Protein AF-0000000071035137 (afdb_homodimer)

Solvent-accessible surface area (backbone atoms only — not comparable to full-atom values): 40187 Å² total; per-residue (Å²): 133,63,44,61,63,62,91,53,49,64,46,90,68,46,77,80,18,56,42,60,73,42,71,85,57,58,70,58,53,50,54,55,50,62,73,62,44,54,62,71,43,24,23,66,74,66,77,56,61,88,58,81,64,78,75,64,60,77,46,51,76,77,60,56,66,70,52,34,49,54,41,45,51,52,46,60,71,65,70,58,58,63,67,56,52,48,48,26,56,64,66,68,51,56,90,86,48,52,71,68,49,39,50,47,49,54,69,58,50,65,50,74,68,48,44,59,60,41,58,75,36,70,91,46,47,84,29,29,32,69,40,38,37,44,42,42,58,46,66,67,37,88,56,41,68,58,46,42,50,50,50,42,47,57,68,49,42,58,61,50,50,54,50,50,51,50,51,46,50,41,45,37,48,23,31,48,25,59,73,64,29,61,34,47,48,53,52,51,41,50,52,50,52,51,42,30,62,39,15,56,93,37,78,87,47,23,78,52,67,34,50,43,61,76,45,53,64,46,35,72,70,45,55,29,56,84,65,81,48,25,49,37,35,52,50,36,49,50,35,55,74,72,42,49,81,38,73,54,30,59,74,52,39,64,42,30,68,74,34,37,84,46,38,62,67,58,51,49,53,52,51,51,50,53,50,52,53,50,50,51,52,52,54,52,49,54,56,44,52,70,71,46,77,85,57,97,59,67,46,66,60,52,51,49,50,50,51,53,53,46,52,51,52,51,49,54,50,52,50,49,48,52,53,29,51,49,43,42,39,52,36,28,38,26,54,62,42,57,50,90,79,46,54,54,16,60,58,33,36,43,54,39,47,29,48,53,52,44,52,50,30,39,53,51,52,60,69,69,50,129,134,66,43,62,63,63,91,51,50,65,47,91,69,46,79,80,17,56,42,60,74,43,70,86,56,58,70,58,53,50,55,54,50,62,73,62,43,52,63,70,44,26,19,67,71,68,76,53,62,86,60,73,66,78,73,67,57,76,45,51,75,77,60,55,66,69,53,33,49,54,41,44,51,50,47,60,71,64,69,57,59,62,68,54,53,49,48,26,54,63,66,69,51,56,91,86,47,52,70,66,51,39,52,47,49,54,69,58,50,66,50,73,69,47,45,59,60,41,58,75,36,68,90,46,48,81,27,28,30,68,40,37,36,45,42,42,58,44,67,68,37,86,55,38,67,60,44,39,49,50,50,41,47,58,67,49,42,58,62,51,50,52,51,51,51,51,50,47,50,41,46,37,48,24,31,49,24,60,71,65,28,61,34,49,49,50,53,51,41,50,51,50,52,53,40,28,61,40,15,57,92,36,79,86,47,25,77,54,69,34,51,44,62,76,47,54,65,47,34,72,68,46,55,29,57,83,62,82,49,23,49,37,36,52,50,36,49,49,35,56,75,71,42,49,81,36,74,55,30,58,75,51,39,65,43,29,68,74,34,38,85,47,38,64,66,58,51,50,54,49,52,50,51,54,51,51,52,50,48,50,52,52,54,51,50,55,57,43,52,70,71,46,78,83,56,97,61,66,45,65,59,54,50,48,50,50,50,52,53,46,52,52,51,52,48,54,49,51,51,51,48,53,52,31,50,49,43,42,39,53,36,29,38,25,53,63,41,57,51,89,78,48,55,55,16,59,56,34,36,42,55,39,47,28,48,52,51,44,51,50,31,37,52,52,52,60,69,68,49,131

Foldseek 3Di:
DDFDDDPDDDDPDCPPHVVVVPDDCVVVVVVVVVVVPRCVVRPPQPPPPPPPSPPLAQADEQDDPVLLVLLVVLCVVLVDDLVVVLVCLLVLPCVSPDLVSLVSCLVSADDPVSQVVLVVCPVPLSRHDPSSSSNNSQSPPQLSNLSSLLSSLVNVVVVVLVVLVVLLVLLLLLLVLLLPQPLVVVLQVLVLVVQLVVCPPPPVRHPDPADALLCLLVQFPAADPVRPGTNLLVSLVCCVVPPVVSLVSCVSNVSLVVNLPPWLVVSVVVLVVSVVSLVVSVVSLVVSCVVCVPDPRCVSVVSVVVSVVVVVSSVVSVVSSVVSLVSQCVSCVSNVHHPVVDISSRVSVSVVSSSVVSNVSNVVSVVPPD/DDFDDDPDDDDPDCPPHVVVVPDDCVVVVVVVVVVVPRCVVRPPPPPPPPPPPPPQAQADEQDDPVLLVLLVVLCVVLVDDLVVVLVCLLVLPCVSPDLVSLVSCLVSADDPVSQVVLVVCPVPLSRHDPSSSSNNSQSPPQVSNLSSLLSSLVNVVVVVLVVLVVLLVLLLLLLVLLLPQPLVVVLQVLVLVVQLVVCPPPPVRHPDPADALLCLLVQQPAADPVRPGTNLLVSLVCCCVPPVVSLVSCVSNVSLVVNLPPWLVVSVVVLVVSVVSLVVSVVSLVVSCVVCVPDPRCVSVVSVVVSVVVVVSSVVSVVSSVVSLVSQCVSCVSNVHHPVVDISSRVSVSVVSSSVVSNVSNVVSVVPPD

Secondary structure (DSSP, 8-state):
--B----PPBPS--TTSHHHHS-TTHHHHHHHHHHHTHHHHTB------SS--TT----B--S-HHHHHHHHHHHHHHT--HHHHHHHHHTT--TT--HHHHHHHHHHS--HHHHHHHHTTGGGGGGB-HHHHHHHHHHTSTTHHHHHHHHHHHHHHHHHHHHHHHHHHHHHHHHHHHHH-HHHHHHHHHHHHHHHHHTTT-TTTTT-S-B-GGGGGGTTT-B-TTSS-BHHHHHHHHHHHH-GGGGGGGGG-TTGGGGTT--HHHHHHHHHHHHHHHHHHHHHHHHHHHHHTT---SHHHHHHHHHHHHHHHHHHHHHHHHHHHHHHHHHHHHTT--GGGS-HHHHHHHHHHHHHHHHHHHHHHHHH--/--B----PPBPS--TTSHHHHS-TTHHHHHHHHHHHTHHHHTB------SS--TT----B--S-HHHHHHHHHHHHHHT--HHHHHHHHHTT--TT--HHHHHHHHHHS--HHHHHHHHTTGGGGGGB-HHHHHHHHHHTSTTHHHHHHHHHHHHHHHHHHHHHHHHHHHHHHHHHHHHH-HHHHHHHHHHHHHHHHHTTT-TTTTT-S-B-GGGGGGTTT-B-TTSS-BHHHHHHHHHHHH-GGGGGGGGG-TTGGGGTT--HHHHHHHHHHHHHHHHHHHHHHHHHHHHHTT---SHHHHHHHHHHHHHHHHHHHHHHHHHHHHHHHHHHHHTT--GGGS-HHHHHHHHHHHHHHHHHHHHHHHHH--

Organism: Stichopus japonicus (NCBI:txid307972)

Radius of gyration: 38.39 Å; Cα contacts (8 Å, |Δi|>4): 822; chains: 2; bounding box: 105×99×67 Å

pLDDT: mean 86.78, std 12.19, range [30.84, 98.0]

Sequence (740 aa):
MYVKRLNWEKIQSTEDTIWNAIGEDEAYLHEVIKHLELEDKFSTVSKPKPTSPRDKKAHISVINHKKAHNTAILLGHLRLPIEEIKKDIINMDTRRFSVSHIKQLSTFAPDELEVLKLDQFTSKKSQLSEPDRFALELSQIPGYKLRIDALLFKATFKERQEEMEEELNMIKEASKQLRESQKLAKVLELVLAMGNYMNQGNQRVAGATGFKISILTELDTTKTSDNKSTFLHMVAKAVHSNVPDVLSFGNEITMVNKVVKSSLGSLREELDELSAQLQVLKTDLELLLEELADAQDNFPAVVSEFIEDTINQLGLLTQKLGETEAEFQKTAKYFGEDAANIESDNFFNIFALFTSKFCKAHNENLKSMPMYVKRLNWEKIQSTEDTIWNAIGEDEAYLHEVIKHLELEDKFSTVSKPKPTSPRDKKAHISVINHKKAHNTAILLGHLRLPIEEIKKDIINMDTRRFSVSHIKQLSTFAPDELEVLKLDQFTSKKSQLSEPDRFALELSQIPGYKLRIDALLFKATFKERQEEMEEELNMIKEASKQLRESQKLAKVLELVLAMGNYMNQGNQRVAGATGFKISILTELDTTKTSDNKSTFLHMVAKAVHSNVPDVLSFGNEITMVNKVVKSSLGSLREELDELSAQLQVLKTDLELLLEELADAQDNFPAVVSEFIEDTINQLGLLTQKLGETEAEFQKTAKYFGEDAANIESDNFFNIFALFTSKFCKAHNENLKSMP

InterPro domains:
  IPR015425 Formin, FH2 domain [PF02181] (3-358)
  IPR015425 Formin, FH2 domain [PS51444] (1-370)
  IPR015425 Formin, FH2 domain [SM00498] (2-370)
  IPR042201 Formin, FH2 domain superfamily [G3DSA:1.20.58.2220] (11-369)
  IPR051425 Formin Homology [PTHR45725] (3-367)

Structure (mmCIF, N/CA/C/O backbone):
data_AF-0000000071035137-model_v1
#
loop_
_entity.id
_entity.type
_entity.pdbx_description
1 polymer 'Putative delphilin isoform X6'
#
loop_
_atom_site.group_PDB
_atom_site.id
_atom_site.type_symbol
_atom_site.label_atom_id
_atom_site.label_alt_id
_atom_site.label_comp_id
_atom_site.label_asym_id
_atom_site.label_entity_id
_atom_site.label_seq_id
_atom_site.pdbx_PDB_ins_code
_atom_site.Cartn_x
_atom_site.Cartn_y
_atom_site.Cartn_z
_atom_site.occupancy
_atom_site.B_iso_or_equiv
_atom_site.auth_seq_id
_atom_site.auth_comp_id
_atom_site.auth_asym_id
_atom_site.auth_atom_id
_atom_site.pdbx_PDB_model_num
ATOM 1 N N . MET A 1 1 ? 40.531 28.859 3.346 1 47.28 1 MET A N 1
ATOM 2 C CA . MET A 1 1 ? 39.469 28.938 2.363 1 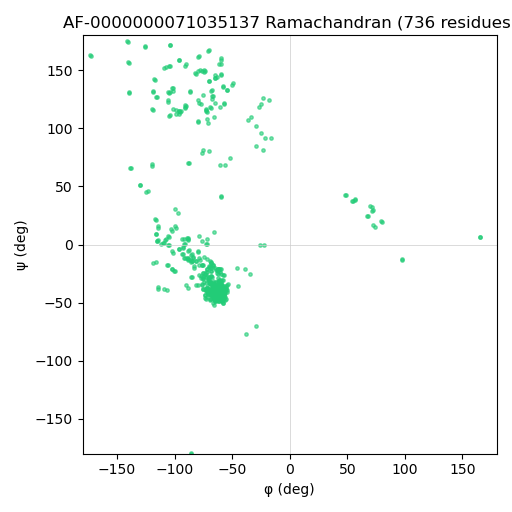47.28 1 MET A CA 1
ATOM 3 C C . MET A 1 1 ? 38.469 27.781 2.549 1 47.28 1 MET A C 1
ATOM 5 O O . MET A 1 1 ? 38.875 26.641 2.781 1 47.28 1 MET A O 1
ATOM 9 N N . TYR A 1 2 ? 37.219 28.047 2.971 1 63.59 2 TYR A N 1
ATOM 10 C CA . TYR A 1 2 ? 36.219 27.047 3.318 1 63.59 2 TYR A CA 1
ATOM 11 C C . TYR A 1 2 ? 35.688 26.344 2.072 1 63.59 2 TYR A C 1
ATOM 13 O O . TYR A 1 2 ? 35.219 27 1.132 1 63.59 2 TYR A O 1
ATOM 21 N N . VAL A 1 3 ? 36.062 25.062 1.856 1 74.75 3 VAL A N 1
ATOM 22 C CA . VAL A 1 3 ? 35.656 24.25 0.72 1 74.75 3 VAL A CA 1
ATOM 23 C C . VAL A 1 3 ? 34.531 23.297 1.149 1 74.75 3 VAL A C 1
ATOM 25 O O . VAL A 1 3 ? 34.531 22.797 2.281 1 74.75 3 VAL A O 1
ATOM 28 N N . LYS A 1 4 ? 33.531 23.219 0.339 1 84.19 4 LYS A N 1
ATOM 29 C CA . LYS A 1 4 ? 32.469 22.234 0.596 1 84.19 4 LYS A CA 1
ATOM 30 C C . LYS A 1 4 ? 33.094 20.859 0.849 1 84.19 4 LYS A C 1
ATOM 32 O O . LYS A 1 4 ? 34.062 20.484 0.22 1 84.19 4 LYS A O 1
ATOM 37 N N . ARG A 1 5 ? 32.531 20.172 1.835 1 85.75 5 ARG A N 1
ATOM 38 C CA . ARG A 1 5 ? 33.094 18.891 2.227 1 85.75 5 ARG A CA 1
ATOM 39 C C . ARG A 1 5 ? 32.156 17.734 1.8 1 85.75 5 ARG A C 1
ATOM 41 O O . ARG A 1 5 ? 30.969 17.938 1.61 1 85.75 5 ARG A O 1
ATOM 48 N N . LEU A 1 6 ? 32.75 16.547 1.558 1 90 6 LEU A N 1
ATOM 49 C CA . LEU A 1 6 ? 32 15.32 1.303 1 90 6 LEU A CA 1
ATOM 50 C C . LEU A 1 6 ? 31.734 14.562 2.602 1 90 6 LEU A C 1
ATOM 52 O O . LEU A 1 6 ? 32.688 14.156 3.289 1 90 6 LEU A O 1
ATOM 56 N N . ASN A 1 7 ? 30.484 14.375 2.883 1 88.19 7 ASN A N 1
ATOM 57 C CA . ASN A 1 7 ? 30.109 13.727 4.137 1 88.19 7 ASN A CA 1
ATOM 58 C C . ASN A 1 7 ? 30.062 12.211 3.984 1 88.19 7 ASN A C 1
ATOM 60 O O . ASN A 1 7 ? 29 11.602 4.137 1 88.19 7 ASN A O 1
ATOM 64 N N . TRP A 1 8 ? 31.266 11.656 3.834 1 92.38 8 TRP A N 1
ATOM 65 C CA . TRP A 1 8 ? 31.297 10.203 3.721 1 92.38 8 TRP A CA 1
ATOM 66 C C . TRP A 1 8 ? 31.594 9.555 5.066 1 92.38 8 TRP A C 1
ATOM 68 O O . TRP A 1 8 ? 31.922 10.25 6.035 1 92.38 8 TRP A O 1
ATOM 78 N N . GLU A 1 9 ? 31.219 8.297 5.168 1 92.75 9 GLU A N 1
ATOM 79 C CA . GLU A 1 9 ? 31.609 7.48 6.316 1 92.75 9 GLU A CA 1
ATOM 80 C C . GLU A 1 9 ? 32.906 6.746 6.051 1 92.75 9 GLU A C 1
ATOM 82 O O . GLU A 1 9 ? 33 5.945 5.121 1 92.75 9 GLU A O 1
ATOM 87 N N . LYS A 1 10 ? 33.938 7.117 6.938 1 92.69 10 LYS A N 1
ATOM 88 C CA . LYS A 1 10 ? 35.25 6.477 6.781 1 92.69 10 LYS A CA 1
ATOM 89 C C . LYS A 1 10 ? 35.188 5.008 7.199 1 92.69 10 LYS A C 1
ATOM 91 O O . LYS A 1 10 ? 34.5 4.652 8.141 1 92.69 10 LYS A O 1
ATOM 96 N N . ILE A 1 11 ? 35.906 4.199 6.398 1 91.69 11 ILE A N 1
ATOM 97 C CA . ILE A 1 11 ? 36.062 2.801 6.793 1 91.69 11 ILE A CA 1
ATOM 98 C C . ILE A 1 11 ? 37.25 2.643 7.727 1 91.69 11 ILE A C 1
ATOM 100 O O . ILE A 1 11 ? 38.312 3.223 7.492 1 91.69 11 ILE A O 1
ATOM 104 N N . GLN A 1 12 ? 37.094 1.953 8.859 1 83.81 12 GLN A N 1
ATOM 105 C CA . GLN A 1 12 ? 38.125 1.838 9.898 1 83.81 12 GLN A CA 1
ATOM 106 C C . GLN A 1 12 ? 39.25 0.928 9.453 1 83.81 12 GLN A C 1
ATOM 108 O O . GLN A 1 12 ? 40.438 1.233 9.68 1 83.81 12 GLN A O 1
ATOM 113 N N . SER A 1 13 ? 38.938 -0.26 8.891 1 85.69 13 SER A N 1
ATOM 114 C CA . SER A 1 13 ? 39.938 -1.2 8.422 1 85.69 13 SER A CA 1
ATOM 115 C C . SER A 1 13 ? 39.812 -1.457 6.926 1 85.69 13 SER A C 1
ATOM 117 O O . SER A 1 13 ? 38.781 -1.939 6.465 1 85.69 13 SER A O 1
ATOM 119 N N . THR A 1 14 ? 40.906 -1.021 6.258 1 88.56 14 THR A N 1
ATOM 120 C CA . THR A 1 14 ? 40.844 -1.176 4.809 1 88.56 14 THR A CA 1
ATOM 121 C C . THR A 1 14 ? 41.625 -2.412 4.363 1 88.56 14 THR A C 1
ATOM 123 O O . THR A 1 14 ? 41.812 -2.633 3.166 1 88.56 14 THR A O 1
ATOM 126 N N . GLU A 1 15 ? 41.875 -3.24 5.406 1 86.38 15 GLU A N 1
ATOM 127 C CA . GLU A 1 15 ? 42.594 -4.457 5.055 1 86.38 15 GLU A CA 1
ATOM 128 C C . GLU A 1 15 ? 41.75 -5.371 4.18 1 86.38 15 GLU A C 1
ATOM 130 O O . GLU A 1 15 ? 40.562 -5.609 4.48 1 86.38 15 GLU A O 1
ATOM 135 N N . ASP A 1 16 ? 42.25 -5.812 3.053 1 87.06 16 ASP A N 1
ATOM 136 C CA . ASP A 1 16 ? 41.625 -6.754 2.131 1 87.06 16 ASP A CA 1
ATOM 137 C C . ASP A 1 16 ? 40.469 -6.094 1.378 1 87.06 16 ASP A C 1
ATOM 139 O O . ASP A 1 16 ? 39.469 -6.754 1.048 1 87.06 16 ASP A O 1
ATOM 143 N N . THR A 1 17 ? 40.375 -4.789 1.36 1 93.69 17 THR A N 1
ATOM 144 C CA . THR A 1 17 ? 39.344 -4.074 0.611 1 93.69 17 THR A CA 1
ATOM 145 C C . THR A 1 17 ? 39.938 -3.459 -0.657 1 93.69 17 THR A C 1
ATOM 147 O O . THR A 1 17 ? 41.156 -3.496 -0.869 1 93.69 17 THR A O 1
ATOM 150 N N . ILE A 1 18 ? 39.062 -2.949 -1.482 1 93.75 18 ILE A N 1
ATOM 151 C CA . ILE A 1 18 ? 39.469 -2.283 -2.713 1 93.75 18 ILE A CA 1
ATOM 152 C C . ILE A 1 18 ? 40.375 -1.083 -2.383 1 93.75 18 ILE A C 1
ATOM 154 O O . ILE A 1 18 ? 41.25 -0.734 -3.152 1 93.75 18 ILE A O 1
ATOM 158 N N . TRP A 1 19 ? 40.25 -0.551 -1.264 1 92.31 19 TRP A N 1
ATOM 159 C CA . TRP A 1 19 ? 40.938 0.686 -0.874 1 92.31 19 TRP A CA 1
ATOM 160 C C . TRP A 1 19 ? 42.406 0.435 -0.575 1 92.31 19 TRP A C 1
ATOM 162 O O . TRP A 1 19 ? 43.219 1.345 -0.687 1 92.31 19 TRP A O 1
ATOM 172 N N . ASN A 1 20 ? 42.656 -0.725 -0.145 1 87.56 20 ASN A N 1
ATOM 173 C CA . ASN A 1 20 ? 44.062 -1.113 0.036 1 87.56 20 ASN A CA 1
ATOM 174 C C . ASN A 1 20 ? 44.719 -1.396 -1.3 1 87.56 20 ASN A C 1
ATOM 176 O O . ASN A 1 20 ? 45.938 -1.243 -1.425 1 87.56 20 ASN A O 1
ATOM 180 N N . ALA A 1 21 ? 43.906 -1.73 -2.215 1 81.12 21 ALA A N 1
ATOM 181 C CA . ALA A 1 21 ? 44.438 -2.119 -3.521 1 81.12 21 ALA A CA 1
ATOM 182 C C . ALA A 1 21 ? 44.719 -0.893 -4.391 1 81.12 21 ALA A C 1
ATOM 184 O O . ALA A 1 21 ? 45.531 -0.948 -5.316 1 81.12 21 ALA A O 1
ATOM 185 N N . ILE A 1 22 ? 43.969 0.273 -3.855 1 77.94 22 ILE A N 1
ATOM 186 C CA . ILE A 1 22 ? 44.062 1.485 -4.66 1 77.94 22 ILE A CA 1
ATOM 187 C C . ILE A 1 22 ? 45.062 2.436 -4.027 1 77.94 22 ILE A C 1
ATOM 189 O O . ILE A 1 22 ? 45.25 2.457 -2.805 1 77.94 22 ILE A O 1
ATOM 193 N N . GLY A 1 23 ? 46.312 2.93 -4.531 1 67.19 23 GLY A N 1
ATOM 194 C CA . GLY A 1 23 ? 47.125 3.924 -3.846 1 67.19 23 GLY A CA 1
ATOM 195 C C . GLY A 1 23 ? 48.531 4.012 -4.383 1 67.19 23 GLY A C 1
ATOM 196 O O . GLY A 1 23 ? 49.375 4.688 -3.801 1 67.19 23 GLY A O 1
ATOM 197 N N . GLU A 1 24 ? 48.781 3.363 -5.371 1 60.38 24 GLU A N 1
ATOM 198 C CA . GLU A 1 24 ? 50.188 3.273 -5.695 1 60.38 24 GLU A CA 1
ATOM 199 C C . GLU A 1 24 ? 50.719 4.598 -6.238 1 60.38 24 GLU A C 1
ATOM 201 O O . GLU A 1 24 ? 51.875 4.938 -6.039 1 60.38 24 GLU A O 1
ATOM 206 N N . ASP A 1 25 ? 49.812 5.41 -6.887 1 67.19 25 ASP A N 1
ATOM 207 C CA . ASP A 1 25 ? 50.469 6.523 -7.574 1 67.19 25 ASP A CA 1
ATOM 208 C C . ASP A 1 25 ? 49.969 7.863 -7.027 1 67.19 25 ASP A C 1
ATOM 210 O O . ASP A 1 25 ? 49.281 8.617 -7.727 1 67.19 25 ASP A O 1
ATOM 214 N N . GLU A 1 26 ? 50.344 8.172 -5.781 1 72.62 26 GLU A N 1
ATOM 215 C CA . GLU A 1 26 ? 49.906 9.375 -5.066 1 72.62 26 GLU A CA 1
ATOM 216 C C . GLU A 1 26 ? 50.344 10.633 -5.809 1 72.62 26 GLU A C 1
ATOM 218 O O . GLU A 1 26 ? 49.594 11.609 -5.875 1 72.62 26 GLU A O 1
ATOM 223 N N . ALA A 1 27 ? 51.531 10.586 -6.398 1 72.25 27 ALA A N 1
ATOM 224 C CA . ALA A 1 27 ? 52.062 11.758 -7.105 1 72.25 27 ALA A CA 1
ATOM 225 C C . ALA A 1 27 ? 51.219 12.094 -8.32 1 72.25 27 ALA A C 1
ATOM 227 O O . ALA A 1 27 ? 50.906 13.266 -8.57 1 72.25 27 ALA A O 1
ATOM 228 N N . TYR A 1 28 ? 50.75 11.086 -8.977 1 76.81 28 TYR A N 1
ATOM 229 C CA . TYR A 1 28 ? 49.906 11.281 -10.156 1 76.81 28 TYR A CA 1
ATOM 230 C C . TYR A 1 28 ? 48.562 11.867 -9.766 1 76.81 28 TYR A C 1
ATOM 232 O O . TYR A 1 28 ? 48.094 12.836 -10.383 1 76.81 28 TYR A O 1
ATOM 240 N N . LEU A 1 29 ? 48 11.359 -8.734 1 84.06 29 LEU A N 1
ATOM 241 C CA . LEU A 1 29 ? 46.688 11.805 -8.289 1 84.06 29 LEU A CA 1
ATOM 242 C C . LEU A 1 29 ? 46.75 13.258 -7.824 1 84.06 29 LEU A C 1
ATOM 244 O O . LEU A 1 29 ? 45.812 14.031 -8.086 1 84.06 29 LEU A O 1
ATOM 248 N N . HIS A 1 30 ? 47.875 13.594 -7.23 1 80.25 30 HIS A N 1
ATOM 249 C CA . HIS A 1 30 ? 48.031 14.961 -6.77 1 80.25 30 HIS A CA 1
ATOM 250 C C . HIS A 1 30 ? 48.094 15.938 -7.941 1 80.25 30 HIS A C 1
ATOM 252 O O . HIS A 1 30 ? 47.531 17.031 -7.871 1 80.25 30 HIS A O 1
ATOM 258 N N . GLU A 1 31 ? 48.75 15.562 -8.961 1 79.12 31 GLU A N 1
ATOM 259 C CA . GLU A 1 31 ? 48.844 16.406 -10.148 1 79.12 31 GLU A CA 1
ATOM 260 C C . GLU A 1 31 ? 47.5 16.562 -10.812 1 79.12 31 GLU A C 1
ATOM 262 O O . GLU A 1 31 ? 47.125 17.656 -11.258 1 79.12 31 GLU A O 1
ATOM 267 N N . VAL A 1 32 ? 46.75 15.531 -10.844 1 80.62 32 VAL A N 1
ATOM 268 C CA . VAL A 1 32 ? 45.406 15.555 -11.453 1 80.62 32 VAL A CA 1
ATOM 269 C C . VAL A 1 32 ? 44.5 16.5 -10.672 1 80.62 32 VAL A C 1
ATOM 271 O O . VAL A 1 32 ? 43.812 17.344 -11.266 1 80.62 32 VAL A O 1
ATOM 274 N N . ILE A 1 33 ? 44.562 16.422 -9.391 1 85.88 33 ILE A N 1
ATOM 275 C CA . ILE A 1 33 ? 43.688 17.188 -8.516 1 85.88 33 ILE A CA 1
ATOM 276 C C . ILE A 1 33 ? 44.031 18.672 -8.609 1 85.88 33 ILE A C 1
ATOM 278 O O . ILE A 1 33 ? 43.156 19.516 -8.633 1 85.88 33 ILE A O 1
ATOM 282 N N . LYS A 1 34 ? 45.344 18.938 -8.695 1 77.44 34 LYS A N 1
ATOM 283 C CA . LYS A 1 34 ? 45.812 20.312 -8.812 1 77.44 34 LYS A CA 1
ATOM 284 C C . LYS A 1 34 ? 45.219 20.984 -10.055 1 77.44 34 LYS A C 1
ATOM 286 O O . LYS A 1 34 ? 44.844 22.156 -10.023 1 77.44 34 LYS A O 1
ATOM 291 N N . HIS A 1 35 ? 45.062 20.234 -11.094 1 77.44 35 HIS A N 1
ATOM 292 C CA . HIS A 1 35 ? 44.625 20.781 -12.367 1 77.44 35 HIS A CA 1
ATOM 293 C C . HIS A 1 35 ? 43.125 21.016 -12.359 1 77.44 35 HIS A C 1
ATOM 295 O O . HIS A 1 35 ? 42.594 21.781 -13.172 1 77.44 35 HIS A O 1
ATOM 301 N N . LEU A 1 36 ? 42.469 20.422 -11.461 1 83.5 36 LEU A N 1
ATOM 302 C CA . LEU A 1 36 ? 41 20.5 -11.445 1 83.5 36 LEU A CA 1
ATOM 303 C C . LEU A 1 36 ? 40.531 21.75 -10.711 1 83.5 36 LEU A C 1
ATOM 305 O O . LEU A 1 36 ? 39.375 22.141 -10.82 1 83.5 36 LEU A O 1
ATOM 309 N N . GLU A 1 37 ? 41.375 22.484 -10.047 1 79.69 37 GLU A N 1
ATOM 310 C CA . GLU A 1 37 ? 41.062 23.703 -9.312 1 79.69 37 GLU A CA 1
ATOM 311 C C . GLU A 1 37 ? 39.875 23.516 -8.398 1 79.69 37 GLU A C 1
ATOM 313 O O . GLU A 1 37 ? 38.938 24.344 -8.391 1 79.69 37 GLU A O 1
ATOM 318 N N . LEU A 1 38 ? 39.812 22.422 -7.711 1 85.19 38 LEU A N 1
ATOM 319 C CA . LEU A 1 38 ? 38.656 22.062 -6.883 1 85.19 38 LEU A CA 1
ATOM 320 C C . LEU A 1 38 ? 38.406 23.109 -5.812 1 85.19 38 LEU A C 1
ATOM 322 O O . LEU A 1 38 ? 37.25 23.422 -5.508 1 85.19 38 LEU A O 1
ATOM 326 N N . GLU A 1 39 ? 39.469 23.719 -5.301 1 79.19 39 GLU A N 1
ATOM 327 C CA . GLU A 1 39 ? 39.344 24.719 -4.25 1 79.19 39 GLU A CA 1
ATOM 328 C C . GLU A 1 39 ? 38.531 25.938 -4.742 1 79.19 39 GLU A C 1
ATOM 330 O O . GLU A 1 39 ? 37.688 26.469 -4.016 1 79.19 39 GLU A O 1
ATOM 335 N N . ASP A 1 40 ? 38.812 26.297 -5.938 1 79.12 40 ASP A N 1
ATOM 336 C CA . ASP A 1 40 ? 38.125 27.453 -6.504 1 79.12 40 ASP A CA 1
ATOM 337 C C . ASP A 1 40 ? 36.688 27.125 -6.816 1 79.12 40 ASP A C 1
ATOM 339 O O . ASP A 1 40 ? 35.781 27.953 -6.598 1 79.12 40 ASP A O 1
ATOM 343 N N . LYS A 1 41 ? 36.469 25.953 -7.25 1 85 41 LYS A N 1
ATOM 344 C CA . LYS A 1 41 ? 35.125 25.562 -7.734 1 85 41 LYS A CA 1
ATOM 345 C C . LYS A 1 41 ? 34.188 25.25 -6.574 1 85 41 LYS A C 1
ATOM 347 O O . LYS A 1 41 ? 32.969 25.391 -6.699 1 85 41 LYS A O 1
ATOM 352 N N . PHE A 1 42 ? 34.781 24.859 -5.5 1 87.31 42 PHE A N 1
ATOM 353 C CA . PHE A 1 42 ? 33.938 24.469 -4.371 1 87.31 42 PHE A CA 1
ATOM 354 C C . PHE A 1 42 ? 34.125 25.422 -3.197 1 87.31 42 PHE A C 1
ATOM 356 O O . PHE A 1 42 ? 33.812 25.094 -2.057 1 87.31 42 PHE A O 1
ATOM 363 N N . SER A 1 43 ? 34.781 26.641 -3.611 1 78 43 SER A N 1
ATOM 364 C CA . SER A 1 43 ? 35 27.656 -2.59 1 78 43 SER A CA 1
ATOM 365 C C . SER A 1 43 ? 33.656 28.25 -2.127 1 78 43 SER A C 1
ATOM 367 O O . SER A 1 43 ? 32.719 28.391 -2.922 1 78 43 SER A O 1
ATOM 369 N N . THR A 1 44 ? 33.438 28.219 -1.061 1 64.81 44 THR A N 1
ATOM 370 C CA . THR A 1 44 ? 32.219 28.812 -0.523 1 64.81 44 THR A CA 1
ATOM 371 C C . THR A 1 44 ? 32.312 30.328 -0.467 1 64.81 44 THR A C 1
ATOM 373 O O . THR A 1 44 ? 31.406 31 0.011 1 64.81 44 THR A O 1
ATOM 376 N N . VAL A 1 45 ? 33.5 31 -0.989 1 51.69 45 VAL A N 1
ATOM 377 C CA . VAL A 1 45 ? 33.625 32.438 -0.946 1 51.69 45 VAL A CA 1
ATOM 378 C C . VAL A 1 45 ? 32.656 33.094 -1.941 1 51.69 45 VAL A C 1
ATOM 380 O O . VAL A 1 45 ? 32.75 32.844 -3.148 1 51.69 45 VAL A O 1
ATOM 383 N N . SER A 1 46 ? 31.469 33.375 -1.942 1 44.28 46 SER A N 1
ATOM 384 C CA . SER A 1 46 ? 30.578 34.281 -2.656 1 44.28 46 SER A CA 1
ATOM 385 C C . SER A 1 46 ? 31.312 35.531 -3.109 1 44.28 46 SER A C 1
ATOM 387 O O . SER A 1 46 ? 32.125 36.062 -2.369 1 44.28 46 SER A O 1
ATOM 389 N N . LYS A 1 47 ? 31.766 35.75 -4.473 1 41.03 47 LYS A N 1
ATOM 390 C CA . LYS A 1 47 ? 32.062 37.125 -4.809 1 41.03 47 LYS A CA 1
ATOM 391 C C . LYS A 1 47 ? 31.25 38.094 -3.953 1 41.03 47 LYS A C 1
ATOM 393 O O . LYS A 1 47 ? 30.031 37.906 -3.82 1 41.03 47 LYS A O 1
ATOM 398 N N . PRO A 1 48 ? 31.984 38.938 -3.148 1 36.28 48 PRO A N 1
ATOM 399 C CA . PRO A 1 48 ? 31.219 40.031 -2.523 1 36.28 48 PRO A CA 1
ATOM 400 C C . PRO A 1 48 ? 30.391 40.844 -3.529 1 36.28 48 PRO A C 1
ATOM 402 O O . PRO A 1 48 ? 30.891 41.156 -4.609 1 36.28 48 PRO A O 1
ATOM 405 N N . LYS A 1 49 ? 29.344 40.562 -4.125 1 36.38 49 LYS A N 1
ATOM 406 C CA . LYS A 1 49 ? 28.812 41.906 -4.406 1 36.38 49 LYS A CA 1
ATOM 407 C C . LYS A 1 49 ? 29.359 42.938 -3.428 1 36.38 49 LYS A C 1
ATOM 409 O O . LYS A 1 49 ? 29.641 42.594 -2.273 1 36.38 49 LYS A O 1
ATOM 414 N N . PRO A 1 50 ? 30 44.125 -3.885 1 35.09 50 PRO A N 1
ATOM 415 C CA . PRO A 1 50 ? 30.609 45.125 -2.994 1 35.09 50 PRO A CA 1
ATOM 416 C C . PRO A 1 50 ? 29.969 45.125 -1.605 1 35.09 50 PRO A C 1
ATOM 418 O O . PRO A 1 50 ? 30.172 46.062 -0.844 1 35.09 50 PRO A O 1
ATOM 421 N N . THR A 1 51 ? 29.047 44.375 -1.309 1 32.72 51 THR A N 1
ATOM 422 C CA . THR A 1 51 ? 28.859 44.594 0.12 1 32.72 51 THR A CA 1
ATOM 423 C C . THR A 1 51 ? 30.031 44.062 0.917 1 32.72 51 THR A C 1
ATOM 425 O O . THR A 1 51 ? 30.594 43 0.566 1 32.72 51 THR A O 1
ATOM 428 N N . SER A 1 52 ? 30.891 44.844 1.719 1 32.78 52 SER A N 1
ATOM 429 C CA . SER A 1 52 ? 32.125 44.625 2.465 1 32.78 52 SER A CA 1
ATOM 430 C C . SER A 1 52 ? 32.25 43.188 2.957 1 32.78 52 SER A C 1
ATOM 432 O O . SER A 1 52 ? 31.375 42.719 3.689 1 32.78 52 SER A O 1
ATOM 434 N N . PRO A 1 53 ? 32.688 42.281 2.291 1 35.59 53 PRO A N 1
ATOM 435 C CA . PRO A 1 53 ? 32.969 40.875 2.564 1 35.59 53 PRO A CA 1
ATOM 436 C C . PRO A 1 53 ? 33.688 40.656 3.898 1 35.59 53 PRO A C 1
ATOM 438 O O . PRO A 1 53 ? 34.062 39.531 4.227 1 35.59 53 PRO A O 1
ATOM 441 N N . ARG A 1 54 ? 34.625 41.656 4.27 1 35.53 54 ARG A N 1
ATOM 442 C CA . ARG A 1 54 ? 35.5 41.656 5.438 1 35.53 54 ARG A CA 1
ATOM 443 C C . ARG A 1 54 ? 34.781 41.062 6.645 1 35.53 54 ARG A C 1
ATOM 445 O O . ARG A 1 54 ? 35.406 40.312 7.422 1 35.53 54 ARG A O 1
ATOM 452 N N . ASP A 1 55 ? 34.031 41.812 7.109 1 30.95 55 ASP A N 1
ATOM 453 C CA . ASP A 1 55 ? 33.562 41.594 8.469 1 30.95 55 ASP A CA 1
ATOM 454 C C . ASP A 1 55 ? 32.719 40.312 8.555 1 30.95 55 ASP A C 1
ATOM 456 O O . ASP A 1 55 ? 31.703 40.281 9.266 1 30.95 55 ASP A O 1
ATOM 460 N N . LYS A 1 56 ? 32.656 39.469 7.582 1 39.06 56 LYS A N 1
ATOM 461 C CA . LYS A 1 56 ? 31.75 38.375 7.871 1 39.06 56 LYS A CA 1
ATOM 462 C C . LYS A 1 56 ? 32.219 37.594 9.109 1 39.06 56 LYS A C 1
ATOM 464 O O . LYS A 1 56 ? 33.219 36.906 9.07 1 39.06 56 LYS A O 1
ATOM 469 N N . LYS A 1 57 ? 32.188 38 10.023 1 40.22 57 LYS A N 1
ATOM 470 C CA . LYS A 1 57 ? 32.438 37.406 11.344 1 40.22 57 LYS A CA 1
ATOM 471 C C . LYS A 1 57 ? 31.938 35.969 11.414 1 40.22 57 LYS A C 1
ATOM 473 O O . LYS A 1 57 ? 30.859 35.656 10.906 1 40.22 57 LYS A O 1
ATOM 478 N N . ALA A 1 58 ? 32.844 34.875 11.43 1 50.5 58 ALA A N 1
ATOM 479 C CA . ALA A 1 58 ? 32.656 33.469 11.75 1 50.5 58 ALA A CA 1
ATOM 480 C C . ALA A 1 58 ? 31.422 33.281 12.609 1 50.5 58 ALA A C 1
ATOM 482 O O . ALA A 1 58 ? 31.344 33.781 13.727 1 50.5 58 ALA A O 1
ATOM 483 N N . HIS A 1 59 ? 30.297 33.031 11.711 1 67.56 59 HIS A N 1
ATOM 484 C CA . HIS A 1 59 ? 29.141 32.844 12.578 1 67.56 59 HIS A CA 1
ATOM 485 C C . HIS A 1 59 ? 29.141 31.484 13.25 1 67.56 59 HIS A C 1
ATOM 487 O O . HIS A 1 59 ? 29.656 30.516 12.688 1 67.56 59 HIS A O 1
ATOM 493 N N . ILE A 1 60 ? 29.016 31.281 14.398 1 75 60 ILE A N 1
ATOM 494 C CA . ILE A 1 60 ? 28.922 30.078 15.234 1 75 60 ILE A CA 1
ATOM 495 C C . ILE A 1 60 ? 27.594 29.375 14.953 1 75 60 ILE A C 1
ATOM 497 O O . ILE A 1 60 ? 26.547 30 14.906 1 75 60 ILE A O 1
ATOM 501 N N . SER A 1 61 ? 27.703 28.016 14.422 1 82.5 61 SER A N 1
ATOM 502 C CA . SER A 1 61 ? 26.516 27.203 14.195 1 82.5 61 SER A CA 1
ATOM 503 C C . SER A 1 61 ? 26.391 26.109 15.258 1 82.5 61 SER A C 1
ATOM 505 O O . SER A 1 61 ? 27.312 25.312 15.453 1 82.5 61 SER A O 1
ATOM 507 N N . VAL A 1 62 ? 25.297 26.094 15.961 1 83.06 62 VAL A N 1
ATOM 508 C CA . VAL A 1 62 ? 25.062 25.172 17.062 1 83.06 62 VAL A CA 1
ATOM 509 C C . VAL A 1 62 ? 24.062 24.094 16.656 1 83.06 62 VAL A C 1
ATOM 511 O O . VAL A 1 62 ? 24.219 22.922 17 1 83.06 62 VAL A O 1
ATOM 514 N N . ILE A 1 63 ? 23.016 24.469 15.883 1 87.31 63 ILE A N 1
ATOM 515 C CA . ILE A 1 63 ? 21.969 23.531 15.492 1 87.31 63 ILE A CA 1
ATOM 516 C C . ILE A 1 63 ? 22.453 22.641 14.352 1 87.31 63 ILE A C 1
ATOM 518 O O . ILE A 1 63 ? 23.328 23.047 13.578 1 87.31 63 ILE A O 1
ATOM 522 N N . ASN A 1 64 ? 21.922 21.469 14.328 1 85.06 64 ASN A N 1
ATOM 523 C CA . ASN A 1 64 ? 22.391 20.531 13.305 1 85.06 64 ASN A CA 1
ATOM 524 C C . ASN A 1 64 ? 22.125 21.062 11.898 1 85.06 64 ASN A C 1
ATOM 526 O O . ASN A 1 64 ? 21.219 21.875 11.695 1 85.06 64 ASN A O 1
ATOM 530 N N . HIS A 1 65 ? 22.891 20.594 10.992 1 81.75 65 HIS A N 1
ATOM 531 C CA . HIS A 1 65 ? 22.953 21.172 9.648 1 81.75 65 HIS A CA 1
ATOM 532 C C . HIS A 1 65 ? 21.609 21.047 8.938 1 81.75 65 HIS A C 1
ATOM 534 O O . HIS A 1 65 ? 21.172 22 8.273 1 81.75 65 HIS A O 1
ATOM 540 N N . LYS A 1 66 ? 21.031 19.906 9.039 1 83 66 LYS A N 1
ATOM 541 C CA . LYS A 1 66 ? 19.734 19.719 8.383 1 83 66 LYS A CA 1
ATOM 542 C C . LYS A 1 66 ? 18.688 20.688 8.922 1 83 66 LYS A C 1
ATOM 544 O O . LYS A 1 66 ? 18 21.359 8.156 1 83 66 LYS A O 1
ATOM 549 N N . LYS A 1 67 ? 18.656 20.828 10.18 1 87.31 67 LYS A N 1
ATOM 550 C CA . LYS A 1 67 ? 17.719 21.75 10.836 1 87.31 67 LYS A CA 1
ATOM 551 C C . LYS A 1 67 ? 18.031 23.203 10.484 1 87.31 67 LYS A C 1
ATOM 553 O O . LYS A 1 67 ? 17.125 23.984 10.203 1 87.31 67 LYS A O 1
ATOM 558 N N . ALA A 1 68 ? 19.312 23.578 10.492 1 88.5 68 ALA A N 1
ATOM 559 C CA . ALA A 1 68 ? 19.734 24.938 10.156 1 88.5 68 ALA A CA 1
ATOM 560 C C . ALA A 1 68 ? 19.344 25.297 8.727 1 88.5 68 ALA A C 1
ATOM 562 O O . ALA A 1 68 ? 18.859 26.391 8.469 1 88.5 68 ALA A O 1
ATOM 563 N N . HIS A 1 69 ? 19.516 24.297 7.891 1 86.5 69 HIS A N 1
ATOM 564 C CA . HIS A 1 69 ? 19.172 24.531 6.492 1 86.5 69 HIS A CA 1
ATOM 565 C C . HIS A 1 69 ? 17.672 24.75 6.32 1 86.5 69 HIS A C 1
ATOM 567 O O . HIS A 1 69 ? 17.266 25.719 5.676 1 86.5 69 HIS A O 1
ATOM 573 N N . ASN A 1 70 ? 16.859 23.875 6.859 1 88.62 70 ASN A N 1
ATOM 574 C CA . ASN A 1 70 ? 15.406 24 6.773 1 88.62 70 ASN A CA 1
ATOM 575 C C . ASN A 1 70 ? 14.914 25.297 7.406 1 88.62 70 ASN A C 1
ATOM 577 O O . ASN A 1 70 ? 13.969 25.906 6.902 1 88.62 70 ASN A O 1
ATOM 581 N N . THR A 1 71 ? 15.57 25.656 8.43 1 91.94 71 THR A N 1
ATOM 582 C CA . THR A 1 71 ? 15.211 26.906 9.094 1 91.94 71 THR A CA 1
ATOM 583 C C . THR A 1 71 ? 15.508 28.094 8.188 1 91.94 71 THR A C 1
ATOM 585 O O . THR A 1 71 ? 14.703 29.031 8.094 1 91.94 71 THR A O 1
ATOM 588 N N . ALA A 1 72 ? 16.672 28.016 7.574 1 88.94 72 ALA A N 1
ATOM 589 C CA . ALA A 1 72 ? 17.047 29.094 6.656 1 88.94 72 ALA A CA 1
ATOM 590 C C . ALA A 1 72 ? 16.031 29.219 5.52 1 88.94 72 ALA A C 1
ATOM 592 O O . ALA A 1 72 ? 15.648 30.328 5.133 1 88.94 72 ALA A O 1
ATOM 593 N N . ILE A 1 73 ? 15.578 28.078 5.066 1 88.06 73 ILE A N 1
ATOM 594 C CA . ILE A 1 73 ? 14.586 28.078 4 1 88.06 73 ILE A CA 1
ATOM 595 C C . ILE A 1 73 ? 13.281 28.688 4.504 1 88.06 73 ILE A C 1
ATOM 597 O O . ILE A 1 73 ? 12.664 29.516 3.822 1 88.06 73 ILE A O 1
ATOM 601 N N . LEU A 1 74 ? 12.859 28.359 5.668 1 90.44 74 LEU A N 1
ATOM 602 C CA . LEU A 1 74 ? 11.641 28.891 6.262 1 90.44 74 LEU A CA 1
ATOM 603 C C . LEU A 1 74 ? 11.727 30.406 6.422 1 90.44 74 LEU A C 1
ATOM 605 O O . LEU A 1 74 ? 10.797 31.125 6.043 1 90.44 74 LEU A O 1
ATOM 609 N N . LEU A 1 75 ? 12.852 30.922 6.922 1 90.69 75 LEU A N 1
ATOM 610 C CA . LEU A 1 75 ? 13.039 32.344 7.133 1 90.69 75 LEU A CA 1
ATOM 611 C C . LEU A 1 75 ? 13.039 33.094 5.801 1 90.69 75 LEU A C 1
ATOM 613 O O . LEU A 1 75 ? 12.5 34.188 5.703 1 90.69 75 LEU A O 1
ATOM 617 N N . GLY A 1 76 ? 13.602 32.375 4.863 1 86.81 76 GLY A N 1
ATOM 618 C CA . GLY A 1 76 ? 13.594 32.938 3.527 1 86.81 76 GLY A CA 1
ATOM 619 C C . GLY A 1 76 ? 12.203 33.062 2.939 1 86.81 76 GLY A C 1
ATOM 620 O O . GLY A 1 76 ? 11.906 34.031 2.219 1 86.81 76 GLY A O 1
ATOM 621 N N . HIS A 1 77 ? 11.391 32.156 3.217 1 87.38 77 HIS A N 1
ATOM 622 C CA . HIS A 1 77 ? 10.016 32.156 2.732 1 87.38 77 HIS A CA 1
ATOM 623 C C . HIS A 1 77 ? 9.18 33.219 3.453 1 87.38 77 HIS A C 1
ATOM 625 O O . HIS A 1 77 ? 8.344 33.875 2.84 1 87.38 77 HIS A O 1
ATOM 631 N N . LEU A 1 78 ? 9.383 33.406 4.742 1 87 78 LEU A N 1
ATOM 632 C CA . LEU A 1 78 ? 8.594 34.344 5.543 1 87 78 LEU A CA 1
ATOM 633 C C . LEU A 1 78 ? 8.992 35.781 5.254 1 87 78 LEU A C 1
ATOM 635 O O . LEU A 1 78 ? 8.164 36.688 5.352 1 87 78 LEU A O 1
ATOM 639 N N . ARG A 1 79 ? 10.273 35.938 4.953 1 84.75 79 ARG A N 1
ATOM 640 C CA . ARG A 1 79 ? 10.82 37.25 4.633 1 84.75 79 ARG A CA 1
ATOM 641 C C . ARG A 1 79 ? 10.523 38.25 5.742 1 84.75 79 ARG A C 1
ATOM 643 O O . ARG A 1 79 ? 10.125 39.375 5.473 1 84.75 79 ARG A O 1
ATOM 650 N N . LEU A 1 80 ? 10.562 37.844 6.949 1 86.25 80 LEU A N 1
ATOM 651 C CA . LEU A 1 80 ? 10.359 38.656 8.133 1 86.25 80 LEU A CA 1
ATOM 652 C C . LEU A 1 80 ? 11.609 38.688 9.008 1 86.25 80 LEU A C 1
ATOM 654 O O . LEU A 1 80 ? 12.312 37.688 9.109 1 86.25 80 LEU A O 1
ATOM 658 N N . PRO A 1 81 ? 11.875 39.875 9.594 1 89.12 81 PRO A N 1
ATOM 659 C CA . PRO A 1 81 ? 12.938 39.875 10.602 1 89.12 81 PRO A CA 1
ATOM 660 C C . PRO A 1 81 ? 12.648 38.938 11.758 1 89.12 81 PRO A C 1
ATOM 662 O O . PRO A 1 81 ? 11.492 38.75 12.141 1 89.12 81 PRO A O 1
ATOM 665 N N . ILE A 1 82 ? 13.602 38.344 12.312 1 91.38 82 ILE A N 1
ATOM 666 C CA . ILE A 1 82 ? 13.484 37.375 13.391 1 91.38 82 ILE A CA 1
ATOM 667 C C . ILE A 1 82 ? 12.695 37.969 14.547 1 91.38 82 ILE A C 1
ATOM 669 O O . ILE A 1 82 ? 11.867 37.312 15.172 1 91.38 82 ILE A O 1
ATOM 673 N N . GLU A 1 83 ? 12.922 39.25 14.703 1 89.44 83 GLU A N 1
ATOM 674 C CA . GLU A 1 83 ? 12.258 39.969 15.805 1 89.44 83 GLU A CA 1
ATOM 675 C C . GLU A 1 83 ? 10.75 40.031 15.586 1 89.44 83 GLU A C 1
ATOM 677 O O . GLU A 1 83 ? 9.969 39.938 16.531 1 89.44 83 GLU A O 1
ATOM 682 N N . GLU A 1 84 ? 10.391 40.125 14.391 1 90.44 84 GLU A N 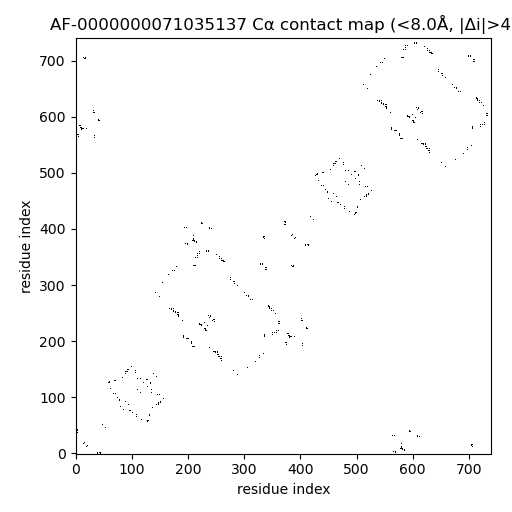1
ATOM 683 C CA . GLU A 1 84 ? 8.969 40.188 14.07 1 90.44 84 GLU A CA 1
ATOM 684 C C . GLU A 1 84 ? 8.312 38.812 14.258 1 90.44 84 GLU A C 1
ATOM 686 O O . GLU A 1 84 ? 7.188 38.719 14.75 1 90.44 84 GLU A O 1
ATOM 691 N N . ILE A 1 85 ? 9.016 37.781 13.898 1 91.69 85 ILE A N 1
ATOM 692 C CA . ILE A 1 85 ? 8.531 36.406 14.086 1 91.69 85 ILE A CA 1
ATOM 693 C C . ILE A 1 85 ? 8.359 36.125 15.578 1 91.69 85 ILE A C 1
ATOM 695 O O . ILE A 1 85 ? 7.332 35.594 16 1 91.69 85 ILE A O 1
ATOM 699 N N . LYS A 1 86 ? 9.367 36.531 16.297 1 89.81 86 LYS A N 1
ATOM 700 C CA . LYS A 1 86 ? 9.32 36.375 17.75 1 89.81 86 LYS A CA 1
ATOM 701 C C . LYS A 1 86 ? 8.102 37.094 18.344 1 89.81 86 LYS A C 1
ATOM 703 O O . LYS A 1 86 ? 7.387 36.531 19.172 1 89.81 86 LYS A O 1
ATOM 708 N N . LYS A 1 87 ? 7.891 38.281 17.844 1 87.88 87 LYS A N 1
ATOM 709 C CA . LYS A 1 87 ? 6.758 39.062 18.328 1 87.88 87 LYS A CA 1
ATOM 710 C C . LYS A 1 87 ? 5.434 38.375 17.984 1 87.88 87 LYS A C 1
ATOM 712 O O . LYS A 1 87 ? 4.52 38.344 18.812 1 87.88 87 LYS A O 1
ATOM 717 N N . ASP A 1 88 ? 5.43 37.875 16.812 1 87.75 88 ASP A N 1
ATOM 718 C CA . ASP A 1 88 ? 4.215 37.188 16.375 1 87.75 88 ASP A CA 1
ATOM 719 C C . ASP A 1 88 ? 3.934 35.969 17.25 1 87.75 88 ASP A C 1
ATOM 721 O O . ASP A 1 88 ? 2.787 35.719 17.641 1 87.75 88 ASP A O 1
ATOM 725 N N . ILE A 1 89 ? 4.926 35.219 17.656 1 88 89 ILE A N 1
ATOM 726 C CA . ILE A 1 89 ? 4.793 34.031 18.484 1 88 89 ILE A CA 1
ATOM 727 C C . ILE A 1 89 ? 4.375 34.438 19.906 1 88 89 ILE A C 1
ATOM 729 O O . ILE A 1 89 ? 3.477 33.844 20.484 1 88 89 ILE A O 1
ATOM 733 N N . ILE A 1 90 ? 4.965 35.531 20.328 1 84.12 90 ILE A N 1
ATOM 734 C CA . ILE A 1 90 ? 4.66 36.031 21.672 1 84.12 90 ILE A CA 1
ATOM 735 C C . ILE A 1 90 ? 3.207 36.5 21.734 1 84.12 90 ILE A C 1
ATOM 737 O O . ILE A 1 90 ? 2.5 36.219 22.703 1 84.12 90 ILE A O 1
ATOM 741 N N . ASN A 1 91 ? 2.777 37.094 20.656 1 81.12 91 ASN A N 1
ATOM 742 C CA . ASN A 1 91 ? 1.438 37.688 20.625 1 81.12 91 ASN A CA 1
ATOM 743 C C . ASN A 1 91 ? 0.407 36.688 20.109 1 81.12 91 ASN A C 1
ATOM 745 O O . ASN A 1 91 ? -0.764 37.031 19.938 1 81.12 91 ASN A O 1
ATOM 749 N N . MET A 1 92 ? 0.928 35.5 19.812 1 79.56 92 MET A N 1
ATOM 750 C CA . MET A 1 92 ? 0.067 34.469 19.297 1 79.56 92 MET A CA 1
ATOM 751 C C . MET A 1 92 ? -0.655 34.938 18.031 1 79.56 92 MET A C 1
ATOM 753 O O . MET A 1 92 ? -1.854 34.688 17.875 1 79.56 92 MET A O 1
ATOM 757 N N . ASP A 1 93 ? 0.071 35.656 17.234 1 81.31 93 ASP A N 1
ATOM 758 C CA . ASP A 1 93 ? -0.458 36.188 15.969 1 81.31 93 ASP A CA 1
ATOM 759 C C . ASP A 1 93 ? -0.101 35.281 14.805 1 81.31 93 ASP A C 1
ATOM 761 O O . ASP A 1 93 ? 1.076 35.094 14.477 1 81.31 93 ASP A O 1
ATOM 765 N N . THR A 1 94 ? -1.097 34.688 14.203 1 76.38 94 THR A N 1
ATOM 766 C CA . THR A 1 94 ? -0.824 33.688 13.164 1 76.38 94 THR A CA 1
ATOM 767 C C . THR A 1 94 ? -1.126 34.281 11.781 1 76.38 94 THR A C 1
ATOM 769 O O . THR A 1 94 ? -1.114 33.562 10.781 1 76.38 94 THR A O 1
ATOM 772 N N . ARG A 1 95 ? -1.435 35.625 11.602 1 79.81 95 ARG A N 1
ATOM 773 C CA . ARG A 1 95 ? -1.883 36.219 10.352 1 79.81 95 ARG A CA 1
ATOM 774 C C . ARG A 1 95 ? -0.81 36.125 9.273 1 79.81 95 ARG A C 1
ATOM 776 O O . ARG A 1 95 ? -1.122 36.062 8.086 1 79.81 95 ARG A O 1
ATOM 783 N N . ARG A 1 96 ? 0.383 35.969 9.75 1 81.81 96 ARG A N 1
ATOM 784 C CA . ARG A 1 96 ? 1.474 35.969 8.781 1 81.81 96 ARG A CA 1
ATOM 785 C C . ARG A 1 96 ? 2.066 34.594 8.586 1 81.81 96 ARG A C 1
ATOM 787 O O . ARG A 1 96 ? 3.084 34.438 7.91 1 81.81 96 ARG A O 1
ATOM 794 N N . PHE A 1 97 ? 1.451 33.625 9.234 1 87.06 97 PHE A N 1
ATOM 795 C CA . PHE A 1 97 ? 1.942 32.25 9.148 1 87.06 97 PHE A CA 1
ATOM 796 C C . PHE A 1 97 ? 0.889 31.344 8.539 1 87.06 97 PHE A C 1
ATOM 798 O O . PHE A 1 97 ? -0.284 31.391 8.914 1 87.06 97 PHE A O 1
ATOM 805 N N . SER A 1 98 ? 1.278 30.562 7.582 1 86.19 98 SER A N 1
ATOM 806 C CA . SER A 1 98 ? 0.431 29.453 7.18 1 86.19 98 SER A CA 1
ATOM 807 C C . SER A 1 98 ? 0.569 28.281 8.148 1 86.19 98 SER A C 1
ATOM 809 O O . SER A 1 98 ? 1.499 28.234 8.953 1 86.19 98 SER A O 1
ATOM 811 N N . VAL A 1 99 ? -0.394 27.406 8.078 1 86.38 99 VAL A N 1
ATOM 812 C CA . VAL A 1 99 ? -0.321 26.219 8.906 1 86.38 99 VAL A CA 1
ATOM 813 C C . VAL A 1 99 ? 0.992 25.484 8.648 1 86.38 99 VAL A C 1
ATOM 815 O O . VAL A 1 99 ? 1.635 25 9.578 1 86.38 99 VAL A O 1
ATOM 818 N N . SER A 1 100 ? 1.31 25.516 7.457 1 87.56 100 SER A N 1
ATOM 819 C CA . SER A 1 100 ? 2.564 24.859 7.082 1 87.56 100 SER A CA 1
ATOM 820 C C . SER A 1 100 ? 3.756 25.562 7.734 1 87.56 100 SER A C 1
ATOM 822 O O . SER A 1 100 ? 4.684 24.891 8.211 1 87.56 100 SER A O 1
ATOM 824 N N . HIS A 1 101 ? 3.75 26.875 7.863 1 89.56 101 HIS A N 1
ATOM 825 C CA . HIS A 1 101 ? 4.809 27.625 8.516 1 89.56 101 HIS A CA 1
ATOM 826 C C . HIS A 1 101 ? 4.922 27.266 9.992 1 89.56 101 HIS A C 1
ATOM 828 O O . HIS A 1 101 ? 6.023 27.031 10.492 1 89.56 101 HIS A O 1
ATOM 834 N N . ILE A 1 102 ? 3.803 27.188 10.57 1 90.31 102 ILE A N 1
ATOM 835 C CA . ILE A 1 102 ? 3.783 26.922 12 1 90.31 102 ILE A CA 1
ATOM 836 C C . ILE A 1 102 ? 4.27 25.5 12.281 1 90.31 102 ILE A C 1
ATOM 838 O O . ILE A 1 102 ? 5.016 25.266 13.234 1 90.31 102 ILE A O 1
ATOM 842 N N . LYS A 1 103 ? 3.832 24.594 11.453 1 90.56 103 LYS A N 1
ATOM 843 C CA . LYS A 1 103 ? 4.301 23.219 11.57 1 90.56 103 LYS A CA 1
ATOM 844 C C . LYS A 1 103 ? 5.816 23.141 11.438 1 90.56 103 LYS A C 1
ATOM 846 O O . LYS A 1 103 ? 6.477 22.438 12.203 1 90.56 103 LYS A O 1
ATOM 851 N N . GLN A 1 104 ? 6.254 23.828 10.547 1 91 104 GLN A N 1
ATOM 852 C CA . GLN A 1 104 ? 7.699 23.875 10.344 1 91 104 GLN A CA 1
ATOM 853 C C . GLN A 1 104 ? 8.406 24.5 11.547 1 91 104 GLN A C 1
ATOM 855 O O . GLN A 1 104 ? 9.438 24 12 1 91 104 GLN A O 1
ATOM 860 N N . LEU A 1 105 ? 7.848 25.578 12.078 1 90.94 105 LEU A N 1
ATOM 861 C CA . LEU A 1 105 ? 8.398 26.219 13.273 1 90.94 105 LEU A CA 1
ATOM 862 C C . LEU A 1 105 ? 8.469 25.234 14.438 1 90.94 105 LEU A C 1
ATOM 864 O O . LEU A 1 105 ? 9.453 25.203 15.18 1 90.94 105 LEU A O 1
ATOM 868 N N . SER A 1 106 ? 7.426 24.484 14.531 1 91.12 106 SER A N 1
ATOM 869 C CA . SER A 1 106 ? 7.371 23.469 15.586 1 91.12 106 SER A CA 1
ATOM 870 C C . SER A 1 106 ? 8.445 22.406 15.383 1 91.12 106 SER A C 1
ATOM 872 O O . SER A 1 106 ? 9.117 22.016 16.344 1 91.12 106 SER A O 1
ATOM 874 N N . THR A 1 107 ? 8.57 22.031 14.172 1 90.12 107 THR A N 1
ATOM 875 C CA . THR A 1 107 ? 9.516 20.969 13.836 1 90.12 107 THR A CA 1
ATOM 876 C C . THR A 1 107 ? 10.953 21.469 13.992 1 90.12 107 THR A C 1
ATOM 878 O O . THR A 1 107 ? 11.828 20.703 14.422 1 90.12 107 THR A O 1
ATOM 881 N N . PHE A 1 108 ? 11.211 22.766 13.727 1 88.94 108 PHE A N 1
ATOM 882 C CA . PHE A 1 108 ? 12.57 23.297 13.688 1 88.94 108 PHE A CA 1
ATOM 883 C C . PHE A 1 108 ? 12.945 23.922 15.023 1 88.94 108 PHE A C 1
ATOM 885 O O . PHE A 1 108 ? 14.086 24.359 15.211 1 88.94 108 PHE A O 1
ATOM 892 N N . ALA A 1 109 ? 12.023 23.953 15.883 1 90.19 109 ALA A N 1
ATOM 893 C CA . ALA A 1 109 ? 12.305 24.516 17.203 1 90.19 109 ALA A CA 1
ATOM 894 C C . ALA A 1 109 ? 13.453 23.781 17.891 1 90.19 109 ALA A C 1
ATOM 896 O O . ALA A 1 109 ? 13.539 22.547 17.797 1 90.19 109 ALA A O 1
ATOM 897 N N . PRO A 1 110 ? 14.367 24.516 18.484 1 91 110 PRO A N 1
ATOM 898 C CA . PRO A 1 110 ? 15.516 23.891 19.141 1 91 110 PRO A CA 1
ATOM 899 C C . PRO A 1 110 ? 15.102 23 20.312 1 91 110 PRO A C 1
ATOM 901 O O . PRO A 1 110 ? 14.156 23.312 21.031 1 91 110 PRO A O 1
ATOM 904 N N . ASP A 1 111 ? 15.797 21.906 20.516 1 88.5 111 ASP A N 1
ATOM 905 C CA . ASP A 1 111 ? 15.547 21.047 21.672 1 88.5 111 ASP A CA 1
ATOM 906 C C . ASP A 1 111 ? 16.328 21.531 22.891 1 88.5 111 ASP A C 1
ATOM 908 O O . ASP A 1 111 ? 17.047 22.531 22.812 1 88.5 111 ASP A O 1
ATOM 912 N N . GLU A 1 112 ? 16.172 20.828 23.969 1 85.44 112 GLU A N 1
ATOM 913 C CA . GLU A 1 112 ? 16.734 21.281 25.25 1 85.44 112 GLU A CA 1
ATOM 914 C C . GLU A 1 112 ? 18.266 21.344 25.172 1 85.44 112 GLU A C 1
ATOM 916 O O . GLU A 1 112 ? 18.875 22.281 25.703 1 85.44 112 GLU A O 1
ATOM 921 N N . LEU A 1 113 ? 18.797 20.406 24.453 1 87.94 113 LEU A N 1
ATOM 922 C CA . LEU A 1 113 ? 20.25 20.359 24.328 1 87.94 113 LEU A CA 1
ATOM 923 C C . LEU A 1 113 ? 20.75 21.516 23.469 1 87.94 113 LEU A C 1
ATOM 925 O O . LEU A 1 113 ? 21.766 22.156 23.797 1 87.94 113 LEU A O 1
ATOM 929 N N . GLU A 1 114 ? 20.062 21.766 22.484 1 89.5 114 GLU A N 1
ATOM 930 C CA . GLU A 1 114 ? 20.422 22.875 21.594 1 89.5 114 GLU A CA 1
ATOM 931 C C . GLU A 1 114 ? 20.281 24.219 22.328 1 89.5 114 GLU A C 1
ATOM 933 O O . GLU A 1 114 ? 21.125 25.109 22.156 1 89.5 114 GLU A O 1
ATOM 938 N N . VAL A 1 115 ? 19.281 24.344 23.125 1 90 115 VAL A N 1
ATOM 939 C CA . VAL A 1 115 ? 19.047 25.578 23.875 1 90 115 VAL A CA 1
ATOM 940 C C . VAL A 1 115 ? 20.188 25.828 24.844 1 90 115 VAL A C 1
ATOM 942 O O . VAL A 1 115 ? 20.672 26.953 24.969 1 90 115 VAL A O 1
ATOM 945 N N . LEU A 1 116 ? 20.609 24.781 25.422 1 88.56 116 LEU A N 1
ATOM 946 C CA . LEU A 1 116 ? 21.703 24.891 26.375 1 88.56 116 LEU A CA 1
ATOM 947 C C . LEU A 1 116 ? 22.969 25.375 25.688 1 88.56 116 LEU A C 1
ATOM 949 O O . LEU A 1 116 ? 23.688 26.25 26.203 1 88.56 116 LEU A O 1
ATOM 953 N N . LYS A 1 117 ? 23.219 24.875 24.516 1 89.06 117 LYS A N 1
ATOM 954 C CA . LYS A 1 117 ? 24.391 25.266 23.75 1 89.06 117 LYS A CA 1
ATOM 955 C C . LYS A 1 117 ? 24.266 26.703 23.234 1 89.06 117 LYS A C 1
ATOM 957 O O . LYS A 1 117 ? 25.234 27.469 23.281 1 89.06 117 LYS A O 1
ATOM 962 N N . LEU A 1 118 ? 23.109 27.031 22.844 1 90.88 118 LEU A N 1
ATOM 963 C CA . LEU A 1 118 ? 22.859 28.359 22.266 1 90.88 118 LEU A CA 1
ATOM 964 C C . LEU A 1 118 ? 22.938 29.438 23.344 1 90.88 118 LEU A C 1
ATOM 966 O O . LEU A 1 118 ? 23.344 30.562 23.062 1 90.88 118 LEU A O 1
ATOM 970 N N . ASP A 1 119 ? 22.609 29.047 24.547 1 89 119 ASP A N 1
ATOM 971 C CA . ASP A 1 119 ? 22.578 30 25.656 1 89 119 ASP A CA 1
ATOM 972 C C . ASP A 1 119 ? 23.969 30.578 25.922 1 89 119 ASP A C 1
ATOM 974 O O . ASP A 1 119 ? 24.094 31.688 26.422 1 89 119 ASP A O 1
ATOM 978 N N . GLN A 1 120 ? 24.953 29.859 25.484 1 86.62 120 GLN A N 1
ATOM 979 C CA . GLN A 1 120 ? 26.328 30.312 25.672 1 86.62 120 GLN A CA 1
ATOM 980 C C . GLN A 1 120 ? 26.656 31.484 24.766 1 86.62 120 GLN A C 1
ATOM 982 O O . GLN A 1 120 ? 27.625 32.219 25.016 1 86.62 120 GLN A O 1
ATOM 987 N N . PHE A 1 121 ? 25.797 31.703 23.844 1 86.69 121 PHE A N 1
ATOM 988 C CA . PHE A 1 121 ? 26.094 32.719 22.859 1 86.69 121 PHE A CA 1
ATOM 989 C C . PHE A 1 121 ? 25.094 33.875 22.938 1 86.69 121 PHE A C 1
ATOM 991 O O . PHE A 1 121 ? 24.969 34.656 22 1 86.69 121 PHE A O 1
ATOM 998 N N . THR A 1 122 ? 24.391 34.094 24.047 1 86.81 122 THR A N 1
ATOM 999 C CA . THR A 1 122 ? 23.375 35.125 24.219 1 86.81 122 THR A CA 1
ATOM 1000 C C . THR A 1 122 ? 23.969 36.5 24.047 1 86.81 122 THR A C 1
ATOM 1002 O O . THR A 1 122 ? 23.344 37.406 23.484 1 86.81 122 THR A O 1
ATOM 1005 N N . SER A 1 123 ? 25.25 36.719 24.391 1 85.19 123 SER A N 1
ATOM 1006 C CA . SER A 1 123 ? 25.906 38.031 24.312 1 85.19 123 SER A CA 1
ATOM 1007 C C . SER A 1 123 ? 26.625 38.188 22.969 1 85.19 123 SER A C 1
ATOM 1009 O O . SER A 1 123 ? 27.078 39.312 22.656 1 85.19 123 SER A O 1
ATOM 1011 N N . LYS A 1 124 ? 26.703 37.156 22.188 1 84.31 124 LYS A N 1
ATOM 1012 C CA . LYS A 1 124 ? 27.406 37.188 20.906 1 84.31 124 LYS A CA 1
ATOM 1013 C C . LYS A 1 124 ? 26.484 36.781 19.766 1 84.31 124 LYS A C 1
ATOM 1015 O O . LYS A 1 124 ? 26.859 35.969 18.906 1 84.31 124 LYS A O 1
ATOM 1020 N N . LYS A 1 125 ? 25.328 37.344 19.797 1 86.19 125 LYS A N 1
ATOM 1021 C CA . LYS A 1 125 ? 24.297 36.938 18.844 1 86.19 125 LYS A CA 1
ATOM 1022 C C . LYS A 1 125 ? 24.734 37.219 17.406 1 86.19 125 LYS A C 1
ATOM 1024 O O . LYS A 1 125 ? 24.391 36.5 16.484 1 86.19 125 LYS A O 1
ATOM 1029 N N . SER A 1 126 ? 25.469 38.219 17.234 1 82.62 126 SER A N 1
ATOM 1030 C CA . SER A 1 126 ? 25.875 38.688 15.914 1 82.62 126 SER A CA 1
ATOM 1031 C C . SER A 1 126 ? 26.844 37.688 15.266 1 82.62 126 SER A C 1
ATOM 1033 O O . SER A 1 126 ? 27.016 37.688 14.047 1 82.62 126 SER A O 1
ATOM 1035 N N . GLN A 1 127 ? 27.375 36.75 16.156 1 84.69 127 GLN A N 1
ATOM 1036 C CA . GLN A 1 127 ? 28.344 35.781 15.641 1 84.69 127 GLN A CA 1
ATOM 1037 C C . GLN A 1 127 ? 27.641 34.5 15.18 1 84.69 127 GLN A C 1
ATOM 1039 O O . GLN A 1 127 ? 28.266 33.656 14.547 1 84.69 127 GLN A O 1
ATOM 1044 N N . LEU A 1 128 ? 26.438 34.438 15.531 1 89.5 128 LEU A N 1
ATOM 1045 C CA . LEU A 1 128 ? 25.703 33.219 15.18 1 89.5 128 LEU A CA 1
ATOM 1046 C C . LEU A 1 128 ? 25.188 33.281 13.742 1 89.5 128 LEU A C 1
ATOM 1048 O O . LEU A 1 128 ? 24.906 34.375 13.234 1 89.5 128 LEU A O 1
ATOM 1052 N N . SER A 1 129 ? 25.141 32.094 13.125 1 89 129 SER A N 1
ATOM 1053 C CA . SER A 1 129 ? 24.438 32.031 11.844 1 89 129 SER A CA 1
ATOM 1054 C C . SER A 1 129 ? 22.984 32.438 11.992 1 89 129 SER A C 1
ATOM 1056 O O . SER A 1 129 ? 22.438 32.469 13.102 1 89 129 SER A O 1
ATOM 1058 N N . GLU A 1 130 ? 22.344 32.844 10.883 1 89.25 130 GLU A N 1
ATOM 1059 C CA . GLU A 1 130 ? 20.953 33.281 10.938 1 89.25 130 GLU A CA 1
ATOM 1060 C C . GLU A 1 130 ? 20.047 32.25 11.547 1 89.25 130 GLU A C 1
ATOM 1062 O O . GLU A 1 130 ? 19.25 32.531 12.453 1 89.25 130 GLU A O 1
ATOM 1067 N N . PRO A 1 131 ? 20.172 30.969 11.117 1 91.69 131 PRO A N 1
ATOM 1068 C CA . PRO A 1 131 ? 19.328 29.938 11.742 1 91.69 131 PRO A CA 1
ATOM 1069 C C . PRO A 1 131 ? 19.594 29.781 13.234 1 91.69 131 PRO A C 1
ATOM 1071 O O . PRO A 1 131 ? 18.672 29.578 14.016 1 91.69 131 PRO A O 1
ATOM 1074 N N . ASP A 1 132 ? 20.844 29.906 13.602 1 93 132 ASP A N 1
ATOM 1075 C CA . ASP A 1 132 ? 21.188 29.797 15.008 1 93 132 ASP A CA 1
ATOM 1076 C C . ASP A 1 132 ? 20.688 31 15.805 1 93 132 ASP A C 1
ATOM 1078 O O . ASP A 1 132 ? 20.234 30.859 16.938 1 93 132 ASP A O 1
ATOM 1082 N N . ARG A 1 133 ? 20.812 32.125 15.203 1 92.44 133 ARG A N 1
ATOM 1083 C CA . ARG A 1 133 ? 20.281 33.344 15.836 1 92.44 133 ARG A CA 1
ATOM 1084 C C . ARG A 1 133 ? 18.781 33.219 16.047 1 92.44 133 ARG A C 1
ATOM 1086 O O . ARG A 1 133 ? 18.266 33.594 17.109 1 92.44 133 ARG A O 1
ATOM 1093 N N . PHE A 1 134 ? 18.172 32.75 15.031 1 94.31 134 PHE A N 1
ATOM 1094 C CA . PHE A 1 134 ? 16.734 32.531 15.125 1 94.31 134 PHE A CA 1
ATOM 1095 C C . PHE A 1 134 ? 16.406 31.562 16.25 1 94.31 134 PHE A C 1
ATOM 1097 O O . PHE A 1 134 ? 15.516 31.828 17.062 1 94.31 134 PHE A O 1
ATOM 1104 N N . ALA A 1 135 ? 17.094 30.438 16.297 1 93.44 135 ALA A N 1
ATOM 1105 C CA . ALA A 1 135 ? 16.875 29.438 17.328 1 93.44 135 ALA A CA 1
ATOM 1106 C C . ALA A 1 135 ? 17.094 30.016 18.719 1 93.44 135 ALA A C 1
ATOM 1108 O O . ALA A 1 135 ? 16.328 29.734 19.641 1 93.44 135 ALA A O 1
ATOM 1109 N N . LEU A 1 136 ? 18.094 30.797 18.812 1 93.12 136 LEU A N 1
ATOM 1110 C CA . LEU A 1 136 ? 18.391 31.438 20.094 1 93.12 136 LEU A CA 1
ATOM 1111 C C . LEU A 1 136 ? 17.281 32.406 20.5 1 93.12 136 LEU A C 1
ATOM 1113 O O . LEU A 1 136 ? 16.797 32.344 21.625 1 93.12 136 LEU A O 1
ATOM 1117 N N . GLU A 1 137 ? 16.875 33.219 19.562 1 92 137 GLU A N 1
ATOM 1118 C CA . GLU A 1 137 ? 15.805 34.188 19.844 1 92 137 GLU A CA 1
ATOM 1119 C C . GLU A 1 137 ? 14.508 33.469 20.219 1 92 137 GLU A C 1
ATOM 1121 O O . GLU A 1 137 ? 13.812 33.906 21.141 1 92 137 GLU A O 1
ATOM 1126 N N . LEU A 1 138 ? 14.258 32.406 19.531 1 91.81 138 LEU A N 1
ATOM 1127 C CA . LEU A 1 138 ? 13.062 31.594 19.812 1 91.81 138 LEU A CA 1
ATOM 1128 C C . LEU A 1 138 ? 13.141 31 21.203 1 91.81 138 LEU A C 1
ATOM 1130 O O . LEU A 1 138 ? 12.156 31.016 21.953 1 91.81 138 LEU A O 1
ATOM 1134 N N . SER A 1 139 ? 14.281 30.484 21.547 1 91.56 139 SER A N 1
ATOM 1135 C CA . SER A 1 139 ? 14.461 29.797 22.812 1 91.56 139 SER A CA 1
ATOM 1136 C C . SER A 1 139 ? 14.32 30.766 23.984 1 91.56 139 SER A C 1
ATOM 1138 O O . SER A 1 139 ? 14.086 30.344 25.125 1 91.56 139 SER A O 1
ATOM 1140 N N . GLN A 1 140 ? 14.43 32.094 23.703 1 89.5 140 GLN A N 1
ATOM 1141 C CA . GLN A 1 140 ? 14.336 33.094 24.75 1 89.5 140 GLN A CA 1
ATOM 1142 C C . GLN A 1 140 ? 12.883 33.438 25.062 1 89.5 140 GLN A C 1
ATOM 1144 O O . GLN A 1 140 ? 12.594 34.094 26.062 1 89.5 140 GLN A O 1
ATOM 1149 N N . ILE A 1 141 ? 12.039 32.969 24.234 1 88.38 141 ILE A N 1
ATOM 1150 C CA . ILE A 1 141 ? 10.617 33.156 24.516 1 88.38 141 ILE A CA 1
ATOM 1151 C C . ILE A 1 141 ? 10.164 32.125 25.562 1 88.38 141 ILE A C 1
ATOM 1153 O O . ILE A 1 141 ? 10.297 30.922 25.359 1 88.38 141 ILE A O 1
ATOM 1157 N N . PRO A 1 142 ? 9.656 32.625 26.641 1 86.62 142 PRO A N 1
ATOM 1158 C CA . PRO A 1 142 ? 9.164 31.672 27.641 1 86.62 142 PRO A CA 1
ATOM 1159 C C . PRO A 1 142 ? 8.109 30.719 27.078 1 86.62 142 PRO A C 1
ATOM 1161 O O . PRO A 1 142 ? 7.094 31.172 26.547 1 86.62 142 PRO A O 1
ATOM 1164 N N . GLY A 1 143 ? 8.391 29.422 27.156 1 87.88 143 GLY A N 1
ATOM 1165 C CA . GLY A 1 143 ? 7.453 28.422 26.703 1 87.88 143 GLY A CA 1
ATOM 1166 C C . GLY A 1 143 ? 7.297 28.406 25.188 1 87.88 143 GLY A C 1
ATOM 1167 O O . GLY A 1 143 ? 6.195 28.188 24.672 1 87.88 143 GLY A O 1
ATOM 1168 N N . TYR A 1 144 ? 8.336 28.703 24.516 1 90.88 144 TYR A N 1
ATOM 1169 C CA . TYR A 1 144 ? 8.25 28.875 23.062 1 90.88 144 TYR A CA 1
ATOM 1170 C C . TYR A 1 144 ? 7.672 27.625 22.406 1 90.88 144 TYR A C 1
ATOM 1172 O O . TYR A 1 144 ? 6.883 27.734 21.453 1 90.88 144 TYR A O 1
ATOM 1180 N N . LYS A 1 145 ? 8.031 26.438 22.891 1 90.31 145 LYS A N 1
ATOM 1181 C CA . LYS A 1 145 ? 7.496 25.219 22.312 1 90.31 145 LYS A CA 1
ATOM 1182 C C . LYS A 1 145 ? 5.984 25.141 22.516 1 90.31 145 LYS A C 1
ATOM 1184 O O . LYS A 1 145 ? 5.246 24.812 21.578 1 90.31 145 LYS A O 1
ATOM 1189 N N . LEU A 1 146 ? 5.594 25.391 23.688 1 89.75 146 LEU A N 1
ATOM 1190 C CA . LEU A 1 146 ? 4.172 25.391 24.016 1 89.75 146 LEU A CA 1
ATOM 1191 C C . LEU A 1 146 ? 3.416 26.406 23.172 1 89.75 146 LEU A C 1
ATOM 1193 O O . LEU A 1 146 ? 2.33 26.109 22.656 1 89.75 146 LEU A O 1
ATOM 1197 N N . ARG A 1 147 ? 4.035 27.594 23.016 1 89.62 147 ARG A N 1
ATOM 1198 C CA . ARG A 1 147 ? 3.4 28.641 22.234 1 89.62 147 ARG A CA 1
ATOM 1199 C C . ARG A 1 147 ? 3.197 28.219 20.797 1 89.62 147 ARG A C 1
ATOM 1201 O O . ARG A 1 147 ? 2.107 28.375 20.234 1 89.62 147 ARG A O 1
ATOM 1208 N N . ILE A 1 148 ? 4.184 27.625 20.266 1 91.69 148 ILE A N 1
ATOM 1209 C CA . ILE A 1 148 ? 4.121 27.203 18.875 1 91.69 148 ILE A CA 1
ATOM 1210 C C . ILE A 1 148 ? 3.109 26.062 18.719 1 91.69 148 ILE A C 1
ATOM 1212 O O . ILE A 1 148 ? 2.299 26.078 17.797 1 91.69 148 ILE A O 1
ATOM 1216 N N . ASP A 1 149 ? 3.141 25.141 19.609 1 90.62 149 ASP A N 1
ATOM 1217 C CA . ASP A 1 149 ? 2.215 24.016 19.562 1 90.62 149 ASP A CA 1
ATOM 1218 C C . ASP A 1 149 ? 0.771 24.484 19.719 1 90.62 149 ASP A C 1
ATOM 1220 O O . ASP A 1 149 ? -0.135 23.969 19.062 1 90.62 149 ASP A O 1
ATOM 1224 N N . ALA A 1 150 ? 0.604 25.391 20.625 1 89.56 150 ALA A N 1
ATOM 1225 C CA . ALA A 1 150 ? -0.726 25.969 20.828 1 89.56 150 ALA A CA 1
ATOM 1226 C C . ALA A 1 150 ? -1.213 26.688 19.578 1 89.56 150 ALA A C 1
ATOM 1228 O O . ALA A 1 150 ? -2.381 26.562 19.203 1 89.56 150 ALA A O 1
ATOM 1229 N N . LEU A 1 151 ? -0.287 27.422 18.984 1 88 151 LEU A N 1
ATOM 1230 C CA . LEU A 1 151 ? -0.615 28.109 17.734 1 88 151 LEU A CA 1
ATOM 1231 C C . LEU A 1 151 ? -1 27.109 16.641 1 88 151 LEU A C 1
ATOM 1233 O O . LEU A 1 151 ? -1.97 27.328 15.914 1 88 151 LEU A O 1
ATOM 1237 N N . LEU A 1 152 ? -0.225 26.062 16.562 1 88.88 152 LEU A N 1
ATOM 1238 C CA . LEU A 1 152 ? -0.498 25.047 15.57 1 88.88 152 LEU A CA 1
ATOM 1239 C C . LEU A 1 152 ? -1.863 24.406 15.805 1 88.88 152 LEU A C 1
ATOM 1241 O O . LEU A 1 152 ? -2.648 24.25 14.867 1 88.88 152 LEU A O 1
ATOM 1245 N N . PHE A 1 153 ? -2.143 24.047 16.984 1 90.62 153 PHE A N 1
ATOM 1246 C CA . PHE A 1 153 ? -3.418 23.438 17.344 1 90.62 153 PHE A CA 1
ATOM 1247 C C . PHE A 1 153 ? -4.574 24.359 17 1 90.62 153 PHE A C 1
ATOM 1249 O O . PHE A 1 153 ? -5.555 23.938 16.391 1 90.62 153 PHE A O 1
ATOM 1256 N N . LYS A 1 154 ? -4.363 25.578 17.359 1 87 154 LYS A N 1
ATOM 1257 C CA . LYS A 1 154 ? -5.406 26.562 17.125 1 87 154 LYS A CA 1
ATOM 1258 C C . LYS A 1 154 ? -5.668 26.734 15.625 1 87 154 LYS A C 1
ATOM 1260 O O . LYS A 1 154 ? -6.82 26.812 15.195 1 87 154 LYS A O 1
ATOM 1265 N N . ALA A 1 155 ? -4.645 26.734 14.922 1 84.81 155 ALA A N 1
ATOM 1266 C CA . ALA A 1 155 ? -4.742 26.969 13.484 1 84.81 155 ALA A CA 1
ATOM 1267 C C . ALA A 1 155 ? -5.406 25.797 12.773 1 84.81 155 ALA A C 1
ATOM 1269 O O . ALA A 1 155 ? -6.066 25.984 11.742 1 84.81 155 ALA A O 1
ATOM 1270 N N . THR A 1 156 ? -5.289 24.656 13.305 1 86.94 156 THR A N 1
ATOM 1271 C CA . THR A 1 156 ? -5.77 23.469 12.609 1 86.94 156 THR A CA 1
ATOM 1272 C C . THR A 1 156 ? -7.102 23 13.18 1 86.94 156 THR A C 1
ATOM 1274 O O . THR A 1 156 ? -7.898 22.375 12.484 1 86.94 156 THR A O 1
ATOM 1277 N N . PHE A 1 157 ? -7.453 23.359 14.375 1 91.06 157 PHE A N 1
ATOM 1278 C CA . PHE A 1 157 ? -8.57 22.781 15.117 1 91.06 157 PHE A CA 1
ATOM 1279 C C . PHE A 1 157 ? -9.898 23.281 14.547 1 91.06 157 PHE A C 1
ATOM 1281 O O . PHE A 1 157 ? -10.812 22.484 14.312 1 91.06 157 PHE A O 1
ATOM 1288 N N . LYS A 1 158 ? -9.906 24.5 14.297 1 85 158 LYS A N 1
ATOM 1289 C CA . LYS A 1 158 ? -11.195 25.078 13.914 1 85 158 LYS A CA 1
ATOM 1290 C C . LYS A 1 158 ? -11.719 24.438 12.633 1 85 158 LYS A C 1
ATOM 1292 O O . LYS A 1 158 ? -12.875 24.031 12.562 1 85 158 LYS A O 1
ATOM 1297 N N . GLU A 1 159 ? -10.844 24.391 11.719 1 86.12 159 GLU A N 1
ATOM 1298 C CA . GLU A 1 159 ? -11.242 23.781 10.453 1 86.12 159 GLU A CA 1
ATOM 1299 C C . GLU A 1 159 ? -11.641 22.328 10.633 1 86.12 159 GLU A C 1
ATOM 1301 O O . GLU A 1 159 ? -12.664 21.891 10.109 1 86.12 159 GLU A O 1
ATOM 1306 N N . ARG A 1 160 ? -10.914 21.609 11.344 1 90.69 160 ARG A N 1
ATOM 1307 C CA . ARG A 1 160 ? -11.188 20.203 11.562 1 90.69 160 ARG A CA 1
ATOM 1308 C C . ARG A 1 160 ? -12.484 20 12.344 1 90.69 160 ARG A C 1
ATOM 1310 O O . ARG A 1 160 ? -13.273 19.109 12.031 1 90.69 160 ARG A O 1
ATOM 1317 N N . GLN A 1 161 ? -12.625 20.859 13.297 1 91.88 161 GLN A N 1
ATOM 1318 C CA . GLN A 1 161 ? -13.844 20.828 14.094 1 91.88 161 GLN A CA 1
ATOM 1319 C C . GLN A 1 161 ? -15.078 21 13.219 1 91.88 161 GLN A C 1
ATOM 1321 O O . GLN A 1 161 ? -16.047 20.25 13.344 1 91.88 161 GLN A O 1
ATOM 1326 N N . GLU A 1 162 ? -15.062 21.953 12.352 1 91.81 162 GLU A N 1
ATOM 1327 C CA . GLU A 1 162 ? -16.188 22.219 11.461 1 91.81 162 GLU A CA 1
ATOM 1328 C C . GLU A 1 162 ? -16.453 21.047 10.539 1 91.81 162 GLU A C 1
ATOM 1330 O O . GLU A 1 162 ? -17.609 20.656 10.336 1 91.81 162 GLU A O 1
ATOM 1335 N N . GLU A 1 163 ? -15.445 20.453 10.102 1 93.12 163 GLU A N 1
ATOM 1336 C CA . GLU A 1 163 ? -15.578 19.297 9.219 1 93.12 163 GLU A CA 1
ATOM 1337 C C . GLU A 1 163 ? -16.203 18.109 9.961 1 93.12 163 GLU A C 1
ATOM 1339 O O . GLU A 1 163 ? -17.094 17.453 9.43 1 93.12 163 GLU A O 1
ATOM 1344 N N . MET A 1 164 ? -15.75 17.875 11.133 1 94.88 164 MET A N 1
ATOM 1345 C CA . MET A 1 164 ? -16.266 16.766 11.93 1 94.88 164 MET A CA 1
ATOM 1346 C C . MET A 1 164 ? -17.734 16.969 12.258 1 94.88 164 MET A C 1
ATOM 1348 O O . MET A 1 164 ? -18.531 16.016 12.195 1 94.88 164 MET A O 1
ATOM 1352 N N . GLU A 1 165 ? -18 18.203 12.562 1 94.69 165 GLU A N 1
ATOM 1353 C CA . GLU A 1 165 ? -19.391 18.516 12.875 1 94.69 165 GLU A CA 1
ATOM 1354 C C . GLU A 1 165 ? -20.297 18.266 11.672 1 94.69 165 GLU A C 1
ATOM 1356 O O . GLU A 1 165 ? -21.375 17.688 11.812 1 94.69 165 GLU A O 1
ATOM 1361 N N . GLU A 1 166 ? -19.812 18.656 10.602 1 94.56 166 GLU A N 1
ATOM 1362 C CA . GLU A 1 166 ? -20.578 18.453 9.375 1 94.56 166 GLU A CA 1
ATOM 1363 C C . GLU A 1 166 ? -20.766 16.969 9.086 1 94.56 166 GLU A C 1
ATOM 1365 O O . GLU A 1 166 ? -21.859 16.531 8.75 1 94.56 166 GLU A O 1
ATOM 1370 N N . GLU A 1 167 ? -19.781 16.234 9.25 1 94.88 167 GLU A N 1
ATOM 1371 C CA . GLU A 1 167 ? -19.828 14.797 9 1 94.88 167 GLU A CA 1
ATOM 1372 C C . GLU A 1 167 ? -20.812 14.117 9.945 1 94.88 167 GLU A C 1
ATOM 1374 O O . GLU A 1 167 ? -21.609 13.273 9.523 1 94.88 167 GLU A O 1
ATOM 1379 N N . LEU A 1 168 ? -20.719 14.516 11.188 1 97 168 LEU A N 1
ATOM 1380 C CA . LEU A 1 168 ? -21.609 13.938 12.18 1 97 168 LEU A CA 1
ATOM 1381 C C . LEU A 1 168 ? -23.062 14.258 11.867 1 97 168 LEU A C 1
ATOM 1383 O O . LEU A 1 168 ? -23.922 13.391 11.953 1 97 168 LEU A O 1
ATOM 1387 N N . ASN A 1 169 ? -23.266 15.461 11.391 1 96.81 169 ASN A N 1
ATOM 1388 C CA . ASN A 1 169 ? -24.609 15.859 11.016 1 96.81 169 ASN A CA 1
ATOM 1389 C C . ASN A 1 169 ? -25.125 15.062 9.812 1 96.81 169 ASN A C 1
ATOM 1391 O O . ASN A 1 169 ? -26.281 14.625 9.805 1 96.81 169 ASN A O 1
ATOM 1395 N N . MET A 1 170 ? -24.281 14.898 8.945 1 96.88 170 MET A N 1
ATOM 1396 C CA . MET A 1 170 ? -24.672 14.18 7.734 1 96.88 170 MET A CA 1
ATOM 1397 C C . MET A 1 170 ? -24.984 12.719 8.047 1 96.88 170 MET A C 1
ATOM 1399 O O . MET A 1 170 ? -25.953 12.156 7.527 1 96.88 170 MET A O 1
ATOM 1403 N N . ILE A 1 171 ? -24.219 12.086 8.891 1 97.62 171 ILE A N 1
ATOM 1404 C CA . ILE A 1 171 ? -24.438 10.695 9.273 1 97.62 171 ILE A CA 1
ATOM 1405 C C . ILE A 1 171 ? -25.766 10.57 10.023 1 97.62 171 ILE A C 1
ATOM 1407 O O . ILE A 1 171 ? -26.531 9.648 9.781 1 97.62 171 ILE A O 1
ATOM 1411 N N . LYS A 1 172 ? -25.953 11.523 10.914 1 97.19 172 LYS A N 1
ATOM 1412 C CA . LYS A 1 172 ? -27.203 11.539 11.664 1 97.19 172 LYS A CA 1
ATOM 1413 C C . LYS A 1 172 ? -28.391 11.656 10.727 1 97.19 172 LYS A C 1
ATOM 1415 O O . LYS A 1 172 ? -29.375 10.906 10.859 1 97.19 172 LYS A O 1
ATOM 1420 N N . GLU A 1 173 ? -28.25 12.539 9.812 1 97.19 173 GLU A N 1
ATOM 1421 C CA . GLU A 1 173 ? -29.344 12.758 8.859 1 97.19 173 GLU A CA 1
ATOM 1422 C C . GLU A 1 173 ? -29.531 11.539 7.961 1 97.19 173 GLU A C 1
ATOM 1424 O O . GLU A 1 173 ? -30.672 11.133 7.688 1 97.19 173 GLU A O 1
ATOM 1429 N N . ALA A 1 174 ? -28.484 10.977 7.492 1 98 174 ALA A N 1
ATOM 1430 C CA . ALA A 1 174 ? -28.562 9.781 6.664 1 98 174 ALA A CA 1
ATOM 1431 C C . ALA A 1 174 ? -29.266 8.641 7.402 1 98 174 ALA A C 1
ATOM 1433 O O . ALA A 1 174 ? -30.094 7.938 6.828 1 98 174 ALA A O 1
ATOM 1434 N N . SER A 1 175 ? -28.906 8.508 8.648 1 97.94 175 SER A N 1
ATOM 1435 C CA . SER A 1 175 ? -29.547 7.496 9.484 1 97.94 175 SER A CA 1
ATOM 1436 C C . SER A 1 175 ? -31.047 7.727 9.586 1 97.94 175 SER A C 1
ATOM 1438 O O . SER A 1 175 ? -31.828 6.797 9.398 1 97.94 175 SER A O 1
ATOM 1440 N N . LYS A 1 176 ? -31.359 8.93 9.82 1 97.44 176 LYS A N 1
ATOM 1441 C CA . LYS A 1 176 ? -32.781 9.289 9.93 1 97.44 176 LYS A CA 1
ATOM 1442 C C . LYS A 1 176 ? -33.5 9.055 8.617 1 97.44 176 LYS A C 1
ATOM 1444 O O . LYS A 1 176 ? -34.594 8.492 8.594 1 97.44 176 LYS A O 1
ATOM 1449 N N . GLN A 1 177 ? -32.906 9.453 7.543 1 97.5 177 GLN A N 1
ATOM 1450 C CA . GLN A 1 177 ? -33.5 9.289 6.219 1 97.5 177 GLN A CA 1
ATOM 1451 C C . GLN A 1 177 ? -33.781 7.816 5.93 1 97.5 177 GLN A C 1
ATOM 1453 O O . GLN A 1 177 ? -34.875 7.48 5.445 1 97.5 177 GLN A O 1
ATOM 1458 N N . LEU A 1 178 ? -32.938 6.965 6.289 1 97.81 178 LEU A N 1
ATOM 1459 C CA . LEU A 1 178 ? -33.094 5.539 6.023 1 97.81 178 LEU A CA 1
ATOM 1460 C C . LEU A 1 178 ? -34.25 4.965 6.82 1 97.81 178 LEU A C 1
ATOM 1462 O O . LEU A 1 178 ? -35.062 4.203 6.285 1 97.81 178 LEU A O 1
ATOM 1466 N N . ARG A 1 179 ? -34.344 5.371 8.023 1 96.31 179 ARG A N 1
ATOM 1467 C CA . ARG A 1 179 ? -35.406 4.832 8.891 1 96.31 179 ARG A CA 1
ATOM 1468 C C . ARG A 1 179 ? -36.75 5.387 8.508 1 96.31 179 ARG A C 1
ATOM 1470 O O . ARG A 1 179 ? -37.781 4.715 8.672 1 96.31 179 ARG A O 1
ATOM 1477 N N . GLU A 1 180 ? -36.719 6.547 7.918 1 96.5 180 GLU A N 1
ATOM 1478 C CA . GLU A 1 180 ? -38 7.23 7.684 1 96.5 180 GLU A CA 1
ATOM 1479 C C . GLU A 1 180 ? -38.438 7.078 6.23 1 96.5 180 GLU A C 1
ATOM 1481 O O . GLU A 1 180 ? -39.562 7.457 5.879 1 96.5 180 GLU A O 1
ATOM 1486 N N . SER A 1 181 ? -37.656 6.527 5.438 1 96.12 181 SER A N 1
ATOM 1487 C CA . SER A 1 181 ? -37.969 6.41 4.02 1 96.12 181 SER A CA 1
ATOM 1488 C C . SER A 1 181 ? -39.062 5.379 3.789 1 96.12 181 SER A C 1
ATOM 1490 O O . SER A 1 181 ? -38.844 4.176 3.922 1 96.12 181 SER A O 1
ATOM 1492 N N . GLN A 1 182 ? -40.188 5.816 3.328 1 94.31 182 GLN A N 1
ATOM 1493 C CA . GLN A 1 182 ? -41.312 4.934 3.041 1 94.31 182 GLN A CA 1
ATOM 1494 C C . GLN A 1 182 ? -41.156 4.254 1.685 1 94.31 182 GLN A C 1
ATOM 1496 O O . GLN A 1 182 ? -41.562 3.102 1.507 1 94.31 182 GLN A O 1
ATOM 1501 N N . LYS A 1 183 ? -40.625 4.945 0.832 1 94.81 183 LYS A N 1
ATOM 1502 C CA . LYS A 1 183 ? -40.406 4.387 -0.502 1 94.81 183 LYS A CA 1
ATOM 1503 C C . LYS A 1 183 ? -39.438 3.225 -0.47 1 94.81 183 LYS A C 1
ATOM 1505 O O . LYS A 1 183 ? -39.656 2.188 -1.095 1 94.81 183 LYS A O 1
ATOM 1510 N N . LEU A 1 184 ? -38.406 3.461 0.292 1 96.5 184 LEU A N 1
ATOM 1511 C CA . LEU A 1 184 ? -37.438 2.379 0.441 1 96.5 184 LEU A CA 1
ATOM 1512 C C . LEU A 1 184 ? -38.062 1.159 1.092 1 96.5 184 LEU A C 1
ATOM 1514 O O . LEU A 1 184 ? -37.844 0.027 0.66 1 96.5 184 LEU A O 1
ATOM 1518 N N . ALA A 1 185 ? -38.812 1.389 2.084 1 94.75 185 ALA A N 1
ATOM 1519 C CA . ALA A 1 185 ? -39.531 0.304 2.777 1 94.75 185 ALA A CA 1
ATOM 1520 C C . ALA A 1 185 ? -40.375 -0.516 1.808 1 94.75 185 ALA A C 1
ATOM 1522 O O . ALA A 1 185 ? -40.375 -1.747 1.871 1 94.75 185 ALA A O 1
ATOM 1523 N N . LYS A 1 186 ? -40.969 0.162 0.938 1 92.56 186 LYS A N 1
ATOM 1524 C CA . LYS A 1 186 ? -41.812 -0.511 -0.029 1 92.56 186 LYS A CA 1
ATOM 1525 C C . LYS A 1 186 ? -41 -1.35 -1.006 1 92.56 186 LYS A C 1
ATOM 1527 O O . LYS A 1 186 ? -41.406 -2.459 -1.365 1 92.56 186 LYS A O 1
ATOM 1532 N N . VAL A 1 187 ? -39.906 -0.846 -1.416 1 94.94 187 VAL A N 1
ATOM 1533 C CA . VAL A 1 187 ? -39.031 -1.597 -2.309 1 94.94 187 VAL A CA 1
ATOM 1534 C C . VAL A 1 187 ? -38.531 -2.857 -1.604 1 94.94 187 VAL A C 1
ATOM 1536 O O . VAL A 1 187 ? -38.562 -3.945 -2.186 1 94.94 187 VAL A O 1
ATOM 1539 N N . LEU A 1 188 ? -38.156 -2.682 -0.366 1 95.5 188 LEU A N 1
ATOM 1540 C CA . LEU A 1 188 ? -37.625 -3.809 0.398 1 95.5 188 LEU A CA 1
ATOM 1541 C C . LEU A 1 188 ? -38.719 -4.855 0.632 1 95.5 188 LEU A C 1
ATOM 1543 O O . LEU A 1 188 ? -38.438 -6.059 0.635 1 95.5 188 LEU A O 1
ATOM 1547 N N . GLU A 1 189 ? -39.875 -4.383 0.762 1 93.19 189 GLU A N 1
ATOM 1548 C CA . GLU A 1 189 ? -41 -5.281 0.884 1 93.19 189 GLU A CA 1
ATOM 1549 C C . GLU A 1 189 ? -41.156 -6.152 -0.361 1 93.19 189 GLU A C 1
ATOM 1551 O O . GLU A 1 189 ? -41.375 -7.359 -0.258 1 93.19 189 GLU A O 1
ATOM 1556 N N . LEU A 1 190 ? -41.062 -5.523 -1.446 1 91.94 190 LEU A N 1
ATOM 1557 C CA . LEU A 1 190 ? -41.156 -6.238 -2.713 1 91.94 190 LEU A CA 1
ATOM 1558 C C . LEU A 1 190 ? -40.031 -7.234 -2.879 1 91.94 190 LEU A C 1
ATOM 1560 O O . LEU A 1 190 ? -40.25 -8.367 -3.316 1 91.94 190 LEU A O 1
ATOM 1564 N N . VAL A 1 191 ? -38.812 -6.82 -2.512 1 94.75 191 VAL A N 1
ATOM 1565 C CA . VAL A 1 191 ? -37.656 -7.711 -2.576 1 94.75 191 VAL A CA 1
ATOM 1566 C C . VAL A 1 191 ? -37.906 -8.945 -1.711 1 94.75 191 VAL A C 1
ATOM 1568 O O . VAL A 1 191 ? -37.656 -10.07 -2.148 1 94.75 191 VAL A O 1
ATOM 1571 N N . LEU A 1 192 ? -38.406 -8.695 -0.5 1 93.56 192 LEU A N 1
ATOM 1572 C CA . LEU A 1 192 ? -38.656 -9.781 0.432 1 93.56 192 LEU A CA 1
ATOM 1573 C C . LEU A 1 192 ? -39.719 -10.734 -0.127 1 93.56 192 LEU A C 1
ATOM 1575 O O . LEU A 1 192 ? -39.531 -11.953 -0.119 1 93.56 192 LEU A O 1
ATOM 1579 N N . ALA A 1 193 ? -40.781 -10.203 -0.656 1 91.75 193 ALA A N 1
ATOM 1580 C CA . ALA A 1 193 ? -41.875 -11.008 -1.189 1 91.75 193 ALA A CA 1
ATOM 1581 C C . ALA A 1 193 ? -41.438 -11.812 -2.404 1 91.75 193 ALA A C 1
ATOM 1583 O O . ALA A 1 193 ? -41.656 -13.023 -2.486 1 91.75 193 ALA A O 1
ATOM 1584 N N . MET A 1 194 ? -40.781 -11.18 -3.305 1 92.25 194 MET A N 1
ATOM 1585 C CA . MET A 1 194 ? -40.312 -11.836 -4.52 1 92.25 194 MET A CA 1
ATOM 1586 C C . MET A 1 194 ? -39.25 -12.891 -4.195 1 92.25 194 MET A C 1
ATOM 1588 O O . MET A 1 194 ? -39.25 -13.977 -4.777 1 92.25 194 MET A O 1
ATOM 1592 N N . GLY A 1 195 ? -38.375 -12.492 -3.312 1 92.75 195 GLY A N 1
ATOM 1593 C CA . GLY A 1 195 ? -37.344 -13.453 -2.9 1 92.75 195 GLY A CA 1
ATOM 1594 C C . GLY A 1 195 ? -37.938 -14.68 -2.232 1 92.75 195 GLY A C 1
ATOM 1595 O O . GLY A 1 195 ? -37.5 -15.805 -2.504 1 92.75 195 GLY A O 1
ATOM 1596 N N . ASN A 1 196 ? -38.938 -14.484 -1.345 1 90.44 196 ASN A N 1
ATOM 1597 C CA . ASN A 1 196 ? -39.594 -15.609 -0.698 1 90.44 196 ASN A CA 1
ATOM 1598 C C . ASN A 1 196 ? -40.312 -16.5 -1.714 1 90.44 196 ASN A C 1
ATOM 1600 O O . ASN A 1 196 ? -40.344 -17.719 -1.553 1 90.44 196 ASN A O 1
ATOM 1604 N N . TYR A 1 197 ? -40.844 -15.898 -2.686 1 88.5 197 TYR A N 1
ATOM 1605 C CA . TYR A 1 197 ? -41.469 -16.656 -3.754 1 88.5 197 TYR A CA 1
ATOM 1606 C C . TYR A 1 197 ? -40.469 -17.547 -4.465 1 88.5 197 TYR A C 1
ATOM 1608 O O . TYR A 1 197 ? -40.719 -18.719 -4.711 1 88.5 197 TYR A O 1
ATOM 1616 N N . MET A 1 198 ? -39.281 -16.938 -4.77 1 87.56 198 MET A N 1
ATOM 1617 C CA . MET A 1 198 ? -38.219 -17.656 -5.457 1 87.56 198 MET A CA 1
ATOM 1618 C C . MET A 1 198 ? -37.656 -18.766 -4.574 1 87.56 198 MET A C 1
ATOM 1620 O O . MET A 1 198 ? -37.219 -19.797 -5.074 1 87.56 198 MET A O 1
ATOM 1624 N N . ASN A 1 199 ? -37.688 -18.531 -3.283 1 89.25 199 ASN A N 1
ATOM 1625 C CA . ASN A 1 199 ? -37.031 -19.438 -2.348 1 89.25 199 ASN A CA 1
ATOM 1626 C C . ASN A 1 199 ? -37.969 -20.516 -1.839 1 89.25 199 ASN A C 1
ATOM 1628 O O . ASN A 1 199 ? -37.594 -21.344 -1.015 1 89.25 199 ASN A O 1
ATOM 1632 N N . GLN A 1 200 ? -39.156 -20.516 -2.375 1 85.44 200 GLN A N 1
ATOM 1633 C CA . GLN A 1 200 ? -40.125 -21.5 -1.914 1 85.44 200 GLN A CA 1
ATOM 1634 C C . GLN A 1 200 ? -39.594 -22.922 -2.01 1 85.44 200 GLN A C 1
ATOM 1636 O O . GLN A 1 200 ? -38.938 -23.266 -2.994 1 85.44 200 GLN A O 1
ATOM 1641 N N . GLY A 1 201 ? -39.719 -23.734 -1.029 1 81.5 201 GLY A N 1
ATOM 1642 C CA . GLY A 1 201 ? -39.312 -25.125 -1.033 1 81.5 201 GLY A CA 1
ATOM 1643 C C . GLY A 1 201 ? -37.969 -25.344 -0.398 1 81.5 201 GLY A C 1
ATOM 1644 O O . GLY A 1 201 ? -37.562 -26.484 -0.15 1 81.5 201 GLY A O 1
ATOM 1645 N N . ASN A 1 202 ? -37.281 -24.297 -0.195 1 84.38 202 ASN A N 1
ATOM 1646 C CA . ASN A 1 202 ? -36 -24.391 0.481 1 84.38 202 ASN A CA 1
ATOM 1647 C C . ASN A 1 202 ? -36.094 -23.906 1.924 1 84.38 202 ASN A C 1
ATOM 1649 O O . ASN A 1 202 ? -36.219 -22.703 2.17 1 84.38 202 ASN A O 1
ATOM 1653 N N . GLN A 1 203 ? -35.969 -24.766 2.824 1 82.81 203 GLN A N 1
ATOM 1654 C CA . GLN A 1 203 ? -36.25 -24.484 4.227 1 82.81 203 GLN A CA 1
ATOM 1655 C C . GLN A 1 203 ? -35.281 -23.453 4.781 1 82.81 203 GLN A C 1
ATOM 1657 O O . GLN A 1 203 ? -35.625 -22.625 5.617 1 82.81 203 GLN A O 1
ATOM 1662 N N . ARG A 1 204 ? -34.031 -23.484 4.344 1 85.38 204 ARG A N 1
ATOM 1663 C CA . ARG A 1 204 ? -33 -22.594 4.855 1 85.38 204 ARG A CA 1
ATOM 1664 C C . ARG A 1 204 ? -33.312 -21.141 4.508 1 85.38 204 ARG A C 1
ATOM 1666 O O . ARG A 1 204 ? -33.094 -20.25 5.332 1 85.38 204 ARG A O 1
ATOM 1673 N N . VAL A 1 205 ? -33.812 -20.922 3.334 1 88.44 205 VAL A N 1
ATOM 1674 C CA . VAL A 1 205 ? -33.938 -19.547 2.865 1 88.44 205 VAL A CA 1
ATOM 1675 C C . VAL A 1 205 ? -35.406 -19.188 2.67 1 88.44 205 VAL A C 1
ATOM 1677 O O . VAL A 1 205 ? -35.781 -18.016 2.572 1 88.44 205 VAL A O 1
ATOM 1680 N N . ALA A 1 206 ? -36.312 -20.125 2.625 1 89.56 206 ALA A N 1
ATOM 1681 C CA . ALA A 1 206 ? -37.75 -19.875 2.363 1 89.56 206 ALA A CA 1
ATOM 1682 C C . ALA A 1 206 ? -38.438 -19.297 3.592 1 89.56 206 ALA A C 1
ATOM 1684 O O . ALA A 1 206 ? -38 -19.5 4.723 1 89.56 206 ALA A O 1
ATOM 1685 N N . GLY A 1 207 ? -39.438 -18.5 3.361 1 89.31 207 GLY A N 1
ATOM 1686 C CA . GLY A 1 207 ? -40.281 -18 4.434 1 89.31 207 GLY A CA 1
ATOM 1687 C C . GLY A 1 207 ? -39.594 -16.984 5.312 1 89.31 207 GLY A C 1
ATOM 1688 O O . GLY A 1 207 ? -39.812 -16.938 6.523 1 89.31 207 GLY A O 1
ATOM 1689 N N . ALA A 1 208 ? -38.688 -16.281 4.781 1 91.19 208 ALA A N 1
ATOM 1690 C CA . ALA A 1 208 ? -38 -15.258 5.551 1 91.19 208 ALA A CA 1
ATOM 1691 C C . ALA A 1 208 ? -38.938 -14.117 5.918 1 91.19 208 ALA A C 1
ATOM 1693 O O . ALA A 1 208 ? -39.719 -13.648 5.082 1 91.19 208 ALA A O 1
ATOM 1694 N N . THR A 1 209 ? -38.906 -13.719 7.199 1 91.12 209 THR A N 1
ATOM 1695 C CA . THR A 1 209 ? -39.625 -12.539 7.633 1 91.12 209 THR A CA 1
ATOM 1696 C C . THR A 1 209 ? -38.781 -11.289 7.496 1 91.12 209 THR A C 1
ATOM 1698 O O . THR A 1 209 ? -39.281 -10.164 7.605 1 91.12 209 THR A O 1
ATOM 1701 N N . GLY A 1 210 ? -37.625 -11.445 7.289 1 93.5 210 GLY A N 1
ATOM 1702 C CA . GLY A 1 210 ? -36.594 -10.422 7.055 1 93.5 210 GLY A CA 1
ATOM 1703 C C . GLY A 1 210 ? -35.25 -11 6.664 1 93.5 210 GLY A C 1
ATOM 1704 O O . GLY A 1 210 ? -35.031 -12.203 6.793 1 93.5 210 GLY A O 1
ATOM 1705 N N . PHE A 1 211 ? -34.438 -10.18 6.125 1 94.75 211 PHE A N 1
ATOM 1706 C CA . PHE A 1 211 ? -33.125 -10.656 5.707 1 94.75 211 PHE A CA 1
ATOM 1707 C C . PHE A 1 211 ? -32.062 -9.617 6.02 1 94.75 211 PHE A C 1
ATOM 1709 O O . PHE A 1 211 ? -32.344 -8.438 6.203 1 94.75 211 PHE A O 1
ATOM 1716 N N . LYS A 1 212 ? -30.797 -10.039 6.145 1 94.69 212 LYS A N 1
ATOM 1717 C CA . LYS A 1 212 ? -29.656 -9.141 6.293 1 94.69 212 LYS A CA 1
ATOM 1718 C C . LYS A 1 212 ? -29.453 -8.297 5.039 1 94.69 212 LYS A C 1
ATOM 1720 O O . LYS A 1 212 ? -29.547 -8.812 3.92 1 94.69 212 LYS A O 1
ATOM 1725 N N . ILE A 1 213 ? -29.078 -7.121 5.199 1 95.81 213 ILE A N 1
ATOM 1726 C CA . ILE A 1 213 ? -29.141 -6.148 4.113 1 95.81 213 ILE A CA 1
ATOM 1727 C C . ILE A 1 213 ? -27.984 -6.359 3.15 1 95.81 213 ILE A C 1
ATOM 1729 O O . ILE A 1 213 ? -27.984 -5.832 2.035 1 95.81 213 ILE A O 1
ATOM 1733 N N . SER A 1 214 ? -26.984 -7.145 3.52 1 94.81 214 SER A N 1
ATOM 1734 C CA . SER A 1 214 ? -25.828 -7.371 2.66 1 94.81 214 SER A CA 1
ATOM 1735 C C . SER A 1 214 ? -26.25 -7.93 1.305 1 94.81 214 SER A C 1
ATOM 1737 O O . SER A 1 214 ? -25.594 -7.68 0.294 1 94.81 214 SER A O 1
ATOM 1739 N N . ILE A 1 215 ? -27.391 -8.633 1.196 1 94.44 215 ILE A N 1
ATOM 1740 C CA . ILE A 1 215 ? -27.875 -9.289 -0.017 1 94.44 215 ILE A CA 1
ATOM 1741 C C . ILE A 1 215 ? -28.266 -8.242 -1.053 1 94.44 215 ILE A C 1
ATOM 1743 O O . ILE A 1 215 ? -28.266 -8.516 -2.256 1 94.44 215 ILE A O 1
ATOM 1747 N N . LEU A 1 216 ? -28.562 -7.043 -0.606 1 96 216 LEU A N 1
ATOM 1748 C CA . LEU A 1 216 ? -29.031 -5.977 -1.484 1 96 216 LEU A CA 1
ATOM 1749 C C . LEU A 1 216 ? -27.984 -5.648 -2.541 1 96 216 LEU A C 1
ATOM 1751 O O . LEU A 1 216 ? -28.312 -5.246 -3.656 1 96 216 LEU A O 1
ATOM 1755 N N . THR A 1 217 ? -26.797 -5.812 -2.141 1 94 217 THR A N 1
ATOM 1756 C CA . THR A 1 217 ? -25.719 -5.484 -3.066 1 94 217 THR A CA 1
ATOM 1757 C C . THR A 1 217 ? -25.516 -6.613 -4.074 1 94 217 THR A C 1
ATOM 1759 O O . THR A 1 217 ? -24.781 -6.453 -5.051 1 94 217 THR A O 1
ATOM 1762 N N . GLU A 1 218 ? -26.203 -7.691 -3.918 1 92.5 218 GLU A N 1
ATOM 1763 C CA . GLU A 1 218 ? -25.969 -8.867 -4.758 1 92.5 218 GLU A CA 1
ATOM 1764 C C . GLU A 1 218 ? -27.188 -9.18 -5.621 1 92.5 218 GLU A C 1
ATOM 1766 O O . GLU A 1 218 ? -27.172 -10.125 -6.406 1 92.5 218 GLU A O 1
ATOM 1771 N N . LEU A 1 219 ? -28.156 -8.445 -5.59 1 93.81 219 LEU A N 1
ATOM 1772 C CA . LEU A 1 219 ? -29.406 -8.719 -6.289 1 93.81 219 LEU A CA 1
ATOM 1773 C C . LEU A 1 219 ? -29.219 -8.602 -7.797 1 93.81 219 LEU A C 1
ATOM 1775 O O . LEU A 1 219 ? -30.031 -9.117 -8.57 1 93.81 219 LEU A O 1
ATOM 1779 N N . ASP A 1 220 ? -28.188 -7.938 -8.18 1 93.88 220 ASP A N 1
ATOM 1780 C CA . ASP A 1 220 ? -27.922 -7.758 -9.602 1 93.88 220 ASP A CA 1
ATOM 1781 C C . ASP A 1 220 ? -27.094 -8.914 -10.156 1 93.88 220 ASP A C 1
ATOM 1783 O O . ASP A 1 220 ? -26.766 -8.938 -11.344 1 93.88 220 ASP A O 1
ATOM 1787 N N . THR A 1 221 ? -26.828 -9.914 -9.336 1 91.31 221 THR A N 1
ATOM 1788 C CA . THR A 1 221 ? -26 -11.023 -9.773 1 91.31 221 THR A CA 1
ATOM 1789 C C . THR A 1 221 ? -26.844 -12.273 -10.031 1 91.31 221 THR A C 1
ATOM 1791 O O . THR A 1 221 ? -26.391 -13.219 -10.68 1 91.31 221 THR A O 1
ATOM 1794 N N . THR A 1 222 ? -28.031 -12.359 -9.539 1 89.06 222 THR A N 1
ATOM 1795 C CA . THR A 1 222 ? -28.953 -13.461 -9.805 1 89.06 222 THR A CA 1
ATOM 1796 C C . THR A 1 222 ? -29.625 -13.297 -11.164 1 89.06 222 THR A C 1
ATOM 1798 O O . THR A 1 222 ? -30.578 -12.523 -11.297 1 89.06 222 THR A O 1
ATOM 1801 N N . LYS A 1 223 ? -29.188 -14.102 -12.094 1 88.88 223 LYS A N 1
ATOM 1802 C CA . LYS A 1 223 ? -29.594 -13.922 -13.484 1 88.88 223 LYS A CA 1
ATOM 1803 C C . LYS A 1 223 ? -30.844 -14.734 -13.797 1 88.88 223 LYS A C 1
ATOM 1805 O O . LYS A 1 223 ? -31.109 -15.758 -13.164 1 88.88 223 LYS A O 1
ATOM 1810 N N . THR A 1 224 ? -31.578 -14.305 -14.742 1 87.5 224 THR A N 1
ATOM 1811 C CA . THR A 1 224 ? -32.719 -15.062 -15.289 1 87.5 224 THR A CA 1
ATOM 1812 C C . THR A 1 224 ? -32.219 -16.281 -16.078 1 87.5 224 THR A C 1
ATOM 1814 O O . THR A 1 224 ? -31.016 -16.391 -16.359 1 87.5 224 THR A O 1
ATOM 1817 N N . SER A 1 225 ? -33.125 -17.141 -16.375 1 82.56 225 SER A N 1
ATOM 1818 C CA . SER A 1 225 ? -32.781 -18.391 -17.062 1 82.56 225 SER A CA 1
ATOM 1819 C C . SER A 1 225 ? -32.156 -18.094 -18.422 1 82.56 225 SER A C 1
ATOM 1821 O O . SER A 1 225 ? -31.266 -18.828 -18.875 1 82.56 225 SER A O 1
ATOM 1823 N N . ASP A 1 226 ? -32.594 -17.016 -19.094 1 81.81 226 ASP A N 1
ATOM 1824 C CA . ASP A 1 226 ? -32.094 -16.672 -20.438 1 81.81 226 ASP A CA 1
ATOM 1825 C C . ASP A 1 226 ? -30.828 -15.812 -20.359 1 81.81 226 ASP A C 1
ATOM 1827 O O . ASP A 1 226 ? -30.297 -15.391 -21.375 1 81.81 226 ASP A O 1
ATOM 1831 N N . ASN A 1 227 ? -30.422 -15.422 -19.156 1 85.94 227 ASN A N 1
ATOM 1832 C CA . ASN A 1 227 ? -29.203 -14.672 -18.859 1 85.94 227 ASN A CA 1
ATOM 1833 C C . ASN A 1 227 ? -29.266 -13.258 -19.438 1 85.94 227 ASN A C 1
ATOM 1835 O O . ASN A 1 227 ? -28.219 -12.641 -19.672 1 85.94 227 ASN A O 1
ATOM 1839 N N . LYS A 1 228 ? -30.406 -12.742 -19.641 1 87.06 228 LYS A N 1
ATOM 1840 C CA . LYS A 1 228 ? -30.562 -11.406 -20.219 1 87.06 228 LYS A CA 1
ATOM 1841 C C . LYS A 1 228 ? -30.844 -10.367 -19.141 1 87.06 228 LYS A C 1
ATOM 1843 O O . LYS A 1 228 ? -30.625 -9.172 -19.359 1 87.06 228 LYS A O 1
ATOM 1848 N N . SER A 1 229 ? -31.359 -10.859 -18.031 1 91.25 229 SER A N 1
ATOM 1849 C CA . SER A 1 229 ? -31.719 -9.961 -16.938 1 91.25 229 SER A CA 1
ATOM 1850 C C . SER A 1 229 ? -31.375 -10.562 -15.586 1 91.25 229 SER A C 1
ATOM 1852 O O . SER A 1 229 ? -30.75 -11.625 -15.516 1 91.25 229 SER A O 1
ATOM 1854 N N . THR A 1 230 ? -31.578 -9.734 -14.555 1 94.75 230 THR A N 1
ATOM 1855 C CA . THR A 1 230 ? -31.281 -10.188 -13.203 1 94.75 230 THR A CA 1
ATOM 1856 C C . THR A 1 230 ? -32.5 -10.023 -12.289 1 94.75 230 THR A C 1
ATOM 1858 O O . THR A 1 230 ? -33.5 -9.453 -12.695 1 94.75 230 THR A O 1
ATOM 1861 N N . PHE A 1 231 ? -32.375 -10.578 -11.125 1 94.75 231 PHE A N 1
ATOM 1862 C CA . PHE A 1 231 ? -33.406 -10.422 -10.117 1 94.75 231 PHE A CA 1
ATOM 1863 C C . PHE A 1 231 ? -33.688 -8.945 -9.859 1 94.75 231 PHE A C 1
ATOM 1865 O O . PHE A 1 231 ? -34.844 -8.555 -9.719 1 94.75 231 PHE A O 1
ATOM 1872 N N . LEU A 1 232 ? -32.688 -8.133 -9.883 1 96.06 232 LEU A N 1
ATOM 1873 C CA . LEU A 1 232 ? -32.875 -6.707 -9.625 1 96.06 232 LEU A CA 1
ATOM 1874 C C . LEU A 1 232 ? -33.656 -6.035 -10.75 1 96.06 232 LEU A C 1
ATOM 1876 O O . LEU A 1 232 ? -34.438 -5.133 -10.5 1 96.06 232 LEU A O 1
ATOM 1880 N N . HIS A 1 233 ? -33.469 -6.508 -11.898 1 95.44 233 HIS A N 1
ATOM 1881 C CA . HIS A 1 233 ? -34.25 -6.023 -13.016 1 95.44 233 HIS A CA 1
ATOM 1882 C C . HIS A 1 233 ? -35.75 -6.32 -12.805 1 95.44 233 HIS A C 1
ATOM 1884 O O . HIS A 1 233 ? -36.594 -5.48 -13.094 1 95.44 233 HIS A O 1
ATOM 1890 N N . MET A 1 234 ? -35.969 -7.504 -12.344 1 93.75 234 MET A N 1
ATOM 1891 C CA . MET A 1 234 ? -37.344 -7.918 -12.109 1 93.75 234 MET A CA 1
ATOM 1892 C C . MET A 1 234 ? -37.969 -7.094 -10.992 1 93.75 234 MET A C 1
ATOM 1894 O O . MET A 1 234 ? -39.156 -6.723 -11.086 1 93.75 234 MET A O 1
ATOM 1898 N N . VAL A 1 235 ? -37.156 -6.816 -10.016 1 94.88 235 VAL A N 1
ATOM 1899 C CA . VAL A 1 235 ? -37.656 -5.969 -8.938 1 94.88 235 VAL A CA 1
ATOM 1900 C C . VAL A 1 235 ? -38 -4.578 -9.477 1 94.88 235 VAL A C 1
ATOM 1902 O O . VAL A 1 235 ? -39.062 -4.043 -9.203 1 94.88 235 VAL A O 1
ATOM 1905 N N . ALA A 1 236 ? -37.094 -4.035 -10.203 1 95 236 ALA A N 1
ATOM 1906 C CA . ALA A 1 236 ? -37.312 -2.707 -10.773 1 95 236 ALA A CA 1
ATOM 1907 C C . ALA A 1 236 ? -38.562 -2.68 -11.664 1 95 236 ALA A C 1
ATOM 1909 O O . ALA A 1 236 ? -39.312 -1.708 -11.648 1 95 236 ALA A O 1
ATOM 1910 N N . LYS A 1 237 ? -38.719 -3.74 -12.406 1 92.56 237 LYS A N 1
ATOM 1911 C CA . LYS A 1 237 ? -39.875 -3.854 -13.258 1 92.56 237 LYS A CA 1
ATOM 1912 C C . LYS A 1 237 ? -41.156 -3.904 -12.43 1 92.56 237 LYS A C 1
ATOM 1914 O O . LYS A 1 237 ? -42.156 -3.244 -12.758 1 92.56 237 LYS A O 1
ATOM 1919 N N . ALA A 1 238 ? -41.094 -4.699 -11.414 1 89.62 238 ALA A N 1
ATOM 1920 C CA . ALA A 1 238 ? -42.25 -4.812 -10.508 1 89.62 238 ALA A CA 1
ATOM 1921 C C . ALA A 1 238 ? -42.594 -3.461 -9.898 1 89.62 238 ALA A C 1
ATOM 1923 O O . ALA A 1 238 ? -43.781 -3.094 -9.82 1 89.62 238 ALA A O 1
ATOM 1924 N N . VAL A 1 239 ? -41.625 -2.756 -9.5 1 90.69 239 VAL A N 1
ATOM 1925 C CA . VAL A 1 239 ? -41.844 -1.439 -8.906 1 90.69 239 VAL A CA 1
ATOM 1926 C C . VAL A 1 239 ? -42.406 -0.486 -9.953 1 90.69 239 VAL A C 1
ATOM 1928 O O . VAL A 1 239 ? -43.406 0.199 -9.695 1 90.69 239 VAL A O 1
ATOM 1931 N N . HIS A 1 240 ? -41.875 -0.49 -11.078 1 90.25 240 HIS A N 1
ATOM 1932 C CA . HIS A 1 240 ? -42.281 0.389 -12.156 1 90.25 240 HIS A CA 1
ATOM 1933 C C . HIS A 1 240 ? -43.75 0.161 -12.508 1 90.25 240 HIS A C 1
ATOM 1935 O O . HIS A 1 240 ? -44.5 1.119 -12.711 1 90.25 240 HIS A O 1
ATOM 1941 N N . SER A 1 241 ? -44.125 -1.042 -12.508 1 88.31 241 SER A N 1
ATOM 1942 C CA . SER A 1 241 ? -45.469 -1.404 -12.992 1 88.31 241 SER A CA 1
ATOM 1943 C C . SER A 1 241 ? -46.5 -1.256 -11.898 1 88.31 241 SER A C 1
ATOM 1945 O O . SER A 1 241 ? -47.656 -0.948 -12.172 1 88.31 241 SER A O 1
ATOM 1947 N N . ASN A 1 242 ? -46.094 -1.406 -10.703 1 85.12 242 ASN A N 1
ATOM 1948 C CA . ASN A 1 242 ? -47.094 -1.546 -9.656 1 85.12 242 ASN A CA 1
ATOM 1949 C C . ASN A 1 242 ? -47.062 -0.373 -8.688 1 85.12 242 ASN A C 1
ATOM 1951 O O . ASN A 1 242 ? -48.094 0.033 -8.156 1 85.12 242 ASN A O 1
ATOM 1955 N N . VAL A 1 243 ? -45.906 0.085 -8.406 1 87.12 243 VAL A N 1
ATOM 1956 C CA . VAL A 1 243 ? -45.75 1.201 -7.477 1 87.12 243 VAL A CA 1
ATOM 1957 C C . VAL A 1 243 ? -44.719 2.182 -7.996 1 87.12 243 VAL A C 1
ATOM 1959 O O . VAL A 1 243 ? -43.719 2.432 -7.328 1 87.12 243 VAL A O 1
ATOM 1962 N N . PRO A 1 244 ? -45 2.828 -9.102 1 90 244 PRO A N 1
ATOM 1963 C CA . PRO A 1 244 ? -44 3.658 -9.766 1 90 244 PRO A CA 1
ATOM 1964 C C . PRO A 1 244 ? -43.531 4.828 -8.898 1 90 244 PRO A C 1
ATOM 1966 O O . PRO A 1 244 ? -42.438 5.316 -9.07 1 90 244 PRO A O 1
ATOM 1969 N N . ASP A 1 245 ? -44.344 5.18 -7.926 1 91.12 245 ASP A N 1
ATOM 1970 C CA . ASP A 1 245 ? -44 6.301 -7.055 1 91.12 245 ASP A CA 1
ATOM 1971 C C . ASP A 1 245 ? -42.75 5.992 -6.223 1 91.12 245 ASP A C 1
ATOM 1973 O O . ASP A 1 245 ? -42.062 6.906 -5.781 1 91.12 245 ASP A O 1
ATOM 1977 N N . VAL A 1 246 ? -42.469 4.746 -6.105 1 93 246 VAL A N 1
ATOM 1978 C CA . VAL A 1 246 ? -41.406 4.344 -5.191 1 93 246 VAL A CA 1
ATOM 1979 C C . VAL A 1 246 ? -40.094 4.25 -5.953 1 93 246 VAL A C 1
ATOM 1981 O O . VAL A 1 246 ? -39.031 4.094 -5.344 1 93 246 VAL A O 1
ATOM 1984 N N . LEU A 1 247 ? -40.156 4.488 -7.23 1 91.56 247 LEU A N 1
ATOM 1985 C CA . LEU A 1 247 ? -38.938 4.426 -8.07 1 91.56 247 LEU A CA 1
ATOM 1986 C C . LEU A 1 247 ? -37.938 5.465 -7.633 1 91.56 247 LEU A C 1
ATOM 1988 O O . LEU A 1 247 ? -36.719 5.25 -7.77 1 91.56 247 LEU A O 1
ATOM 1992 N N . SER A 1 248 ? -38.438 6.52 -7.02 1 92.5 248 SER A N 1
ATOM 1993 C CA . SER A 1 248 ? -37.594 7.637 -6.645 1 92.5 248 SER A CA 1
ATOM 1994 C C . SER A 1 248 ? -37.156 7.551 -5.18 1 92.5 248 SER A C 1
ATOM 1996 O O . SER A 1 248 ? -37 8.578 -4.52 1 92.5 248 SER A O 1
ATOM 1998 N N . PHE A 1 249 ? -37.094 6.352 -4.656 1 95.44 249 PHE A N 1
ATOM 1999 C CA . PHE A 1 249 ? -36.75 6.211 -3.24 1 95.44 249 PHE A CA 1
ATOM 2000 C C . PHE A 1 249 ? -35.375 6.793 -2.939 1 95.44 249 PHE A C 1
ATOM 2002 O O . PHE A 1 249 ? -35.125 7.234 -1.816 1 95.44 249 PHE A O 1
ATOM 2009 N N . GLY A 1 250 ? -34.562 6.918 -3.951 1 94.88 250 GLY A N 1
ATOM 2010 C CA . GLY A 1 250 ? -33.25 7.547 -3.785 1 94.88 250 GLY A CA 1
ATOM 2011 C C . GLY A 1 250 ? -33.344 8.992 -3.342 1 94.88 250 GLY A C 1
ATOM 2012 O O . GLY A 1 250 ? -32.469 9.492 -2.643 1 94.88 250 GLY A O 1
ATOM 2013 N N . ASN A 1 251 ? -34.406 9.633 -3.709 1 93.56 251 ASN A N 1
ATOM 2014 C CA . ASN A 1 251 ? -34.625 11.031 -3.352 1 93.56 251 ASN A CA 1
ATOM 2015 C C . ASN A 1 251 ? -34.906 11.195 -1.86 1 93.56 251 ASN A C 1
ATOM 2017 O O . ASN A 1 251 ? -34.781 12.289 -1.312 1 93.56 251 ASN A O 1
ATOM 2021 N N . GLU A 1 252 ? -35.312 10.102 -1.198 1 95.56 252 GLU A N 1
ATOM 2022 C CA . GLU A 1 252 ? -35.625 10.156 0.229 1 95.56 252 GLU A CA 1
ATOM 2023 C C . GLU A 1 252 ? -34.375 9.867 1.066 1 95.56 252 GLU A C 1
ATOM 2025 O O . GLU A 1 252 ? -34.375 10.102 2.275 1 95.56 252 GLU A O 1
ATOM 2030 N N . ILE A 1 253 ? -33.344 9.398 0.416 1 97.38 253 ILE A N 1
ATOM 2031 C CA . ILE A 1 253 ? -32.156 9.016 1.171 1 97.38 253 ILE A CA 1
ATOM 2032 C C . ILE A 1 253 ? -30.922 9.648 0.544 1 97.38 253 ILE A C 1
ATOM 2034 O O . ILE A 1 253 ? -29.922 8.977 0.333 1 97.38 253 ILE A O 1
ATOM 2038 N N . THR A 1 254 ? -30.938 10.977 0.302 1 93.94 254 THR A N 1
ATOM 2039 C CA . THR A 1 254 ? -29.938 11.711 -0.451 1 93.94 254 THR A CA 1
ATOM 2040 C C . THR A 1 254 ? -28.641 11.828 0.346 1 93.94 254 THR A C 1
ATOM 2042 O O . THR A 1 254 ? -27.562 11.961 -0.232 1 93.94 254 THR A O 1
ATOM 2045 N N . MET A 1 255 ? -28.734 11.719 1.643 1 95.31 255 MET A N 1
ATOM 2046 C CA . MET A 1 255 ? -27.562 11.922 2.48 1 95.31 255 MET A CA 1
ATOM 2047 C C . MET A 1 255 ? -26.703 10.664 2.529 1 95.31 255 MET A C 1
ATOM 2049 O O . MET A 1 255 ? -25.531 10.719 2.91 1 95.31 255 MET A O 1
ATOM 2053 N N . VAL A 1 256 ? -27.266 9.523 2.082 1 97.06 256 VAL A N 1
ATOM 2054 C CA . VAL A 1 256 ? -26.609 8.227 2.227 1 97.06 256 VAL A CA 1
ATOM 2055 C C . VAL A 1 256 ? -25.328 8.203 1.394 1 97.06 256 VAL A C 1
ATOM 2057 O O . VAL A 1 256 ? -24.266 7.82 1.889 1 97.06 256 VAL A O 1
ATOM 2060 N N . ASN A 1 257 ? -25.359 8.797 0.203 1 93.12 257 ASN A N 1
ATOM 2061 C CA . ASN A 1 257 ? -24.203 8.781 -0.688 1 93.12 257 ASN A CA 1
ATOM 2062 C C . ASN A 1 257 ? -23.094 9.688 -0.172 1 93.12 257 ASN A C 1
ATOM 2064 O O . ASN A 1 257 ? -21.922 9.484 -0.504 1 93.12 257 ASN A O 1
ATOM 2068 N N . LYS A 1 258 ? -23.406 10.625 0.659 1 93.38 258 LYS A N 1
ATOM 2069 C CA . LYS A 1 258 ? -22.438 11.617 1.117 1 93.38 258 LYS A CA 1
ATOM 2070 C C . LYS A 1 258 ? -21.625 11.086 2.297 1 93.38 258 LYS A C 1
ATOM 2072 O O . LYS A 1 258 ? -20.562 11.633 2.623 1 93.38 258 LYS A O 1
ATOM 2077 N N . VAL A 1 259 ? -22.078 9.992 2.914 1 95.75 259 VAL A N 1
ATOM 2078 C CA . VAL A 1 259 ? -21.438 9.602 4.168 1 95.75 259 VAL A CA 1
ATOM 2079 C C . VAL A 1 259 ? -20.75 8.25 4.004 1 95.75 259 VAL A C 1
ATOM 2081 O O . VAL A 1 259 ? -20.312 7.641 4.988 1 95.75 259 VAL A O 1
ATOM 2084 N N . VAL A 1 260 ? -20.656 7.727 2.789 1 93.5 260 VAL A N 1
ATOM 2085 C CA . VAL A 1 260 ? -20.109 6.391 2.547 1 93.5 260 VAL A CA 1
ATOM 2086 C C . VAL A 1 260 ? -18.625 6.371 2.848 1 93.5 260 VAL A C 1
ATOM 2088 O O . VAL A 1 260 ? -18.031 5.305 3.066 1 93.5 260 VAL A O 1
ATOM 2091 N N . LYS A 1 261 ? -17.984 7.531 2.957 1 89.12 261 LYS A N 1
ATOM 2092 C CA . LYS A 1 261 ? -16.547 7.586 3.203 1 89.12 261 LYS A CA 1
ATOM 2093 C C . LYS A 1 261 ? -16.25 7.984 4.645 1 89.12 261 LYS A C 1
ATOM 2095 O O . LYS A 1 261 ? -15.086 8.094 5.039 1 89.12 261 LYS A O 1
ATOM 2100 N N . SER A 1 262 ? -17.266 8.211 5.398 1 90.5 262 SER A N 1
ATOM 2101 C CA . SER A 1 262 ? -17.094 8.656 6.777 1 90.5 262 SER A CA 1
ATOM 2102 C C . SER A 1 262 ? -17.375 7.523 7.762 1 90.5 262 SER A C 1
ATOM 2104 O O . SER A 1 262 ? -18.422 6.875 7.688 1 90.5 262 SER A O 1
ATOM 2106 N N . SER A 1 263 ? -16.484 7.297 8.695 1 91.62 263 SER A N 1
ATOM 2107 C CA . SER A 1 263 ? -16.609 6.25 9.703 1 91.62 263 SER A CA 1
ATOM 2108 C C . SER A 1 263 ? -16.734 6.836 11.102 1 91.62 263 SER A C 1
ATOM 2110 O O . SER A 1 263 ? -15.875 7.613 11.531 1 91.62 263 SER A O 1
ATOM 2112 N N . LEU A 1 264 ? -17.781 6.375 11.727 1 95 264 LEU A N 1
ATOM 2113 C CA . LEU A 1 264 ? -17.938 6.812 13.109 1 95 264 LEU A CA 1
ATOM 2114 C C . LEU A 1 264 ? -16.75 6.367 13.961 1 95 264 LEU A C 1
ATOM 2116 O O . LEU A 1 264 ? -16.328 7.09 14.867 1 95 264 LEU A O 1
ATOM 2120 N N . GLY A 1 265 ? -16.25 5.25 13.594 1 93.12 265 GLY A N 1
ATOM 2121 C CA . GLY A 1 265 ? -15.07 4.785 14.289 1 93.12 265 GLY A CA 1
ATOM 2122 C C . GLY A 1 265 ? -13.867 5.688 14.086 1 93.12 265 GLY A C 1
ATOM 2123 O O . GLY A 1 265 ? -13.164 6.02 15.039 1 93.12 265 GLY A O 1
ATOM 2124 N N . SER A 1 266 ? -13.664 6.125 12.922 1 92.38 266 SER A N 1
ATOM 2125 C CA . SER A 1 266 ? -12.555 7.016 12.602 1 92.38 266 SER A CA 1
ATOM 2126 C C . SER A 1 266 ? -12.727 8.375 13.266 1 92.38 266 SER A C 1
ATOM 2128 O O . SER A 1 266 ? -11.758 8.977 13.734 1 92.38 266 SER A O 1
ATOM 2130 N N . LEU A 1 267 ? -13.938 8.883 13.32 1 94.75 267 LEU A N 1
ATOM 2131 C CA . LEU A 1 267 ? -14.234 10.164 13.953 1 94.75 267 LEU A CA 1
ATOM 2132 C C . LEU A 1 267 ? -13.969 10.102 15.453 1 94.75 267 LEU A C 1
ATOM 2134 O O . LEU A 1 267 ? -13.43 11.047 16.031 1 94.75 267 LEU A O 1
ATOM 2138 N N . ARG A 1 268 ? -14.32 8.992 16 1 92.88 268 ARG A N 1
ATOM 2139 C CA . ARG A 1 268 ? -14.055 8.805 17.422 1 92.88 268 ARG A CA 1
ATOM 2140 C C . ARG A 1 268 ? -12.555 8.812 17.719 1 92.88 268 ARG A C 1
ATOM 2142 O O . ARG A 1 268 ? -12.102 9.477 18.656 1 92.88 268 ARG A O 1
ATOM 2149 N N . GLU A 1 269 ? -11.875 8.078 16.922 1 91.44 269 GLU A N 1
ATOM 2150 C CA . GLU A 1 269 ? -10.422 8.023 17.078 1 91.44 269 GLU A CA 1
ATOM 2151 C C . GLU A 1 269 ? -9.805 9.414 16.953 1 91.44 269 GLU A C 1
ATOM 2153 O O . GLU A 1 269 ? -8.922 9.781 17.734 1 91.44 269 GLU A O 1
ATOM 2158 N N . GLU A 1 270 ? -10.242 10.141 16.031 1 92.19 270 GLU A N 1
ATOM 2159 C CA . GLU A 1 270 ? -9.719 11.484 15.797 1 92.19 270 GLU A CA 1
ATOM 2160 C C . GLU A 1 270 ? -10.023 12.406 16.969 1 92.19 270 GLU A C 1
ATOM 2162 O O . GLU A 1 270 ? -9.172 13.188 17.406 1 92.19 270 GLU A O 1
ATOM 2167 N N . LEU A 1 271 ? -11.172 12.32 17.484 1 92.38 271 LEU A N 1
ATOM 2168 C CA . LEU A 1 271 ? -11.57 13.133 18.641 1 92.38 271 LEU A CA 1
ATOM 2169 C C . LEU A 1 271 ? -10.719 12.797 19.859 1 92.38 271 LEU A C 1
ATOM 2171 O O . LEU A 1 271 ? -10.32 13.688 20.609 1 92.38 271 LEU A O 1
ATOM 2175 N N . ASP A 1 272 ? -10.461 11.516 19.938 1 90.5 272 ASP A N 1
ATOM 2176 C CA . ASP A 1 272 ? -9.617 11.086 21.047 1 90.5 272 ASP A CA 1
ATOM 2177 C C . ASP A 1 272 ? -8.203 11.648 20.922 1 90.5 272 ASP A C 1
ATOM 2179 O O . ASP A 1 272 ? -7.609 12.094 21.906 1 90.5 272 ASP A O 1
ATOM 2183 N N . GLU A 1 273 ? -7.77 11.656 19.75 1 90.5 273 GLU A N 1
ATOM 2184 C CA . GLU A 1 273 ? -6.438 12.188 19.484 1 90.5 273 GLU A CA 1
ATOM 2185 C C . GLU A 1 273 ? -6.379 13.688 19.781 1 90.5 273 GLU A C 1
ATOM 2187 O O . GLU A 1 273 ? -5.426 14.164 20.406 1 90.5 273 GLU A O 1
ATOM 2192 N N . LEU A 1 274 ? -7.312 14.469 19.406 1 91.25 274 LEU A N 1
ATOM 2193 C CA . LEU A 1 274 ? -7.383 15.898 19.656 1 91.25 274 LEU A CA 1
ATOM 2194 C C . LEU A 1 274 ? -7.465 16.188 21.141 1 91.25 274 LEU A C 1
ATOM 2196 O O . LEU A 1 274 ? -6.816 17.109 21.641 1 91.25 274 LEU A O 1
ATOM 2200 N N . SER A 1 275 ? -8.203 15.352 21.797 1 90.88 275 SER A N 1
ATOM 2201 C CA . SER A 1 275 ? -8.336 15.516 23.234 1 90.88 275 SER A CA 1
ATOM 2202 C C . SER A 1 275 ? -7.008 15.258 23.953 1 90.88 275 SER A C 1
ATOM 2204 O O . SER A 1 275 ? -6.645 15.977 24.875 1 90.88 275 SER A O 1
ATOM 2206 N N . ALA A 1 276 ? -6.367 14.234 23.453 1 89.44 276 ALA A N 1
ATOM 2207 C CA . ALA A 1 276 ? -5.066 13.922 24.031 1 89.44 276 ALA A CA 1
ATOM 2208 C C . ALA A 1 276 ? -4.078 15.062 23.812 1 89.44 276 ALA A C 1
ATOM 2210 O O . ALA A 1 276 ? -3.346 15.445 24.734 1 89.44 276 ALA A O 1
ATOM 2211 N N . GLN A 1 277 ? -4.07 15.625 22.656 1 88.94 277 GLN A N 1
ATOM 2212 C CA . GLN A 1 277 ? -3.191 16.75 22.328 1 88.94 277 GLN A CA 1
ATOM 2213 C C . GLN A 1 277 ? -3.508 17.969 23.188 1 88.94 277 GLN A C 1
ATOM 2215 O O . GLN A 1 277 ? -2.598 18.641 23.672 1 88.94 277 GLN A O 1
ATOM 2220 N N . LEU A 1 278 ? -4.754 18.234 23.422 1 90.56 278 LEU A N 1
ATOM 2221 C CA . LEU A 1 278 ? -5.188 19.359 24.25 1 90.56 278 LEU A CA 1
ATOM 2222 C C . LEU A 1 278 ? -4.766 19.172 25.703 1 90.56 278 LEU A C 1
ATOM 2224 O O . LEU A 1 278 ? -4.375 20.141 26.375 1 90.56 278 LEU A O 1
ATOM 2228 N N . GLN A 1 279 ? -4.797 17.938 26.094 1 88.19 279 GLN A N 1
ATOM 2229 C CA . GLN A 1 279 ? -4.391 17.641 27.453 1 88.19 279 GLN A CA 1
ATOM 2230 C C . GLN A 1 279 ? -2.898 17.906 27.656 1 88.19 279 GLN A C 1
ATOM 2232 O O . GLN A 1 279 ? -2.482 18.406 28.703 1 88.19 279 GLN A O 1
ATOM 2237 N N . VAL A 1 280 ? -2.166 17.547 26.672 1 88 280 VAL A N 1
ATOM 2238 C CA . VAL A 1 280 ? -0.731 17.812 26.719 1 88 280 VAL A CA 1
ATOM 2239 C C . VAL A 1 280 ? -0.484 19.312 26.797 1 88 280 VAL A C 1
ATOM 2241 O O . VAL A 1 280 ? 0.323 19.781 27.609 1 88 280 VAL A O 1
ATOM 2244 N N . LEU A 1 281 ? -1.179 20.125 26.031 1 89.38 281 LEU A N 1
ATOM 2245 C CA . LEU A 1 281 ? -1.054 21.578 26.047 1 89.38 281 LEU A CA 1
ATOM 2246 C C . LEU A 1 281 ? -1.438 22.156 27.406 1 89.38 281 LEU A C 1
ATOM 2248 O O . LEU A 1 281 ? -0.773 23.062 27.922 1 89.38 281 LEU A O 1
ATOM 2252 N N . LYS A 1 282 ? -2.473 21.594 27.938 1 88.75 282 LYS A N 1
ATOM 2253 C CA . LYS A 1 282 ? -2.939 22.047 29.234 1 88.75 282 LYS A CA 1
ATOM 2254 C C . LYS A 1 282 ? -1.893 21.781 30.312 1 88.75 282 LYS A C 1
ATOM 2256 O O . LYS A 1 282 ? -1.601 22.656 31.125 1 88.75 282 LYS A O 1
ATOM 2261 N N . THR A 1 283 ? -1.302 20.578 30.25 1 88.19 283 THR A N 1
ATOM 2262 C CA . THR A 1 283 ? -0.277 20.219 31.219 1 88.19 283 THR A CA 1
ATOM 2263 C C . THR A 1 283 ? 0.951 21.109 31.078 1 88.19 283 THR A C 1
ATOM 2265 O O . THR A 1 283 ? 1.482 21.609 32.062 1 88.19 283 THR A O 1
ATOM 2268 N N . ASP A 1 284 ? 1.322 21.359 29.875 1 86.38 284 ASP A N 1
ATOM 2269 C CA . ASP A 1 284 ? 2.479 22.203 29.594 1 86.38 284 ASP A CA 1
ATOM 2270 C C . ASP A 1 284 ? 2.229 23.641 30.062 1 86.38 284 ASP A C 1
ATOM 2272 O O . ASP A 1 284 ? 3.139 24.312 30.562 1 86.38 284 ASP A O 1
ATOM 2276 N N . LEU A 1 285 ? 1.047 24.156 29.906 1 87.81 285 LEU A N 1
ATOM 2277 C CA . LEU A 1 285 ? 0.683 25.5 30.344 1 87.81 285 LEU A CA 1
ATOM 2278 C C . LEU A 1 285 ? 0.771 25.625 31.859 1 87.81 285 LEU A C 1
ATOM 2280 O O . LEU A 1 285 ? 1.28 26.625 32.375 1 87.81 285 LEU A O 1
ATOM 2284 N N . GLU A 1 286 ? 0.343 24.625 32.5 1 85.19 286 GLU A N 1
ATOM 2285 C CA . GLU A 1 286 ? 0.402 24.641 33.969 1 85.19 286 GLU A CA 1
ATOM 2286 C C . GLU A 1 286 ? 1.846 24.688 34.469 1 85.19 286 GLU A C 1
ATOM 2288 O O . GLU A 1 286 ? 2.158 25.422 35.406 1 85.19 286 GLU A O 1
ATOM 2293 N N . LEU A 1 287 ? 2.656 23.969 33.781 1 83.06 287 LEU A N 1
ATOM 2294 C CA . LEU A 1 287 ? 4.07 23.969 34.125 1 83.06 287 LEU A CA 1
ATOM 2295 C C . LEU A 1 287 ? 4.699 25.328 33.844 1 83.06 287 LEU A C 1
ATOM 2297 O O . LEU A 1 287 ? 5.504 25.828 34.656 1 83.06 287 LEU A O 1
ATOM 2301 N N . LEU A 1 288 ? 4.273 25.953 32.812 1 82.88 288 LEU A N 1
ATOM 2302 C CA . LEU A 1 288 ? 4.801 27.266 32.469 1 82.88 288 LEU A CA 1
ATOM 2303 C C . LEU A 1 288 ? 4.34 28.328 33.438 1 82.88 288 LEU A C 1
ATOM 2305 O O . LEU A 1 288 ? 5.109 29.234 33.812 1 82.88 288 LEU A O 1
ATOM 2309 N N . LEU A 1 289 ? 3.127 28.312 33.844 1 81.44 289 LEU A N 1
ATOM 2310 C CA . LEU A 1 289 ? 2.562 29.281 34.781 1 81.44 289 LEU A CA 1
ATOM 2311 C C . LEU A 1 289 ? 3.311 29.234 36.125 1 81.44 289 LEU A C 1
ATOM 2313 O O . LEU A 1 289 ? 3.51 30.281 36.75 1 81.44 289 LEU A O 1
ATOM 2317 N N . GLU A 1 290 ? 3.742 28.109 36.406 1 78.12 290 GLU A N 1
ATOM 2318 C CA . GLU A 1 290 ? 4.52 27.969 37.656 1 78.12 290 GLU A CA 1
ATOM 2319 C C . GLU A 1 290 ? 5.867 28.688 37.531 1 78.12 290 GLU A C 1
ATOM 2321 O O . GLU A 1 290 ? 6.355 29.266 38.5 1 78.12 290 GLU A O 1
ATOM 2326 N N . GLU A 1 291 ? 6.289 28.75 36.281 1 73 291 GLU A N 1
ATOM 2327 C CA . GLU A 1 291 ? 7.605 29.344 36.031 1 73 291 GLU A CA 1
ATOM 2328 C C . GLU A 1 291 ? 7.508 30.844 35.844 1 73 291 GLU A C 1
ATOM 2330 O O . GLU A 1 291 ? 8.414 31.594 36.219 1 73 291 GLU A O 1
ATOM 2335 N N . LEU A 1 292 ? 6.418 31.406 35.156 1 70.06 292 LEU A N 1
ATOM 2336 C CA . LEU A 1 292 ? 6.285 32.781 34.75 1 70.06 292 LEU A CA 1
ATOM 2337 C C . LEU A 1 292 ? 5.648 33.625 35.844 1 70.06 292 LEU A C 1
ATOM 2339 O O . LEU A 1 292 ? 5.387 34.812 35.656 1 70.06 292 LEU A O 1
ATOM 2343 N N . ALA A 1 293 ? 5.27 33.312 37.125 1 60.59 293 ALA A N 1
ATOM 2344 C CA . ALA A 1 293 ? 4.5 34.031 38.156 1 60.59 293 ALA A CA 1
ATOM 2345 C C . ALA A 1 293 ? 4.758 35.531 38.094 1 60.59 293 ALA A C 1
ATOM 2347 O O . ALA A 1 293 ? 3.861 36.312 38.375 1 60.59 293 ALA A O 1
ATOM 2348 N N . ASP A 1 294 ? 5.82 35.969 37.625 1 56.69 294 ASP A N 1
ATOM 2349 C CA . ASP A 1 294 ? 6.102 37.406 37.812 1 56.69 294 ASP A CA 1
ATOM 2350 C C . ASP A 1 294 ? 6.055 38.156 36.5 1 56.69 294 ASP A C 1
ATOM 2352 O O . ASP A 1 294 ? 6.297 39.375 36.469 1 56.69 294 ASP A O 1
ATOM 2356 N N . ALA A 1 295 ? 5.762 37.469 35.344 1 58.25 295 ALA A N 1
ATOM 2357 C CA . ALA A 1 295 ? 6.027 38.156 34.062 1 58.25 295 ALA A CA 1
ATOM 2358 C C . ALA A 1 295 ? 4.738 38.719 33.469 1 58.25 295 ALA A C 1
ATOM 2360 O O . ALA A 1 295 ? 3.658 38.156 33.688 1 58.25 295 ALA A O 1
ATOM 2361 N N . GLN A 1 296 ? 4.719 39.906 33.062 1 63.34 296 GLN A N 1
ATOM 2362 C CA . GLN A 1 296 ? 3.686 40.625 32.312 1 63.34 296 GLN A CA 1
ATOM 2363 C C . GLN A 1 296 ? 3.42 39.938 30.984 1 63.34 296 GLN A C 1
ATOM 2365 O O . GLN A 1 296 ? 3.611 40.562 29.922 1 63.34 296 GLN A O 1
ATOM 2370 N N . ASP A 1 297 ? 3.354 38.594 30.969 1 73.56 297 ASP A N 1
ATOM 2371 C CA . ASP A 1 297 ? 3.139 37.844 29.75 1 73.56 297 ASP A CA 1
ATOM 2372 C C . ASP A 1 297 ? 1.669 37.438 29.594 1 73.56 297 ASP A C 1
ATOM 2374 O O . ASP A 1 297 ? 1.098 36.812 30.484 1 73.56 297 ASP A O 1
ATOM 2378 N N . ASN A 1 298 ? 1 38.031 28.594 1 76.44 298 ASN A N 1
ATOM 2379 C CA . ASN A 1 298 ? -0.417 37.781 28.344 1 76.44 298 ASN A CA 1
ATOM 2380 C C . ASN A 1 298 ? -0.65 36.406 27.766 1 76.44 298 ASN A C 1
ATOM 2382 O O . ASN A 1 298 ? -1.794 35.969 27.625 1 76.44 298 ASN A O 1
ATOM 2386 N N . PHE A 1 299 ? 0.424 35.625 27.578 1 82.25 299 PHE A N 1
ATOM 2387 C CA . PHE A 1 299 ? 0.32 34.344 26.891 1 82.25 299 PHE A CA 1
ATOM 2388 C C . PHE A 1 299 ? -0.447 33.344 27.734 1 82.25 299 PHE A C 1
ATOM 2390 O O . PHE A 1 299 ? -1.385 32.719 27.25 1 82.25 299 PHE A O 1
ATOM 2397 N N . PRO A 1 300 ? -0.12 33.219 28.984 1 81 300 PRO A N 1
ATOM 2398 C CA . PRO A 1 300 ? -0.838 32.219 29.781 1 81 300 PRO A CA 1
ATOM 2399 C C . PRO A 1 300 ? -2.346 32.469 29.812 1 81 300 PRO A C 1
ATOM 2401 O O . PRO A 1 300 ? -3.129 31.516 29.734 1 81 300 PRO A O 1
ATOM 2404 N N . ALA A 1 301 ? -2.645 33.781 29.812 1 82.06 301 ALA A N 1
ATOM 2405 C CA . ALA A 1 301 ? -4.07 34.125 29.859 1 82.06 301 ALA A CA 1
ATOM 2406 C C . ALA A 1 301 ? -4.746 33.781 28.531 1 82.06 301 ALA A C 1
ATOM 2408 O O . ALA A 1 301 ? -5.809 33.156 28.516 1 82.06 301 ALA A O 1
ATOM 2409 N N . VAL A 1 302 ? -4.121 34.062 27.5 1 80.88 302 VAL A N 1
ATOM 2410 C CA . VAL A 1 302 ? -4.684 33.875 26.172 1 80.88 302 VAL A CA 1
ATOM 2411 C C . VAL A 1 302 ? -4.77 32.375 25.859 1 80.88 302 VAL A C 1
ATOM 2413 O O . VAL A 1 302 ? -5.801 31.891 25.391 1 80.88 302 VAL A O 1
ATOM 2416 N N . VAL A 1 303 ? -3.762 31.656 26.219 1 85.31 303 VAL A N 1
ATOM 2417 C CA . VAL A 1 303 ? -3.719 30.234 25.875 1 85.31 303 VAL A CA 1
ATOM 2418 C C . VAL A 1 303 ? -4.656 29.453 26.812 1 85.31 303 VAL A C 1
ATOM 2420 O O . VAL A 1 303 ? -5.273 28.469 26.391 1 85.31 303 VAL A O 1
ATOM 2423 N N . SER A 1 304 ? -4.711 29.938 28 1 85.88 304 SER A N 1
ATOM 2424 C CA . SER A 1 304 ? -5.641 29.312 28.938 1 85.88 304 SER A CA 1
ATOM 2425 C C . SER A 1 304 ? -7.078 29.422 28.438 1 85.88 304 SER A C 1
ATOM 2427 O O . SER A 1 304 ? -7.84 28.453 28.5 1 85.88 304 SER A O 1
ATOM 2429 N N . GLU A 1 305 ? -7.387 30.594 27.938 1 86.19 305 GLU A N 1
ATOM 2430 C CA . GLU A 1 305 ? -8.727 30.797 27.391 1 86.19 305 GLU A CA 1
ATOM 2431 C C . GLU A 1 305 ? -8.961 29.922 26.172 1 86.19 305 GLU A C 1
ATOM 2433 O O . GLU A 1 305 ? -10.023 29.312 26.031 1 86.19 305 GLU A O 1
ATOM 2438 N N . PHE A 1 306 ? -8.008 29.875 25.359 1 86.88 306 PHE A N 1
ATOM 2439 C CA . PHE A 1 306 ? -8.094 29.031 24.172 1 86.88 306 PHE A CA 1
ATOM 2440 C C . PHE A 1 306 ? -8.289 27.562 24.562 1 86.88 306 PHE A C 1
ATOM 2442 O O . PHE A 1 306 ? -9.148 26.875 24 1 86.88 306 PHE A O 1
ATOM 2449 N N . ILE A 1 307 ? -7.504 27.094 25.484 1 88.06 307 ILE A N 1
ATOM 2450 C CA . ILE A 1 307 ? -7.566 25.703 25.922 1 88.06 307 ILE A CA 1
ATOM 2451 C C . ILE A 1 307 ? -8.938 25.406 26.516 1 88.06 307 ILE A C 1
ATOM 2453 O O . ILE A 1 307 ? -9.562 24.391 26.188 1 88.06 307 ILE A O 1
ATOM 2457 N N . GLU A 1 308 ? -9.43 26.344 27.328 1 88.25 308 GLU A N 1
ATOM 2458 C CA . GLU A 1 308 ? -10.734 26.141 27.969 1 88.25 308 GLU A CA 1
ATOM 2459 C C . GLU A 1 308 ? -11.852 26.109 26.922 1 88.25 308 GLU A C 1
ATOM 2461 O O . GLU A 1 308 ? -12.727 25.25 26.969 1 88.25 308 GLU A O 1
ATOM 2466 N N . ASP A 1 309 ? -11.766 27.047 26 1 90.94 309 ASP A N 1
ATOM 2467 C CA . ASP A 1 309 ? -12.75 27.078 24.922 1 90.94 309 ASP A CA 1
ATOM 2468 C C . ASP A 1 309 ? -12.711 25.797 24.094 1 90.94 309 ASP A C 1
ATOM 2470 O O . ASP A 1 309 ? -13.758 25.25 23.734 1 90.94 309 ASP A O 1
ATOM 2474 N N . THR A 1 310 ? -11.555 25.312 23.859 1 90.5 310 THR A N 1
ATOM 2475 C CA . THR A 1 310 ? -11.383 24.125 23.016 1 90.5 310 THR A CA 1
ATOM 2476 C C . THR A 1 310 ? -11.875 22.875 23.75 1 90.5 310 THR A C 1
ATOM 2478 O O . THR A 1 310 ? -12.469 21.984 23.125 1 90.5 310 THR A O 1
ATOM 2481 N N . ILE A 1 311 ? -11.609 22.875 25.016 1 89.12 311 ILE A N 1
ATOM 2482 C CA . ILE A 1 311 ? -12.109 21.75 25.812 1 89.12 311 ILE A CA 1
ATOM 2483 C C . ILE A 1 311 ? -13.633 21.688 25.719 1 89.12 311 ILE A C 1
ATOM 2485 O O . ILE A 1 311 ? -14.195 20.609 25.531 1 89.12 311 ILE A O 1
ATOM 2489 N N . ASN A 1 312 ? -14.219 22.875 25.766 1 91.25 312 ASN A N 1
ATOM 2490 C CA . ASN A 1 312 ? -15.672 22.953 25.656 1 91.25 312 ASN A CA 1
ATOM 2491 C C . ASN A 1 312 ? -16.156 22.5 24.281 1 91.25 312 ASN A C 1
ATOM 2493 O O . ASN A 1 312 ? -17.109 21.719 24.172 1 91.25 312 ASN A O 1
ATOM 2497 N N . GLN A 1 313 ? -15.484 22.938 23.297 1 91.5 313 GLN A N 1
ATOM 2498 C CA . GLN A 1 313 ? -15.852 22.578 21.938 1 91.5 313 GLN A CA 1
ATOM 2499 C C . GLN A 1 313 ? -15.672 21.094 21.688 1 91.5 313 GLN A C 1
ATOM 2501 O O . GLN A 1 313 ? -16.516 20.453 21.047 1 91.5 313 GLN A O 1
ATOM 2506 N N . LEU A 1 314 ? -14.594 20.531 22.203 1 91.81 314 LEU A N 1
ATOM 2507 C CA . LEU A 1 314 ? -14.359 19.109 22.078 1 91.81 314 LEU A CA 1
ATOM 2508 C C . LEU A 1 314 ? -15.406 18.312 22.844 1 91.81 314 LEU A C 1
ATOM 2510 O O . LEU A 1 314 ? -15.828 17.234 22.391 1 91.81 314 LEU A O 1
ATOM 2514 N N . GLY A 1 315 ? -15.773 18.859 23.969 1 91.88 315 GLY A N 1
ATOM 2515 C CA . GLY A 1 315 ? -16.859 18.25 24.734 1 91.88 315 GLY A CA 1
ATOM 2516 C C . GLY A 1 315 ? -18.156 18.172 23.969 1 91.88 315 GLY A C 1
ATOM 2517 O O . GLY A 1 315 ? -18.828 17.141 23.969 1 91.88 315 GLY A O 1
ATOM 2518 N N . LEU A 1 316 ? -18.516 19.281 23.312 1 92.75 316 LEU A N 1
ATOM 2519 C CA . LEU A 1 316 ? -19.719 19.344 22.5 1 92.75 316 LEU A CA 1
ATOM 2520 C C . LEU A 1 316 ? -19.656 18.375 21.344 1 92.75 316 LEU A C 1
ATOM 2522 O O . LEU A 1 316 ? -20.641 17.703 21.031 1 92.75 316 LEU A O 1
ATOM 2526 N N . LEU A 1 317 ? -18.5 18.25 20.766 1 94.12 317 LEU A N 1
ATOM 2527 C CA . LEU A 1 317 ? -18.297 17.328 19.656 1 94.12 317 LEU A CA 1
ATOM 2528 C C . LEU A 1 317 ? -18.422 15.875 20.109 1 94.12 317 LEU A C 1
ATOM 2530 O O . LEU A 1 317 ? -18.984 15.039 19.406 1 94.12 317 LEU A O 1
ATOM 2534 N N . THR A 1 318 ? -17.859 15.633 21.266 1 93.5 318 THR A N 1
ATOM 2535 C CA . THR A 1 318 ? -17.938 14.289 21.844 1 93.5 318 THR A CA 1
ATOM 2536 C C . THR A 1 318 ? -19.391 13.906 22.125 1 93.5 318 THR A C 1
ATOM 2538 O O . THR A 1 318 ? -19.797 12.773 21.859 1 93.5 318 THR A O 1
ATOM 2541 N N . GLN A 1 319 ? -20.094 14.859 22.578 1 94 319 GLN A N 1
ATOM 2542 C CA . GLN A 1 319 ? -21.516 14.641 22.828 1 94 319 GLN A CA 1
ATOM 2543 C C . GLN A 1 319 ? -22.266 14.375 21.516 1 94 319 GLN A C 1
ATOM 2545 O O . GLN A 1 319 ? -23.062 13.438 21.438 1 94 319 GLN A O 1
ATOM 2550 N N . LYS A 1 320 ? -22.016 15.164 20.578 1 95.88 320 LYS A N 1
ATOM 2551 C CA . LYS A 1 320 ? -22.641 15 19.266 1 95.88 320 LYS A CA 1
ATOM 2552 C C . LYS A 1 320 ? -22.312 13.633 18.672 1 95.88 320 LYS A C 1
ATOM 2554 O O . LYS A 1 320 ? -23.172 12.984 18.078 1 95.88 320 LYS A O 1
ATOM 255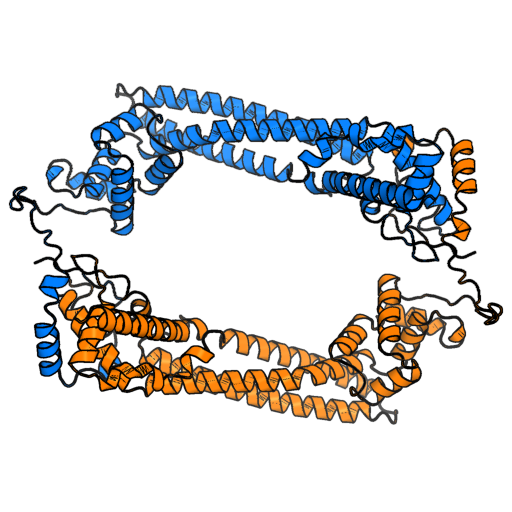9 N N . LEU A 1 321 ? -21.078 13.25 18.828 1 96.38 321 LEU A N 1
ATOM 2560 C CA . LEU A 1 321 ? -20.656 11.93 18.359 1 96.38 321 LEU A CA 1
ATOM 2561 C C . LEU A 1 321 ? -21.469 10.836 19.047 1 96.38 321 LEU A C 1
ATOM 2563 O O . LEU A 1 321 ? -21.969 9.922 18.391 1 96.38 321 LEU A O 1
ATOM 2567 N N . GLY A 1 322 ? -21.578 10.953 20.312 1 95.38 322 GLY A N 1
ATOM 2568 C CA . GLY A 1 322 ? -22.391 9.992 21.047 1 95.38 322 GLY A CA 1
ATOM 2569 C C . GLY A 1 322 ? -23.812 9.906 20.562 1 95.38 322 GLY A C 1
ATOM 2570 O O . GLY A 1 322 ? -24.359 8.805 20.406 1 95.38 322 GLY A O 1
ATOM 2571 N N . GLU A 1 323 ? -24.438 11.031 20.266 1 96.75 323 GLU A N 1
ATOM 2572 C CA . GLU A 1 323 ? -25.797 11.086 19.734 1 96.75 323 GLU A CA 1
ATOM 2573 C C . GLU A 1 323 ? -25.891 10.445 18.359 1 96.75 323 GLU A C 1
ATOM 2575 O O . GLU A 1 323 ? -26.828 9.711 18.062 1 96.75 323 GLU A O 1
ATOM 2580 N N . THR A 1 324 ? -24.906 10.766 17.578 1 97.12 324 THR A N 1
ATOM 2581 C CA . THR A 1 324 ? -24.891 10.227 16.219 1 97.12 324 THR A CA 1
ATOM 2582 C C . THR A 1 324 ? -24.688 8.711 16.25 1 97.12 324 THR A C 1
ATOM 2584 O O . THR A 1 324 ? -25.344 7.988 15.484 1 97.12 324 THR A O 1
ATOM 2587 N N . GLU A 1 325 ? -23.812 8.25 17.125 1 95.81 325 GLU A N 1
ATOM 2588 C CA . GLU A 1 325 ? -23.609 6.812 17.297 1 95.81 325 GLU A CA 1
ATOM 2589 C C . GLU A 1 325 ? -24.906 6.125 17.719 1 95.81 325 GLU A C 1
ATOM 2591 O O . GLU A 1 325 ? -25.219 5.035 17.234 1 95.81 325 GLU A O 1
ATOM 2596 N N . ALA A 1 326 ? -25.625 6.762 18.562 1 96.25 326 ALA A N 1
ATOM 2597 C CA . ALA A 1 326 ? -26.906 6.215 19.016 1 96.25 326 ALA A CA 1
ATOM 2598 C C . ALA A 1 326 ? -27.906 6.133 17.859 1 96.25 326 ALA A C 1
ATOM 2600 O O . ALA A 1 326 ? -28.609 5.137 17.719 1 96.25 326 ALA A O 1
ATOM 2601 N N . GLU A 1 327 ? -27.922 7.184 17.062 1 96.75 327 GLU A N 1
ATOM 2602 C CA . GLU A 1 327 ? -28.797 7.199 15.898 1 96.75 327 GLU A CA 1
ATOM 2603 C C . GLU A 1 327 ? -28.422 6.098 14.914 1 96.75 327 GLU A C 1
ATOM 2605 O O . GLU A 1 327 ? -29.312 5.422 14.367 1 96.75 327 GLU A O 1
ATOM 2610 N N . PHE A 1 328 ? -27.188 5.945 14.734 1 97.44 328 PHE A N 1
ATOM 2611 C CA . PHE A 1 328 ? -26.703 4.891 13.844 1 97.44 328 PHE A CA 1
ATOM 2612 C C . PHE A 1 328 ? -27.078 3.518 14.383 1 97.44 328 PHE A C 1
ATOM 2614 O O . PHE A 1 328 ? -27.562 2.666 13.633 1 97.44 328 PHE A O 1
ATOM 2621 N N . GLN A 1 329 ? -26.828 3.328 15.641 1 96.12 329 GLN A N 1
ATOM 2622 C CA . GLN A 1 329 ? -27.156 2.059 16.281 1 96.12 329 GLN A CA 1
ATOM 2623 C C . GLN A 1 329 ? -28.641 1.743 16.125 1 96.12 329 GLN A C 1
ATOM 2625 O O . GLN A 1 329 ? -29.016 0.613 15.797 1 96.12 329 GLN A O 1
ATOM 2630 N N . LYS A 1 330 ? -29.453 2.736 16.344 1 96.5 330 LYS A N 1
ATOM 2631 C CA . LYS A 1 330 ? -30.906 2.604 16.156 1 96.5 330 LYS A CA 1
ATOM 2632 C C . LYS A 1 330 ? -31.234 2.209 14.727 1 96.5 330 LYS A C 1
ATOM 2634 O O . LYS A 1 330 ? -32.094 1.339 14.5 1 96.5 330 LYS A O 1
ATOM 2639 N N . THR A 1 331 ? -30.578 2.795 13.836 1 97.62 331 THR A N 1
ATOM 2640 C CA . THR A 1 331 ? -30.828 2.541 12.422 1 97.62 331 THR A CA 1
ATOM 2641 C C . THR A 1 331 ? -30.375 1.141 12.031 1 97.62 331 THR A C 1
ATOM 2643 O O . THR A 1 331 ? -31.094 0.413 11.344 1 97.62 331 THR A O 1
ATOM 2646 N N . ALA A 1 332 ? -29.156 0.811 12.469 1 96.31 332 ALA A N 1
ATOM 2647 C CA . ALA A 1 332 ? -28.656 -0.535 12.195 1 96.31 332 ALA A CA 1
ATOM 2648 C C . ALA A 1 332 ? -29.625 -1.594 12.734 1 96.31 332 ALA A C 1
ATOM 2650 O O . ALA A 1 332 ? -29.969 -2.547 12.039 1 96.31 332 ALA A O 1
ATOM 2651 N N . LYS A 1 333 ? -30.078 -1.395 13.914 1 94.94 333 LYS A N 1
ATOM 2652 C CA . LYS A 1 333 ? -31.031 -2.309 14.531 1 94.94 333 LYS A CA 1
ATOM 2653 C C . LYS A 1 333 ? -32.344 -2.344 13.742 1 94.94 333 LYS A C 1
ATOM 2655 O O . LYS A 1 333 ? -32.938 -3.412 13.547 1 94.94 333 LYS A O 1
ATOM 2660 N N . TYR A 1 334 ? -32.75 -1.214 13.266 1 96.38 334 TYR A N 1
ATOM 2661 C CA . TYR A 1 334 ? -33.969 -1.092 12.477 1 96.38 334 TYR A CA 1
ATOM 2662 C C . TYR A 1 334 ? -33.906 -1.96 11.227 1 96.38 334 TYR A C 1
ATOM 2664 O O . TYR A 1 334 ? -34.906 -2.531 10.797 1 96.38 334 TYR A O 1
ATOM 2672 N N . PHE A 1 335 ? -32.781 -2.168 10.711 1 96.62 335 PHE A N 1
ATOM 2673 C CA . PHE A 1 335 ? -32.625 -2.965 9.5 1 96.62 335 PHE A CA 1
ATOM 2674 C C . PHE A 1 335 ? -32.094 -4.363 9.836 1 96.62 335 PHE A C 1
ATOM 2676 O O . PHE A 1 335 ? -31.656 -5.094 8.953 1 96.62 335 PHE A O 1
ATOM 2683 N N . GLY A 1 336 ? -32.125 -4.711 11.102 1 93.38 336 GLY A N 1
ATOM 2684 C CA . GLY A 1 336 ? -31.812 -6.062 11.539 1 93.38 336 GLY A CA 1
ATOM 2685 C C . GLY A 1 336 ? -30.328 -6.324 11.617 1 93.38 336 GLY A C 1
ATOM 2686 O O . GLY A 1 336 ? -29.891 -7.48 11.562 1 93.38 336 GLY A O 1
ATOM 2687 N N . GLU A 1 337 ? -29.531 -5.242 11.688 1 93.69 337 GLU A N 1
ATOM 2688 C CA . GLU A 1 337 ? -28.078 -5.359 11.773 1 93.69 337 GLU A CA 1
ATOM 2689 C C . GLU A 1 337 ? -27.578 -5.082 13.188 1 93.69 337 GLU A C 1
ATOM 2691 O O . GLU A 1 337 ? -28.281 -4.441 13.984 1 93.69 337 GLU A O 1
ATOM 2696 N N . ASP A 1 338 ? -26.438 -5.695 13.445 1 89.94 338 ASP A N 1
ATOM 2697 C CA . ASP A 1 338 ? -25.75 -5.395 14.688 1 89.94 338 ASP A CA 1
ATOM 2698 C C . ASP A 1 338 ? -24.672 -4.328 14.469 1 89.94 338 ASP A C 1
ATOM 2700 O O . ASP A 1 338 ? -23.656 -4.586 13.828 1 89.94 338 ASP A O 1
ATOM 2704 N N . ALA A 1 339 ? -24.984 -3.262 15.117 1 86.62 339 ALA A N 1
ATOM 2705 C CA . ALA A 1 339 ? -24.109 -2.113 14.938 1 86.62 339 ALA A CA 1
ATOM 2706 C C . ALA A 1 339 ? -22.688 -2.432 15.406 1 86.62 339 ALA A C 1
ATOM 2708 O O . ALA A 1 339 ? -21.734 -1.761 15.008 1 86.62 339 ALA A O 1
ATOM 2709 N N . ALA A 1 340 ? -22.516 -3.4 16.234 1 86.88 340 ALA A N 1
ATOM 2710 C CA . ALA A 1 340 ? -21.203 -3.789 16.719 1 86.88 340 ALA A CA 1
ATOM 2711 C C . ALA A 1 340 ? -20.422 -4.562 15.656 1 86.88 340 ALA A C 1
ATOM 2713 O O . ALA A 1 340 ? -19.203 -4.648 15.719 1 86.88 340 ALA A O 1
ATOM 2714 N N . ASN A 1 341 ? -21.141 -5.016 14.734 1 87.06 341 ASN A N 1
ATOM 2715 C CA . ASN A 1 341 ? -20.5 -5.906 13.773 1 87.06 341 ASN A CA 1
ATOM 2716 C C . ASN A 1 341 ? -20.359 -5.254 12.406 1 87.06 341 ASN A C 1
ATOM 2718 O O . ASN A 1 341 ? -19.875 -5.879 11.461 1 87.06 341 ASN A O 1
ATOM 2722 N N . ILE A 1 342 ? -20.828 -3.957 12.312 1 89.12 342 ILE A N 1
ATOM 2723 C CA . ILE A 1 342 ? -20.75 -3.311 11.008 1 89.12 342 ILE A CA 1
ATOM 2724 C C . ILE A 1 342 ? -20.328 -1.851 11.18 1 89.12 342 ILE A C 1
ATOM 2726 O O . ILE A 1 342 ? -20.906 -1.126 11.992 1 89.12 342 ILE A O 1
ATOM 2730 N N . GLU A 1 343 ? -19.359 -1.442 10.43 1 91.44 343 GLU A N 1
ATOM 2731 C CA . GLU A 1 343 ? -18.922 -0.049 10.43 1 91.44 343 GLU A CA 1
ATOM 2732 C C . GLU A 1 343 ? -19.922 0.841 9.695 1 91.44 343 GLU A C 1
ATOM 2734 O O . GLU A 1 343 ? -20.531 0.414 8.719 1 91.44 343 GLU A O 1
ATOM 2739 N N . SER A 1 344 ? -19.984 2.055 10.125 1 95.5 344 SER A N 1
ATOM 2740 C CA . SER A 1 344 ? -20.984 2.963 9.578 1 95.5 344 SER A CA 1
ATOM 2741 C C . SER A 1 344 ? -20.781 3.176 8.078 1 95.5 344 SER A C 1
ATOM 2743 O O . SER A 1 344 ? -21.75 3.174 7.309 1 95.5 344 SER A O 1
ATOM 2745 N N . ASP A 1 345 ? -19.547 3.369 7.688 1 94.62 345 ASP A N 1
ATOM 2746 C CA . ASP A 1 345 ? -19.266 3.588 6.27 1 94.62 345 ASP A CA 1
ATOM 2747 C C . ASP A 1 345 ? -19.703 2.393 5.434 1 94.62 345 ASP A C 1
ATOM 2749 O O . ASP A 1 345 ? -20.344 2.562 4.391 1 94.62 345 ASP A O 1
ATOM 2753 N N . ASN A 1 346 ? -19.453 1.188 5.914 1 94.56 346 ASN A N 1
ATOM 2754 C CA . ASN A 1 346 ? -19.875 -0.022 5.215 1 94.56 346 ASN A CA 1
ATOM 2755 C C . ASN A 1 346 ? -21.406 -0.139 5.156 1 94.56 346 ASN A C 1
ATOM 2757 O O . ASN A 1 346 ? -21.953 -0.51 4.125 1 94.56 346 ASN A O 1
ATOM 2761 N N . PHE A 1 347 ? -22.094 0.132 6.188 1 97.31 347 PHE A N 1
ATOM 2762 C CA . PHE A 1 347 ? -23.547 0.081 6.289 1 97.31 347 PHE A CA 1
ATOM 2763 C C . PHE A 1 347 ? -24.188 0.991 5.254 1 97.31 347 PHE A C 1
ATOM 2765 O O . PHE A 1 347 ? -25.031 0.548 4.473 1 97.31 347 PHE A O 1
ATOM 2772 N N . PHE A 1 348 ? -23.719 2.23 5.227 1 97.69 348 PHE A N 1
ATOM 2773 C CA . PHE A 1 348 ? -24.312 3.191 4.301 1 97.69 348 PHE A CA 1
ATOM 2774 C C . PHE A 1 348 ? -23.953 2.855 2.863 1 97.69 348 PHE A C 1
ATOM 2776 O O . PHE A 1 348 ? -24.734 3.084 1.944 1 97.69 348 PHE A O 1
ATOM 2783 N N . ASN A 1 349 ? -22.781 2.277 2.738 1 96.69 349 ASN A N 1
ATOM 2784 C CA . ASN A 1 349 ? -22.359 1.901 1.396 1 96.69 349 ASN A CA 1
ATOM 2785 C C . ASN A 1 349 ? -23.266 0.84 0.79 1 96.69 349 ASN A C 1
ATOM 2787 O O . ASN A 1 349 ? -23.484 0.824 -0.423 1 96.69 349 ASN A O 1
ATOM 2791 N N . ILE A 1 350 ? -23.812 -0.025 1.604 1 97.31 350 ILE A N 1
ATOM 2792 C CA . ILE A 1 350 ? -24.734 -1.05 1.131 1 97.31 350 ILE A CA 1
ATOM 2793 C C . ILE A 1 350 ? -25.953 -0.39 0.466 1 97.31 350 ILE A C 1
ATOM 2795 O O . ILE A 1 350 ? -26.312 -0.742 -0.658 1 97.31 350 ILE A O 1
ATOM 2799 N N . PHE A 1 351 ? -26.5 0.599 1.003 1 97.81 351 PHE A N 1
ATOM 2800 C CA . PHE A 1 351 ? -27.688 1.267 0.474 1 97.81 351 PHE A CA 1
ATOM 2801 C C . PHE A 1 351 ? -27.328 2.133 -0.727 1 97.81 351 PHE A C 1
ATOM 2803 O O . PHE A 1 351 ? -28.109 2.238 -1.679 1 97.81 351 PHE A O 1
ATOM 2810 N N . ALA A 1 352 ? -26.172 2.752 -0.598 1 96.5 352 ALA A N 1
ATOM 2811 C CA . ALA A 1 352 ? -25.719 3.551 -1.736 1 96.5 352 ALA A CA 1
ATOM 2812 C C . ALA A 1 352 ? -25.562 2.688 -2.984 1 96.5 352 ALA A C 1
ATOM 2814 O O . ALA A 1 352 ? -26.047 3.049 -4.062 1 96.5 352 ALA A O 1
ATOM 2815 N N . LEU A 1 353 ? -24.953 1.589 -2.766 1 96.12 353 LEU A N 1
ATOM 2816 C CA . LEU A 1 353 ? -24.766 0.665 -3.877 1 96.12 353 LEU A CA 1
ATOM 2817 C C . LEU A 1 353 ? -26.094 0.117 -4.371 1 96.12 353 LEU A C 1
ATOM 2819 O O . LEU A 1 353 ? -26.328 0.037 -5.582 1 96.12 353 LEU A O 1
ATOM 2823 N N . PHE A 1 354 ? -27 -0.245 -3.555 1 97.81 354 PHE A N 1
ATOM 2824 C CA . PHE A 1 354 ? -28.328 -0.746 -3.92 1 97.81 354 PHE A CA 1
ATOM 2825 C C . PHE A 1 354 ? -29.078 0.28 -4.758 1 97.81 354 PHE A C 1
ATOM 2827 O O . PHE A 1 354 ? -29.641 -0.055 -5.801 1 97.81 354 PHE A O 1
ATOM 2834 N N . THR A 1 355 ? -28.984 1.482 -4.281 1 96.38 355 THR A N 1
ATOM 2835 C CA . THR A 1 355 ? -29.688 2.555 -4.977 1 96.38 355 THR A CA 1
ATOM 2836 C C . THR A 1 355 ? -29.125 2.736 -6.391 1 96.38 355 THR A C 1
ATOM 2838 O O . THR A 1 355 ? -29.891 2.82 -7.352 1 96.38 355 THR A O 1
ATOM 2841 N N . SER A 1 356 ? -27.875 2.766 -6.457 1 95.69 356 SER A N 1
ATOM 2842 C CA . SER A 1 356 ? -27.219 2.936 -7.754 1 95.69 356 SER A CA 1
ATOM 2843 C C . SER A 1 356 ? -27.531 1.771 -8.688 1 95.69 356 SER A C 1
ATOM 2845 O O . SER A 1 356 ? -27.906 1.979 -9.844 1 95.69 356 SER A O 1
ATOM 2847 N N . LYS A 1 357 ? -27.438 0.592 -8.18 1 96.06 357 LYS A N 1
ATOM 2848 C CA . LYS A 1 357 ? -27.703 -0.604 -8.977 1 96.06 357 LYS A CA 1
ATOM 2849 C C . LYS A 1 357 ? -29.156 -0.682 -9.391 1 96.06 357 LYS A C 1
ATOM 2851 O O . LYS A 1 357 ? -29.469 -1.08 -10.516 1 96.06 357 LYS A O 1
ATOM 2856 N N . PHE A 1 358 ? -30.047 -0.3 -8.523 1 96.69 358 PHE A N 1
ATOM 2857 C CA . PHE A 1 358 ? -31.484 -0.283 -8.812 1 96.69 358 PHE A CA 1
ATOM 2858 C C . PHE A 1 358 ? -31.781 0.687 -9.945 1 96.69 358 PHE A C 1
ATOM 2860 O O . PHE A 1 358 ? -32.5 0.34 -10.891 1 96.69 358 PHE A O 1
ATOM 2867 N N . CYS A 1 359 ? -31.188 1.838 -9.812 1 94.31 359 CYS A N 1
ATOM 2868 C CA . CYS A 1 359 ? -31.375 2.848 -10.844 1 94.31 359 CYS A CA 1
ATOM 2869 C C . CYS A 1 359 ? -30.859 2.361 -12.188 1 94.31 359 CYS A C 1
ATOM 2871 O O . CYS A 1 359 ? -31.516 2.541 -13.219 1 94.31 359 CYS A O 1
ATOM 2873 N N . LYS A 1 360 ? -29.75 1.764 -12.156 1 94.81 360 LYS A N 1
ATOM 2874 C CA . LYS A 1 360 ? -29.172 1.215 -13.375 1 94.81 360 LYS A CA 1
ATOM 2875 C C . LYS A 1 360 ? -30.078 0.156 -13.992 1 94.81 360 LYS A C 1
ATOM 2877 O O . LYS A 1 360 ? -30.344 0.179 -15.195 1 94.81 360 LYS A O 1
ATOM 2882 N N . ALA A 1 361 ? -30.562 -0.767 -13.164 1 95.31 361 ALA A N 1
ATOM 2883 C CA . ALA A 1 361 ? -31.469 -1.825 -13.617 1 95.31 361 ALA A CA 1
ATOM 2884 C C . ALA A 1 361 ? -32.75 -1.242 -14.195 1 95.31 361 ALA A C 1
ATOM 2886 O O . ALA A 1 361 ? -33.219 -1.688 -15.242 1 95.31 361 ALA A O 1
ATOM 2887 N N . HIS A 1 362 ? -33.25 -0.237 -13.57 1 93.56 362 HIS A N 1
ATOM 2888 C CA . HIS A 1 362 ? -34.469 0.427 -14.047 1 93.56 362 HIS A CA 1
ATOM 2889 C C . HIS A 1 362 ? -34.25 1.074 -15.414 1 93.56 362 HIS A C 1
ATOM 2891 O O . HIS A 1 362 ? -35.062 0.919 -16.312 1 93.56 362 HIS A O 1
ATOM 2897 N N . ASN A 1 363 ? -33.156 1.712 -15.555 1 91.38 363 ASN A N 1
ATOM 2898 C CA . ASN A 1 363 ? -32.844 2.381 -16.812 1 91.38 363 ASN A CA 1
ATOM 2899 C C . ASN A 1 363 ? -32.625 1.38 -17.953 1 91.38 363 ASN A C 1
ATOM 2901 O O . ASN A 1 363 ? -33.062 1.622 -19.078 1 91.38 363 ASN A O 1
ATOM 2905 N N . GLU A 1 364 ? -32.031 0.334 -17.609 1 93 364 GLU A N 1
ATOM 2906 C CA . GLU A 1 364 ? -31.859 -0.709 -18.625 1 93 364 GLU A CA 1
ATOM 2907 C C . GLU A 1 364 ? -33.188 -1.316 -19.031 1 93 364 GLU A C 1
ATOM 2909 O O . GLU A 1 364 ? -33.406 -1.63 -20.219 1 93 364 GLU A O 1
ATOM 2914 N N . ASN A 1 365 ? -34.125 -1.521 -18.062 1 91.75 365 ASN A N 1
ATOM 2915 C CA . ASN A 1 365 ? -35.469 -1.987 -18.359 1 91.75 365 ASN A CA 1
ATOM 2916 C C . ASN A 1 365 ? -36.188 -1.037 -19.312 1 91.75 365 ASN A C 1
ATOM 2918 O O . ASN A 1 365 ? -36.906 -1.479 -20.219 1 91.75 365 ASN A O 1
ATOM 2922 N N . LEU A 1 366 ? -36 0.244 -19.141 1 88.31 366 LEU A N 1
ATOM 2923 C CA . LEU A 1 366 ? -36.656 1.249 -19.953 1 88.31 366 LEU A CA 1
ATOM 2924 C C . LEU A 1 366 ? -36.125 1.224 -21.391 1 88.31 366 LEU A C 1
ATOM 2926 O O . LEU A 1 366 ? -36.875 1.417 -22.344 1 88.31 366 LEU A O 1
ATOM 2930 N N . LYS A 1 367 ? -34.844 0.896 -21.531 1 86.12 367 LYS A N 1
ATOM 2931 C CA . LYS A 1 367 ? -34.25 0.837 -22.859 1 86.12 367 LYS A CA 1
ATOM 2932 C C . LYS A 1 367 ? -34.688 -0.408 -23.609 1 86.12 367 LYS A C 1
ATOM 2934 O O . LYS A 1 367 ? -34.75 -0.407 -24.844 1 86.12 367 LYS A O 1
ATOM 2939 N N . SER A 1 368 ? -35 -1.451 -22.906 1 77.94 368 SER A N 1
ATOM 2940 C CA . SER A 1 368 ? -35.406 -2.711 -23.531 1 77.94 368 SER A CA 1
ATOM 2941 C C . SER A 1 368 ? -36.875 -2.744 -23.828 1 77.94 368 SER A C 1
ATOM 2943 O O . SER A 1 368 ? -37.375 -3.656 -24.5 1 77.94 368 SER A O 1
ATOM 2945 N N . MET A 1 369 ? -37.656 -1.866 -23.281 1 62.38 369 MET A N 1
ATOM 2946 C CA . MET A 1 369 ? -39.062 -1.786 -23.578 1 62.38 369 MET A CA 1
ATOM 2947 C C . MET A 1 369 ? -39.312 -1.225 -24.969 1 62.38 369 MET A C 1
ATOM 2949 O O . MET A 1 369 ? -38.656 -0.27 -25.375 1 62.38 369 MET A O 1
ATOM 2953 N N . PRO A 1 370 ? -39.906 -2.01 -25.953 1 57.66 370 PRO A N 1
ATOM 2954 C CA . PRO A 1 370 ? -40.219 -1.479 -27.281 1 57.66 370 PRO A CA 1
ATOM 2955 C C . PRO A 1 370 ? -40.906 -0.122 -27.219 1 57.66 370 PRO A C 1
ATOM 2957 O O . PRO A 1 370 ? -41.594 0.184 -26.25 1 57.66 370 PRO A O 1
ATOM 2960 N N . MET B 1 1 ? -40.781 -27.453 -10.016 1 47.97 1 MET B N 1
ATOM 2961 C CA . MET B 1 1 ? -40.031 -26.641 -10.969 1 47.97 1 MET B CA 1
ATOM 2962 C C . MET B 1 1 ? -38.875 -25.906 -10.289 1 47.97 1 MET B C 1
ATOM 2964 O O . MET B 1 1 ? -39.031 -25.406 -9.18 1 47.97 1 MET B O 1
ATOM 2968 N N . TYR B 1 2 ? -37.594 -26.234 -10.586 1 64 2 TYR B N 1
ATOM 2969 C CA . TYR B 1 2 ? -36.375 -25.734 -9.938 1 64 2 TYR B CA 1
ATOM 2970 C C . TYR B 1 2 ? -36.125 -24.281 -10.305 1 64 2 TYR B C 1
ATOM 2972 O O . TYR B 1 2 ? -36 -23.953 -11.484 1 64 2 TYR B O 1
ATOM 2980 N N . VAL B 1 3 ? -36.406 -23.344 -9.375 1 75.19 3 VAL B N 1
ATOM 2981 C CA . VAL B 1 3 ? -36.219 -21.906 -9.562 1 75.19 3 VAL B CA 1
ATOM 2982 C C . VAL B 1 3 ? -34.938 -21.469 -8.836 1 75.19 3 VAL B C 1
ATOM 2984 O O . VAL B 1 3 ? -34.625 -21.984 -7.773 1 75.19 3 VAL B O 1
ATOM 2987 N N . LYS B 1 4 ? -34.156 -20.688 -9.508 1 84.44 4 LYS B N 1
ATOM 2988 C CA . LYS B 1 4 ? -33 -20.109 -8.852 1 84.44 4 LYS B CA 1
ATOM 2989 C C . LYS B 1 4 ? -33.375 -19.453 -7.52 1 84.44 4 LYS B C 1
ATOM 2991 O O . LYS B 1 4 ? -34.438 -18.844 -7.406 1 84.44 4 LYS B O 1
ATOM 2996 N N . ARG B 1 5 ? -32.531 -19.688 -6.52 1 85.81 5 ARG B N 1
ATOM 2997 C CA . ARG B 1 5 ? -32.875 -19.203 -5.18 1 85.81 5 ARG B CA 1
ATOM 2998 C C . ARG B 1 5 ? -31.984 -18.016 -4.801 1 85.81 5 ARG B C 1
ATOM 3000 O O . ARG B 1 5 ? -30.891 -17.844 -5.34 1 85.81 5 ARG B O 1
ATOM 3007 N N . LEU B 1 6 ? -32.469 -17.125 -3.938 1 90.06 6 LEU B N 1
ATOM 3008 C CA . LEU B 1 6 ? -31.719 -16.031 -3.344 1 90.06 6 LEU B CA 1
ATOM 3009 C C . LEU B 1 6 ? -31.062 -16.469 -2.033 1 90.06 6 LEU B C 1
ATOM 3011 O O . LEU B 1 6 ? -31.766 -16.844 -1.087 1 90.06 6 LEU B O 1
ATOM 3015 N N . ASN B 1 7 ? -29.766 -16.391 -2.014 1 88.25 7 ASN B N 1
ATOM 3016 C CA . ASN B 1 7 ? -29.031 -16.844 -0.836 1 88.25 7 ASN B CA 1
ATOM 3017 C C . ASN B 1 7 ? -28.875 -15.734 0.195 1 88.25 7 ASN B C 1
ATOM 3019 O O . ASN B 1 7 ? -27.766 -15.312 0.497 1 88.25 7 ASN B O 1
ATOM 3023 N N . TRP B 1 8 ? -30.031 -15.422 0.795 1 92.62 8 TRP B N 1
ATOM 3024 C CA . TRP B 1 8 ? -29.953 -14.391 1.821 1 92.62 8 TRP B CA 1
ATOM 3025 C C . TRP B 1 8 ? -29.844 -15.008 3.211 1 92.62 8 TRP B C 1
ATOM 3027 O O . TRP B 1 8 ? -29.969 -16.219 3.369 1 92.62 8 TRP B O 1
ATOM 3037 N N . GLU B 1 9 ? -29.344 -14.211 4.125 1 92.88 9 GLU B N 1
ATOM 3038 C CA . GLU B 1 9 ? -29.359 -14.586 5.539 1 92.88 9 GLU B CA 1
ATOM 3039 C C . GLU B 1 9 ? -30.625 -14.07 6.23 1 92.88 9 GLU B C 1
ATOM 3041 O O . GLU B 1 9 ? -30.859 -12.867 6.277 1 92.88 9 GLU B O 1
ATOM 3046 N N . LYS B 1 10 ? -31.438 -15.102 6.75 1 92.75 10 LYS B N 1
ATOM 3047 C CA . LYS B 1 10 ? -32.656 -14.727 7.438 1 92.75 10 LYS B CA 1
ATOM 3048 C C . LYS B 1 10 ? -32.375 -14.07 8.781 1 92.75 10 LYS B C 1
ATOM 3050 O O . LYS B 1 10 ? -31.406 -14.445 9.469 1 92.75 10 LYS B O 1
ATOM 3055 N N . ILE B 1 11 ? -33.188 -13.039 9.055 1 91.75 11 ILE B N 1
ATOM 3056 C CA . ILE B 1 11 ? -33.094 -12.438 10.375 1 91.75 11 ILE B CA 1
ATOM 3057 C C . ILE B 1 11 ? -34 -13.188 11.352 1 91.75 11 ILE B C 1
ATOM 3059 O O . ILE B 1 11 ? -35.125 -13.523 11.016 1 91.75 11 ILE B O 1
ATOM 3063 N N . GLN B 1 12 ? -33.531 -13.562 12.523 1 84 12 GLN B N 1
ATOM 3064 C CA . GLN B 1 12 ? -34.25 -14.391 13.492 1 84 12 GLN B CA 1
ATOM 3065 C C . GLN B 1 12 ? -35.344 -13.602 14.164 1 84 12 GLN B C 1
ATOM 3067 O O . GLN B 1 12 ? -36.469 -14.117 14.352 1 84 12 GLN B O 1
ATOM 3072 N N . SER B 1 13 ? -35.062 -12.367 14.625 1 85.88 13 SER B N 1
ATOM 3073 C CA . SER B 1 13 ? -36.062 -11.531 15.273 1 85.88 13 SER B CA 1
ATOM 3074 C C . SER B 1 13 ? -36.281 -10.227 14.508 1 85.88 13 SER B C 1
ATOM 3076 O O . SER B 1 13 ? -35.375 -9.438 14.336 1 85.88 13 SER B O 1
ATOM 3078 N N . THR B 1 14 ? -37.562 -10.156 14.031 1 88.62 14 THR B N 1
ATOM 3079 C CA . THR B 1 14 ? -37.875 -8.961 13.234 1 88.62 14 THR B CA 1
ATOM 3080 C C . THR B 1 14 ? -38.594 -7.926 14.062 1 88.62 14 THR B C 1
ATOM 3082 O O . THR B 1 14 ? -39.062 -6.918 13.539 1 88.62 14 THR B O 1
ATOM 3085 N N . GLU B 1 15 ? -38.5 -8.195 15.398 1 86.38 15 GLU B N 1
ATOM 3086 C CA . GLU B 1 15 ? -39.188 -7.227 16.266 1 86.38 15 GLU B CA 1
ATOM 3087 C C . GLU B 1 15 ? -38.5 -5.867 16.203 1 86.38 15 GLU B C 1
ATOM 3089 O O . GLU B 1 15 ? -37.25 -5.777 16.312 1 86.38 15 GLU B O 1
ATOM 3094 N N . ASP B 1 16 ? -39.188 -4.801 15.938 1 87.06 16 ASP B N 1
ATOM 3095 C CA . ASP B 1 16 ? -38.719 -3.416 15.922 1 87.06 16 ASP B CA 1
ATOM 3096 C C . ASP B 1 16 ? -37.875 -3.139 14.695 1 87.06 16 ASP B C 1
ATOM 3098 O O . ASP B 1 16 ? -36.938 -2.334 14.758 1 87.06 16 ASP B O 1
ATOM 3102 N N . THR B 1 17 ? -37.906 -3.979 13.695 1 93.69 17 THR B N 1
ATOM 3103 C CA . THR B 1 17 ? -37.156 -3.76 12.461 1 93.69 17 THR B CA 1
ATOM 3104 C C . THR B 1 17 ? -38.094 -3.297 11.344 1 93.69 17 THR B C 1
ATOM 3106 O O . THR B 1 17 ? -39.312 -3.271 11.523 1 93.69 17 THR B O 1
ATOM 3109 N N . ILE B 1 18 ? -37.5 -2.91 10.258 1 93.81 18 ILE B N 1
ATOM 3110 C CA . ILE B 1 18 ? -38.281 -2.484 9.094 1 93.81 18 ILE B CA 1
ATOM 3111 C C . ILE B 1 18 ? -39.156 -3.631 8.609 1 93.81 18 ILE B C 1
ATOM 3113 O O . ILE B 1 18 ? -40.25 -3.402 8.078 1 93.81 18 ILE B O 1
ATOM 3117 N N . TRP B 1 19 ? -38.844 -4.801 8.875 1 92.31 19 TRP B N 1
ATOM 3118 C CA . TRP B 1 19 ? -39.5 -5.988 8.344 1 92.31 19 TRP B CA 1
ATOM 3119 C C . TRP B 1 19 ? -40.812 -6.234 9.055 1 92.31 19 TRP B C 1
ATOM 3121 O O . TRP B 1 19 ? -41.719 -6.859 8.5 1 92.31 19 TRP B O 1
ATOM 3131 N N . ASN B 1 20 ? -40.844 -5.82 10.25 1 87.62 20 ASN B N 1
ATOM 3132 C CA . ASN B 1 20 ? -42.125 -5.879 10.977 1 87.62 20 ASN B CA 1
ATOM 3133 C C . ASN B 1 20 ? -43.062 -4.789 10.508 1 87.62 20 ASN B C 1
ATOM 3135 O O . ASN B 1 20 ? -44.281 -4.949 10.602 1 87.62 20 ASN B O 1
ATOM 3139 N N . ALA B 1 21 ? -42.5 -3.785 10.008 1 80.88 21 ALA B N 1
ATOM 3140 C CA . ALA B 1 21 ? -43.281 -2.627 9.609 1 80.88 21 ALA B CA 1
ATOM 3141 C C . ALA B 1 21 ? -43.875 -2.82 8.211 1 80.88 21 ALA B C 1
ATOM 3143 O O . ALA B 1 21 ? -44.875 -2.195 7.863 1 80.88 21 ALA B O 1
ATOM 3144 N N . ILE B 1 22 ? -43.094 -3.898 7.477 1 77.69 22 ILE B N 1
ATOM 3145 C CA . ILE B 1 22 ? -43.5 -4.113 6.094 1 77.69 22 ILE B CA 1
ATOM 3146 C C . ILE B 1 22 ? -44.438 -5.336 6.012 1 77.69 22 ILE B C 1
ATOM 3148 O O . ILE B 1 22 ? -44.281 -6.277 6.793 1 77.69 22 ILE B O 1
ATOM 3152 N N . GLY B 1 23 ? -45.781 -5.445 5.641 1 67.31 23 GLY B N 1
ATOM 3153 C CA . GLY B 1 23 ? -46.5 -6.707 5.508 1 67.31 23 GLY B CA 1
ATOM 3154 C C . GLY B 1 23 ? -48 -6.539 5.438 1 67.31 23 GLY B C 1
ATOM 3155 O O . GLY B 1 23 ? -48.75 -7.523 5.477 1 67.31 23 GLY B O 1
ATOM 3156 N N . GLU B 1 24 ? -48.406 -5.406 5.371 1 60.34 24 GLU B N 1
ATOM 3157 C CA . GLU B 1 24 ? -49.844 -5.285 5.566 1 60.34 24 GLU B CA 1
ATOM 3158 C C . GLU B 1 24 ? -50.625 -5.816 4.359 1 60.34 24 GLU B C 1
ATOM 3160 O O . GLU B 1 24 ? -51.719 -6.328 4.504 1 60.34 24 GLU B O 1
ATOM 3165 N N . ASP B 1 25 ? -49.969 -5.766 3.139 1 67.06 25 ASP B N 1
ATOM 3166 C CA . ASP B 1 25 ? -50.875 -6.066 2.027 1 67.06 25 ASP B CA 1
ATOM 3167 C C . ASP B 1 25 ? -50.406 -7.289 1.249 1 67.06 25 ASP B C 1
ATOM 3169 O O . ASP B 1 25 ? -50 -7.176 0.089 1 67.06 25 ASP B O 1
ATOM 3173 N N . GLU B 1 26 ? -50.469 -8.453 1.879 1 72.25 26 GLU B N 1
ATOM 3174 C CA . GLU B 1 26 ? -50 -9.727 1.327 1 72.25 26 GLU B CA 1
ATOM 3175 C C . GLU B 1 26 ? -50.719 -10.055 0.02 1 72.25 26 GLU B C 1
ATOM 3177 O O . GLU B 1 26 ? -50.094 -10.547 -0.925 1 72.25 26 GLU B O 1
ATOM 3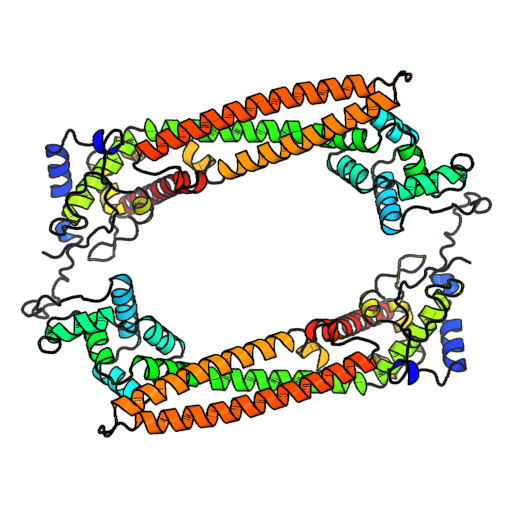182 N N . ALA B 1 27 ? -52 -9.742 -0.025 1 71.62 27 ALA B N 1
ATOM 3183 C CA . ALA B 1 27 ? -52.812 -10.055 -1.215 1 71.62 27 ALA B CA 1
ATOM 3184 C C . ALA B 1 27 ? -52.312 -9.258 -2.422 1 71.62 27 ALA B C 1
ATOM 3186 O O . ALA B 1 27 ? -52.188 -9.805 -3.523 1 71.62 27 ALA B O 1
ATOM 3187 N N . TYR B 1 28 ? -51.938 -8.039 -2.189 1 76.81 28 TYR B N 1
ATOM 3188 C CA . TYR B 1 28 ? -51.438 -7.184 -3.258 1 76.81 28 TYR B CA 1
ATOM 3189 C C . TYR B 1 28 ? -50.094 -7.68 -3.777 1 76.81 28 TYR B C 1
ATOM 3191 O O . TYR B 1 28 ? -49.906 -7.797 -4.988 1 76.81 28 TYR B O 1
ATOM 3199 N N . LEU B 1 29 ? -49.281 -8.055 -2.893 1 84.06 29 LEU B N 1
ATOM 3200 C CA . LEU B 1 29 ? -47.938 -8.508 -3.26 1 84.06 29 LEU B CA 1
ATOM 3201 C C . LEU B 1 29 ? -48 -9.812 -4.047 1 84.06 29 LEU B C 1
ATOM 3203 O O . LEU B 1 29 ? -47.25 -10 -5.008 1 84.06 29 LEU B O 1
ATOM 3207 N N . HIS B 1 30 ? -48.969 -10.609 -3.656 1 80.31 30 HIS B N 1
ATOM 3208 C CA . HIS B 1 30 ? -49.156 -11.875 -4.359 1 80.31 30 HIS B CA 1
ATOM 3209 C C . HIS B 1 30 ? -49.594 -11.648 -5.805 1 80.31 30 HIS B C 1
ATOM 3211 O O . HIS B 1 30 ? -49.125 -12.344 -6.711 1 80.31 30 HIS B O 1
ATOM 3217 N N . GLU B 1 31 ? -50.438 -10.734 -6.004 1 78.88 31 GLU B N 1
ATOM 3218 C CA . GLU B 1 31 ? -50.906 -10.414 -7.352 1 78.88 31 GLU B CA 1
ATOM 3219 C C . GLU B 1 31 ? -49.781 -9.844 -8.203 1 78.88 31 GLU B C 1
ATOM 3221 O O . GLU B 1 31 ? -49.625 -10.188 -9.383 1 78.88 31 GLU B O 1
ATOM 3226 N N . VAL B 1 32 ? -48.969 -9.047 -7.617 1 80.5 32 VAL B N 1
ATOM 3227 C CA . VAL B 1 32 ? -47.844 -8.438 -8.32 1 80.5 32 VAL B CA 1
ATOM 3228 C C . VAL B 1 32 ? -46.875 -9.523 -8.758 1 80.5 32 VAL B C 1
ATOM 3230 O O . VAL B 1 32 ? -46.438 -9.547 -9.914 1 80.5 32 VAL B O 1
ATOM 3233 N N . ILE B 1 33 ? -46.594 -10.422 -7.883 1 85.88 33 ILE B N 1
ATOM 3234 C CA . ILE B 1 33 ? -45.594 -11.461 -8.117 1 85.88 33 ILE B CA 1
ATOM 3235 C C . ILE B 1 33 ? -46.094 -12.406 -9.211 1 85.88 33 ILE B C 1
ATOM 3237 O O . ILE B 1 33 ? -45.312 -12.828 -10.07 1 85.88 33 ILE B O 1
ATOM 3241 N N . LYS B 1 34 ? -47.406 -12.688 -9.156 1 77.56 34 LYS B N 1
ATOM 3242 C CA . LYS B 1 34 ? -48 -13.562 -10.156 1 77.56 34 LYS B CA 1
ATOM 3243 C C . LYS B 1 34 ? -47.812 -13 -11.562 1 77.56 34 LYS B C 1
ATOM 3245 O O . LYS B 1 34 ? -47.562 -13.75 -12.508 1 77.56 34 LYS B O 1
ATOM 3250 N N . HIS B 1 35 ? -47.875 -11.727 -11.695 1 77.19 35 HIS B N 1
ATOM 3251 C CA . HIS B 1 35 ? -47.781 -11.078 -13 1 77.19 35 HIS B CA 1
ATOM 3252 C C . HIS B 1 35 ? -46.344 -11.039 -13.516 1 77.19 35 HIS B C 1
ATOM 3254 O O . HIS B 1 35 ? -46.125 -10.875 -14.719 1 77.19 35 HIS B O 1
ATOM 3260 N N . LEU B 1 36 ? -45.438 -11.219 -12.664 1 83.56 36 LEU B N 1
ATOM 3261 C CA . LEU B 1 36 ? -44.031 -11.094 -13.047 1 83.56 36 LEU B CA 1
ATOM 3262 C C . LEU B 1 36 ? -43.5 -12.398 -13.633 1 83.56 36 LEU B C 1
ATOM 3264 O O . LEU B 1 36 ? -42.438 -12.422 -14.258 1 83.56 36 LEU B O 1
ATOM 3268 N N . GLU B 1 37 ? -44.25 -13.469 -13.57 1 79.62 37 GLU B N 1
ATOM 3269 C CA . GLU B 1 37 ? -43.875 -14.781 -14.102 1 79.62 37 GLU B CA 1
ATOM 3270 C C . GLU B 1 37 ? -42.469 -15.188 -13.672 1 79.62 37 GLU B C 1
ATOM 3272 O O . GLU B 1 37 ? -41.656 -15.602 -14.5 1 79.62 37 GLU B O 1
ATOM 3277 N N . LEU B 1 38 ? -42.125 -14.961 -12.453 1 85.31 38 LEU B N 1
ATOM 3278 C CA . LEU B 1 38 ? -40.812 -15.195 -11.922 1 85.31 38 LEU B CA 1
ATOM 3279 C C . LEU B 1 38 ? -40.375 -16.656 -12.109 1 85.31 38 LEU B C 1
ATOM 3281 O O . LEU B 1 38 ? -39.219 -16.938 -12.414 1 85.31 38 LEU B O 1
ATOM 3285 N N . GLU B 1 39 ? -41.344 -17.562 -11.984 1 78.81 39 GLU B N 1
ATOM 3286 C CA . GLU B 1 39 ? -41.062 -18.984 -12.117 1 78.81 39 GLU B CA 1
ATOM 3287 C C . GLU B 1 39 ? -40.531 -19.312 -13.508 1 78.81 39 GLU B C 1
ATOM 3289 O O . GLU B 1 39 ? -39.594 -20.094 -13.656 1 78.81 39 GLU B O 1
ATOM 3294 N N . ASP B 1 40 ? -41.125 -18.688 -14.469 1 78.81 40 ASP B N 1
ATOM 3295 C CA . ASP B 1 40 ? -40.719 -18.938 -15.844 1 78.81 40 ASP B CA 1
ATOM 3296 C C . ASP B 1 40 ? -39.344 -18.312 -16.125 1 78.81 40 ASP B C 1
ATOM 3298 O O . ASP B 1 40 ? -38.531 -18.891 -16.812 1 78.81 40 ASP B O 1
ATOM 3302 N N . LYS B 1 41 ? -39.156 -17.172 -15.586 1 84.81 41 LYS B N 1
ATOM 3303 C CA . LYS B 1 41 ? -37.969 -16.391 -15.898 1 84.81 41 LYS B CA 1
ATOM 3304 C C . LYS B 1 41 ? -36.719 -16.922 -15.164 1 84.81 41 LYS B C 1
ATOM 3306 O O . LYS B 1 41 ? -35.594 -16.766 -15.625 1 84.81 41 LYS B O 1
ATOM 3311 N N . PHE B 1 42 ? -37 -17.531 -14.062 1 87.25 42 PHE B N 1
ATOM 3312 C CA . PHE B 1 42 ? -35.875 -18 -13.266 1 87.25 42 PHE B CA 1
ATOM 3313 C C . PHE B 1 42 ? -35.875 -19.531 -13.203 1 87.25 42 PHE B C 1
ATOM 3315 O O . PHE B 1 42 ? -35.25 -20.125 -12.32 1 87.25 42 PHE B O 1
ATOM 3322 N N . SER B 1 43 ? -36.781 -20.047 -14.211 1 76.88 43 SER B N 1
ATOM 3323 C CA . SER B 1 43 ? -36.844 -21.5 -14.305 1 76.88 43 SER B CA 1
ATOM 3324 C C . SER B 1 43 ? -35.5 -22.062 -14.766 1 76.88 43 SER B C 1
ATOM 3326 O O . SER B 1 43 ? -34.812 -21.453 -15.578 1 76.88 43 SER B O 1
ATOM 3328 N N . THR B 1 44 ? -35 -22.766 -14.125 1 64.31 44 THR B N 1
ATOM 3329 C CA . THR B 1 44 ? -33.781 -23.406 -14.531 1 64.31 44 THR B CA 1
ATOM 3330 C C . THR B 1 44 ? -34.031 -24.438 -15.617 1 64.31 44 THR B C 1
ATOM 3332 O O . THR B 1 44 ? -33.094 -25.109 -16.078 1 64.31 44 THR B O 1
ATOM 3335 N N . VAL B 1 45 ? -35.406 -24.562 -16.156 1 51.22 45 VAL B N 1
ATOM 3336 C CA . VAL B 1 45 ? -35.688 -25.547 -17.203 1 51.22 45 VAL B CA 1
ATOM 3337 C C . VAL B 1 45 ? -35.156 -25.062 -18.547 1 51.22 45 VAL B C 1
ATOM 3339 O O . VAL B 1 45 ? -35.562 -24 -19.031 1 51.22 45 VAL B O 1
ATOM 3342 N N . SER B 1 46 ? -34.094 -25.031 -19.141 1 43.88 46 SER B N 1
ATOM 3343 C CA . SER B 1 46 ? -33.594 -24.922 -20.5 1 43.88 46 SER B CA 1
ATOM 3344 C C . SER B 1 46 ? -34.625 -25.406 -21.516 1 43.88 46 SER B C 1
ATOM 3346 O O . SER B 1 46 ? -35.281 -26.422 -21.297 1 43.88 46 SER B O 1
ATOM 3348 N N . LYS B 1 47 ? -35.562 -24.484 -22.25 1 40.16 47 LYS B N 1
ATOM 3349 C CA . LYS B 1 47 ? -36.156 -25.094 -23.422 1 40.16 47 LYS B CA 1
ATOM 3350 C C . LYS B 1 47 ? -35.281 -26.234 -23.969 1 40.16 47 LYS B C 1
ATOM 3352 O O . LYS B 1 47 ? -34.094 -26.078 -24.141 1 40.16 47 LYS B O 1
ATOM 3357 N N . PRO B 1 48 ? -35.906 -27.406 -24 1 35.12 48 PRO B N 1
ATOM 3358 C CA . PRO B 1 48 ? -35.156 -28.453 -24.719 1 35.12 48 PRO B CA 1
ATOM 3359 C C . PRO B 1 48 ? -34.812 -28.047 -26.156 1 35.12 48 PRO B C 1
ATOM 3361 O O . PRO B 1 48 ? -35.656 -27.5 -26.859 1 35.12 48 PRO B O 1
ATOM 3364 N N . LYS B 1 49 ? -34.031 -27.172 -26.688 1 36.22 49 LYS B N 1
ATOM 3365 C CA . LYS B 1 49 ? -33.844 -27.75 -28.016 1 36.22 49 LYS B CA 1
ATOM 3366 C C . LYS B 1 49 ? -34.219 -29.234 -28.031 1 36.22 49 LYS B C 1
ATOM 3368 O O . LYS B 1 49 ? -34.125 -29.922 -27.016 1 36.22 49 LYS B O 1
ATOM 3373 N N . PRO B 1 50 ? -35.219 -29.734 -28.984 1 34.06 50 PRO B N 1
ATOM 3374 C CA . PRO B 1 50 ? -35.656 -31.125 -28.969 1 34.06 50 PRO B CA 1
ATOM 3375 C C . PRO B 1 50 ? -34.656 -32.062 -28.312 1 34.06 50 PRO B C 1
ATOM 3377 O O . PRO B 1 50 ? -34.719 -33.281 -28.5 1 34.06 50 PRO B O 1
ATOM 3380 N N . THR B 1 51 ? -33.594 -31.641 -27.859 1 32.81 51 THR B N 1
ATOM 3381 C CA . THR B 1 51 ? -33.031 -32.844 -27.25 1 32.81 51 THR B CA 1
ATOM 3382 C C . THR B 1 51 ? -33.906 -33.281 -26.062 1 32.81 51 THR B C 1
ATOM 3384 O O . THR B 1 51 ? -34.406 -32.469 -25.312 1 32.81 51 THR B O 1
ATOM 3387 N N . SER B 1 52 ? -34.719 -34.375 -25.969 1 30.84 52 SER B N 1
ATOM 3388 C CA . SER B 1 52 ? -35.688 -35 -25.062 1 30.84 52 SER B CA 1
ATOM 3389 C C . SER B 1 52 ? -35.469 -34.562 -23.625 1 30.84 52 SER B C 1
ATOM 3391 O O . SER B 1 52 ? -34.375 -34.75 -23.078 1 30.84 52 SER B O 1
ATOM 3393 N N . PRO B 1 53 ? -35.906 -33.438 -23.125 1 36.56 53 PRO B N 1
ATOM 3394 C CA . PRO B 1 53 ? -35.719 -33.219 -21.688 1 36.56 53 PRO B CA 1
ATOM 3395 C C . PRO B 1 53 ? -36.094 -34.438 -20.844 1 36.56 53 PRO B C 1
ATOM 3397 O O . PRO B 1 53 ? -36.281 -34.312 -19.641 1 36.56 53 PRO B O 1
ATOM 3400 N N . ARG B 1 54 ? -36.906 -35.375 -21.391 1 34.22 54 ARG B N 1
ATOM 3401 C CA . ARG B 1 54 ? -37.344 -36.5 -20.594 1 34.22 54 ARG B CA 1
ATOM 3402 C C . ARG B 1 54 ? -36.344 -36.875 -19.516 1 34.22 54 ARG B C 1
ATOM 3404 O O . ARG B 1 54 ? -36.719 -37.125 -18.359 1 34.22 54 ARG B O 1
ATOM 3411 N N . ASP B 1 55 ? -35.312 -37.375 -19.844 1 32.81 55 ASP B N 1
ATOM 3412 C CA . ASP B 1 55 ? -34.469 -38.188 -19.016 1 32.81 55 ASP B CA 1
ATOM 3413 C C . ASP B 1 55 ? -33.625 -37.312 -18.047 1 32.81 55 ASP B C 1
ATOM 3415 O O . ASP B 1 55 ? -32.625 -37.75 -17.531 1 32.81 55 ASP B O 1
ATOM 3419 N N . LYS B 1 56 ? -33.875 -35.969 -17.984 1 39.47 56 LYS B N 1
ATOM 3420 C CA . LYS B 1 56 ? -32.75 -35.531 -17.156 1 39.47 56 LYS B CA 1
ATOM 3421 C C . LYS B 1 56 ? -32.969 -35.875 -15.688 1 39.47 56 LYS B C 1
ATOM 3423 O O . LYS B 1 56 ? -33.906 -35.375 -15.062 1 39.47 56 LYS B O 1
ATOM 3428 N N . LYS B 1 57 ? -32.844 -36.781 -15.211 1 41.78 57 LYS B N 1
ATOM 3429 C CA . LYS B 1 57 ? -32.812 -37.344 -13.875 1 41.78 57 LYS B CA 1
ATOM 3430 C C . LYS B 1 57 ? -32.219 -36.344 -12.875 1 41.78 57 LYS B C 1
ATOM 3432 O O . LYS B 1 57 ? -31.25 -35.656 -13.188 1 41.78 57 LYS B O 1
ATOM 3437 N N . ALA B 1 58 ? -33 -35.656 -11.836 1 50.5 58 ALA B N 1
ATOM 3438 C CA . ALA B 1 58 ? -32.688 -34.938 -10.609 1 50.5 58 ALA B CA 1
ATOM 3439 C C . ALA B 1 58 ? -31.25 -35.25 -10.172 1 50.5 58 ALA B C 1
ATOM 3441 O O . ALA B 1 58 ? -30.922 -36.375 -9.836 1 50.5 58 ALA B O 1
ATOM 3442 N N . HIS B 1 59 ? -30.344 -34.281 -10.734 1 65.94 59 HIS B N 1
ATOM 3443 C CA . HIS B 1 59 ? -29 -34.688 -10.328 1 65.94 59 HIS B CA 1
ATOM 3444 C C . HIS B 1 59 ? -28.719 -34.25 -8.891 1 65.94 59 HIS B C 1
ATOM 3446 O O . HIS B 1 59 ? -29.25 -33.25 -8.406 1 65.94 59 HIS B O 1
ATOM 3452 N N . ILE B 1 60 ? -28.391 -34.906 -7.977 1 75 60 ILE B N 1
ATOM 3453 C CA . ILE B 1 60 ? -27.953 -34.719 -6.594 1 75 60 ILE B CA 1
ATOM 3454 C C . ILE B 1 60 ? -26.672 -33.906 -6.551 1 75 60 ILE B C 1
ATOM 3456 O O . ILE B 1 60 ? -25.734 -34.188 -7.301 1 75 60 ILE B O 1
ATOM 3460 N N . SER B 1 61 ? -26.734 -32.625 -5.852 1 82.44 61 SER B N 1
ATOM 3461 C CA . SER B 1 61 ? -25.547 -31.797 -5.668 1 82.44 61 SER B CA 1
ATOM 3462 C C . SER B 1 61 ? -25.047 -31.859 -4.23 1 82.44 61 SER B C 1
ATOM 3464 O O . SER B 1 61 ? -25.797 -31.578 -3.291 1 82.44 61 SER B O 1
ATOM 3466 N N . VAL B 1 62 ? -23.828 -32.219 -4.023 1 83.38 62 VAL B N 1
ATOM 3467 C CA . VAL B 1 62 ? -23.234 -32.438 -2.701 1 83.38 62 VAL B CA 1
ATOM 3468 C C . VAL B 1 62 ? -22.234 -31.312 -2.41 1 83.38 62 VAL B C 1
ATOM 3470 O O . VAL B 1 62 ? -22.172 -30.797 -1.29 1 83.38 62 VAL B O 1
ATOM 3473 N N . ILE B 1 63 ? -21.469 -30.859 -3.412 1 87.31 63 ILE B N 1
ATOM 3474 C CA . ILE B 1 63 ? -20.422 -29.859 -3.217 1 87.31 63 ILE B CA 1
ATOM 3475 C C . ILE B 1 63 ? -21.047 -28.469 -3.146 1 87.31 63 ILE B C 1
ATOM 3477 O O . ILE B 1 63 ? -22.109 -28.234 -3.705 1 87.31 63 ILE B O 1
ATOM 3481 N N . ASN B 1 64 ? -20.406 -27.625 -2.406 1 85.31 64 ASN B N 1
ATOM 3482 C CA . ASN B 1 64 ? -20.969 -26.297 -2.238 1 85.31 64 ASN B CA 1
ATOM 3483 C C . ASN B 1 64 ? -21.109 -25.562 -3.576 1 85.31 64 ASN B C 1
ATOM 3485 O O . ASN B 1 64 ? -20.375 -25.859 -4.52 1 85.31 64 ASN B O 1
ATOM 3489 N N . HIS B 1 65 ? -22 -24.656 -3.617 1 81.94 65 HIS B N 1
ATOM 3490 C CA . HIS B 1 65 ? -22.438 -24.031 -4.859 1 81.94 65 HIS B CA 1
ATOM 3491 C C . HIS B 1 65 ? -21.297 -23.297 -5.547 1 81.94 65 HIS B C 1
ATOM 3493 O O . HIS B 1 65 ? -21.141 -23.375 -6.766 1 81.94 65 HIS B O 1
ATOM 3499 N N . LYS B 1 66 ? -20.562 -22.547 -4.766 1 83.19 66 LYS B N 1
ATOM 3500 C CA . LYS B 1 66 ? -19.453 -21.812 -5.355 1 83.19 66 LYS B CA 1
ATOM 3501 C C . LYS B 1 66 ? -18.438 -22.75 -6 1 83.19 66 LYS B C 1
ATOM 3503 O O . LYS B 1 66 ? -18.047 -22.547 -7.145 1 83.19 66 LYS B O 1
ATOM 3508 N N . LYS B 1 67 ? -18.125 -23.766 -5.32 1 87.5 67 LYS B N 1
ATOM 3509 C CA . LYS B 1 67 ? -17.188 -24.766 -5.824 1 87.5 67 LYS B CA 1
ATOM 3510 C C . LYS B 1 67 ? -17.75 -25.484 -7.043 1 87.5 67 LYS B C 1
ATOM 3512 O O . LYS B 1 67 ? -17.047 -25.703 -8.031 1 87.5 67 LYS B O 1
ATOM 3517 N N . ALA B 1 68 ? -19.016 -25.859 -7.004 1 88.56 68 ALA B N 1
ATOM 3518 C CA . ALA B 1 68 ? -19.688 -26.547 -8.109 1 88.56 68 ALA B CA 1
ATOM 3519 C C . ALA B 1 68 ? -19.688 -25.672 -9.367 1 88.56 68 ALA B C 1
ATOM 3521 O O . ALA B 1 68 ? -19.406 -26.156 -10.469 1 88.56 68 ALA B O 1
ATOM 3522 N N . HIS B 1 69 ? -19.922 -24.438 -9.125 1 86.44 69 HIS B N 1
ATOM 3523 C CA . HIS B 1 69 ? -19.953 -23.5 -10.25 1 86.44 69 HIS B CA 1
ATOM 3524 C C . HIS B 1 69 ? -18.578 -23.375 -10.883 1 86.44 69 HIS B C 1
ATOM 3526 O O . HIS B 1 69 ? -18.438 -23.484 -12.109 1 86.44 69 HIS B O 1
ATOM 3532 N N . ASN B 1 70 ? -17.562 -23.109 -10.102 1 88.69 70 ASN B N 1
ATOM 3533 C CA . ASN B 1 70 ? -16.188 -22.984 -10.602 1 88.69 70 ASN B CA 1
ATOM 3534 C C . ASN B 1 70 ? -15.727 -24.266 -11.289 1 88.69 70 ASN B C 1
ATOM 3536 O O . ASN B 1 70 ? -15.016 -24.203 -12.297 1 88.69 70 ASN B O 1
ATOM 3540 N N . THR B 1 71 ? -16.156 -25.328 -10.758 1 91.81 71 THR B N 1
ATOM 3541 C CA . THR B 1 71 ? -15.812 -26.609 -11.359 1 91.81 71 THR B CA 1
ATOM 3542 C C . THR B 1 71 ? -16.453 -26.75 -12.734 1 91.81 71 THR B C 1
ATOM 3544 O O . THR B 1 71 ? -15.82 -27.219 -13.68 1 91.81 71 THR B O 1
ATOM 3547 N N . ALA B 1 72 ? -17.703 -26.344 -12.781 1 88.81 72 ALA B N 1
ATOM 3548 C CA . ALA B 1 72 ? -18.406 -26.406 -14.055 1 88.81 72 ALA B CA 1
ATOM 3549 C C . ALA B 1 72 ? -17.719 -25.547 -15.102 1 88.81 72 ALA B C 1
ATOM 3551 O O . ALA B 1 72 ? -17.578 -25.938 -16.266 1 88.81 72 ALA B O 1
ATOM 3552 N N . ILE B 1 73 ? -17.25 -24.406 -14.664 1 87.94 73 ILE B N 1
ATOM 3553 C CA . ILE B 1 73 ? -16.547 -23.516 -15.555 1 87.94 73 ILE B CA 1
ATOM 3554 C C . ILE B 1 73 ? -15.242 -24.172 -16.016 1 87.94 73 ILE B C 1
ATOM 3556 O O . ILE B 1 73 ? -14.914 -24.141 -17.203 1 87.94 73 ILE B O 1
ATOM 3560 N N . LEU B 1 74 ? -14.523 -24.781 -15.148 1 90.38 74 LEU B N 1
ATOM 3561 C CA . LEU B 1 74 ? -13.273 -25.453 -15.469 1 90.38 74 LEU B CA 1
ATOM 3562 C C . LEU B 1 74 ? -13.508 -26.578 -16.484 1 90.38 74 LEU B C 1
ATOM 3564 O O . LEU B 1 74 ? -12.789 -26.672 -17.484 1 90.38 74 LEU B O 1
ATOM 3568 N N . LEU B 1 75 ? -14.547 -27.391 -16.281 1 90.62 75 LEU B N 1
ATOM 3569 C CA . LEU B 1 75 ? -14.852 -28.516 -17.172 1 90.62 75 LEU B CA 1
ATOM 3570 C C . LEU B 1 75 ? -15.266 -28.016 -18.547 1 90.62 75 LEU B C 1
ATOM 3572 O O . LEU B 1 75 ? -14.906 -28.609 -19.562 1 90.62 75 LEU B O 1
ATOM 3576 N N . GLY B 1 76 ? -15.922 -26.875 -18.453 1 86.62 76 GLY B N 1
ATOM 3577 C CA . GLY B 1 76 ? -16.297 -26.25 -19.719 1 86.62 76 GLY B CA 1
ATOM 3578 C C . GLY B 1 76 ? -15.102 -25.766 -20.516 1 86.62 76 GLY B C 1
ATOM 3579 O O . GLY B 1 76 ? -15.109 -25.828 -21.75 1 86.62 76 GLY B O 1
ATOM 3580 N N . HIS B 1 77 ? -14.148 -25.312 -19.875 1 87.38 77 HIS B N 1
ATOM 3581 C CA . HIS B 1 77 ? -12.93 -24.828 -20.516 1 87.38 77 HIS B CA 1
ATOM 3582 C C . HIS B 1 77 ? -12.094 -25.984 -21.062 1 87.38 77 HIS B C 1
ATOM 3584 O O . HIS B 1 77 ? -11.508 -25.875 -22.141 1 87.38 77 HIS B O 1
ATOM 3590 N N . LEU B 1 78 ? -12.008 -27.078 -20.328 1 87 78 LEU B N 1
ATOM 3591 C CA . LEU B 1 78 ? -11.18 -28.219 -20.703 1 87 78 LEU B CA 1
ATOM 3592 C C . LEU B 1 78 ? -11.812 -28.984 -21.875 1 87 78 LEU B C 1
ATOM 3594 O O . LEU B 1 78 ? -11.102 -29.562 -22.688 1 87 78 LEU B O 1
ATOM 3598 N N . ARG B 1 79 ? -13.141 -28.984 -21.875 1 84.62 79 ARG B N 1
ATOM 3599 C CA . ARG B 1 79 ? -13.906 -29.656 -22.906 1 84.62 79 ARG B CA 1
ATOM 3600 C C . ARG B 1 79 ? -13.484 -31.109 -23.047 1 84.62 79 ARG B C 1
ATOM 3602 O O . ARG B 1 79 ? -13.305 -31.625 -24.156 1 84.62 79 ARG B O 1
ATOM 3609 N N . LEU B 1 80 ? -13.18 -31.766 -21.969 1 86.31 80 LEU B N 1
ATOM 3610 C CA . LEU B 1 80 ? -12.812 -33.188 -21.906 1 86.31 80 LEU B CA 1
ATOM 3611 C C . LEU B 1 80 ? -13.82 -33.969 -21.062 1 86.31 80 LEU B C 1
ATOM 3613 O O . LEU B 1 80 ? -14.352 -33.438 -20.078 1 86.31 80 LEU B O 1
ATOM 3617 N N . PRO B 1 81 ? -14.086 -35.188 -21.516 1 89.12 81 PRO B N 1
ATOM 3618 C CA . PRO B 1 81 ? -14.883 -36.031 -20.625 1 89.12 81 PRO B CA 1
ATOM 3619 C C . PRO B 1 81 ? -14.219 -36.25 -19.281 1 89.12 81 PRO B C 1
ATOM 3621 O O . PRO B 1 81 ? -12.992 -36.312 -19.188 1 89.12 81 PRO B O 1
ATOM 3624 N N . ILE B 1 82 ? -14.945 -36.375 -18.25 1 91.31 82 ILE B N 1
ATOM 3625 C CA . ILE B 1 82 ? -14.461 -36.562 -16.891 1 91.31 82 ILE B CA 1
ATOM 3626 C C . ILE B 1 82 ? -13.508 -37.75 -16.812 1 91.31 82 ILE B C 1
ATOM 3628 O O . ILE B 1 82 ? -12.484 -37.688 -16.125 1 91.31 82 ILE B O 1
ATOM 3632 N N . GLU B 1 83 ? -13.844 -38.719 -17.641 1 89.38 83 GLU B N 1
ATOM 3633 C CA . GLU B 1 83 ? -13.039 -39.938 -17.625 1 89.38 83 GLU B CA 1
ATOM 3634 C C . GLU B 1 83 ? -11.641 -39.656 -18.188 1 89.38 83 GLU B C 1
ATOM 3636 O O . GLU B 1 83 ? -10.656 -40.25 -17.719 1 89.38 83 GLU B O 1
ATOM 3641 N N . GLU B 1 84 ? -11.586 -38.812 -19.094 1 90.31 84 GLU B N 1
ATOM 3642 C CA . GLU B 1 84 ? -10.289 -38.469 -19.672 1 90.31 84 GLU B CA 1
ATOM 3643 C C . GLU B 1 84 ? -9.445 -37.656 -18.703 1 90.31 84 GLU B C 1
ATOM 3645 O O . GLU B 1 84 ? -8.234 -37.844 -18.594 1 90.31 84 GLU B O 1
ATOM 3650 N N . ILE B 1 85 ? -10.086 -36.75 -17.969 1 91.62 85 ILE B N 1
ATOM 3651 C CA . ILE B 1 85 ? -9.406 -35.969 -16.953 1 91.62 85 ILE B CA 1
ATOM 3652 C C . ILE B 1 85 ? -8.859 -36.875 -15.852 1 91.62 85 ILE B C 1
ATOM 3654 O O . ILE B 1 85 ? -7.703 -36.75 -15.438 1 91.62 85 ILE B O 1
ATOM 3658 N N . LYS B 1 86 ? -9.703 -37.781 -15.477 1 89.69 86 LYS B N 1
ATOM 3659 C CA . LYS B 1 86 ? -9.305 -38.781 -14.469 1 89.69 86 LYS B CA 1
ATOM 3660 C C . LYS B 1 86 ? -8.086 -39.562 -14.93 1 89.69 86 LYS B C 1
ATOM 3662 O O . LYS B 1 86 ? -7.133 -39.75 -14.172 1 89.69 86 LYS B O 1
ATOM 3667 N N . LYS B 1 87 ? -8.148 -39.938 -16.172 1 87.75 87 LYS B N 1
ATOM 3668 C CA . LYS B 1 87 ? -7.043 -40.719 -16.75 1 87.75 87 LYS B CA 1
ATOM 3669 C C . LYS B 1 87 ? -5.758 -39.875 -16.781 1 87.75 87 LYS B C 1
ATOM 3671 O O . LYS B 1 87 ? -4.68 -40.406 -16.469 1 87.75 87 LYS B O 1
ATOM 3676 N N . ASP B 1 88 ? -5.969 -38.656 -17.109 1 87.81 88 ASP B N 1
ATOM 3677 C CA . ASP B 1 88 ? -4.812 -37.781 -17.172 1 87.81 88 ASP B CA 1
ATOM 3678 C C . ASP B 1 88 ? -4.184 -37.594 -15.789 1 87.81 88 ASP B C 1
ATOM 3680 O O . ASP B 1 88 ? -2.961 -37.625 -15.656 1 87.81 88 ASP B O 1
ATOM 3684 N N . ILE B 1 89 ? -4.965 -37.531 -14.75 1 87.94 89 ILE B N 1
ATOM 3685 C CA . ILE B 1 89 ? -4.496 -37.344 -13.383 1 87.94 89 ILE B CA 1
ATOM 3686 C C . ILE B 1 89 ? -3.818 -38.625 -12.898 1 87.94 89 ILE B C 1
ATOM 3688 O O . ILE B 1 89 ? -2.74 -38.594 -12.305 1 87.94 89 ILE B O 1
ATOM 3692 N N . ILE B 1 90 ? -4.406 -39.719 -13.312 1 84 90 ILE B N 1
ATOM 3693 C CA . ILE B 1 90 ? -3.861 -41.031 -12.922 1 84 90 ILE B CA 1
ATOM 3694 C C . ILE B 1 90 ? -2.506 -41.25 -13.586 1 84 90 ILE B C 1
ATOM 3696 O O . ILE B 1 90 ? -1.564 -41.719 -12.953 1 84 90 ILE B O 1
ATOM 3700 N N . ASN B 1 91 ? -2.426 -40.781 -14.82 1 80.94 91 ASN B N 1
ATOM 3701 C CA . ASN B 1 91 ? -1.211 -41 -15.594 1 80.94 91 ASN B CA 1
ATOM 3702 C C . ASN B 1 91 ? -0.214 -39.875 -15.43 1 80.94 91 ASN B C 1
ATOM 3704 O O . ASN B 1 91 ? 0.837 -39.875 -16.078 1 80.94 91 ASN B O 1
ATOM 3708 N N . MET B 1 92 ? -0.646 -38.938 -14.609 1 79.62 92 MET B N 1
ATOM 3709 C CA . MET B 1 92 ? 0.195 -37.781 -14.359 1 79.62 92 MET B CA 1
ATOM 3710 C C . MET B 1 92 ? 0.542 -37.062 -15.672 1 79.62 92 MET B C 1
ATOM 3712 O O . MET B 1 92 ? 1.692 -36.688 -15.891 1 79.62 92 MET B O 1
ATOM 3716 N N . ASP B 1 93 ? -0.451 -37.031 -16.531 1 81.25 93 ASP B N 1
ATOM 3717 C CA . ASP B 1 93 ? -0.296 -36.375 -17.844 1 81.25 93 ASP B CA 1
ATOM 3718 C C . ASP B 1 93 ? -0.792 -34.938 -17.797 1 81.25 93 ASP B C 1
ATOM 3720 O O . ASP B 1 93 ? -1.979 -34.688 -17.578 1 81.25 93 ASP B O 1
ATOM 3724 N N . THR B 1 94 ? 0.097 -34 -17.969 1 76.31 94 THR B N 1
ATOM 3725 C CA . THR B 1 94 ? -0.278 -32.594 -17.812 1 76.31 94 THR B CA 1
ATOM 3726 C C . THR B 1 94 ? -0.384 -31.922 -19.172 1 76.31 94 THR B C 1
ATOM 3728 O O . THR B 1 94 ? -0.536 -30.703 -19.25 1 76.31 94 THR B O 1
ATOM 3731 N N . ARG B 1 95 ? -0.282 -32.625 -20.375 1 79.88 95 ARG B N 1
ATOM 3732 C CA . ARG B 1 95 ? -0.215 -32.062 -21.703 1 79.88 95 ARG B CA 1
ATOM 3733 C C . ARG B 1 95 ? -1.487 -31.281 -22.031 1 79.88 95 ARG B C 1
ATOM 3735 O O . ARG B 1 95 ? -1.456 -30.328 -22.812 1 79.88 95 ARG B O 1
ATOM 3742 N N . ARG B 1 96 ? -2.51 -31.656 -21.312 1 81.88 96 ARG B N 1
ATOM 3743 C CA . ARG B 1 96 ? -3.791 -31.062 -21.672 1 81.88 96 ARG B CA 1
ATOM 3744 C C . ARG B 1 96 ? -4.234 -30.047 -20.609 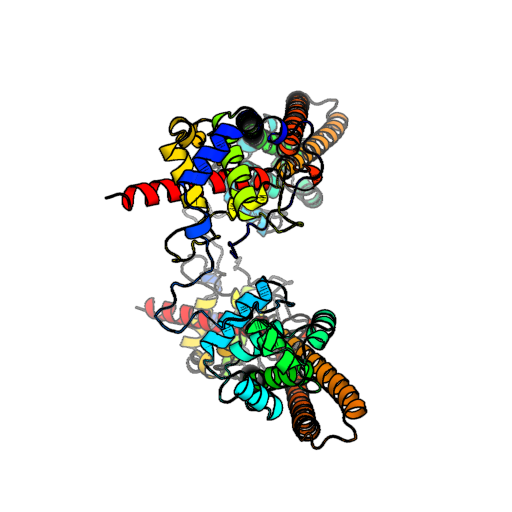1 81.88 96 ARG B C 1
ATOM 3746 O O . ARG B 1 96 ? -5.352 -29.531 -20.672 1 81.88 96 ARG B O 1
ATOM 3753 N N . PHE B 1 97 ? -3.371 -29.844 -19.656 1 87.12 97 PHE B N 1
ATOM 3754 C CA . PHE B 1 97 ? -3.691 -28.922 -18.562 1 87.12 97 PHE B CA 1
ATOM 3755 C C . PHE B 1 97 ? -2.705 -27.766 -18.531 1 87.12 97 PHE B C 1
ATOM 3757 O O . PHE B 1 97 ? -1.493 -27.969 -18.625 1 87.12 97 PHE B O 1
ATOM 3764 N N . SER B 1 98 ? -3.207 -26.578 -18.438 1 86.19 98 SER B N 1
ATOM 3765 C CA . SER B 1 98 ? -2.344 -25.453 -18.078 1 86.19 98 SER B CA 1
ATOM 3766 C C . SER B 1 98 ? -2.104 -25.422 -16.562 1 86.19 98 SER B C 1
ATOM 3768 O O . SER B 1 98 ? -2.809 -26.094 -15.805 1 86.19 98 SER B O 1
ATOM 3770 N N . VAL B 1 99 ? -1.079 -24.719 -16.203 1 86.25 99 VAL B N 1
ATOM 3771 C CA . VAL B 1 99 ? -0.806 -24.562 -14.781 1 86.25 99 VAL B CA 1
ATOM 3772 C C . VAL B 1 99 ? -2.041 -24.016 -14.07 1 86.25 99 VAL B C 1
ATOM 3774 O O . VAL B 1 99 ? -2.383 -24.453 -12.969 1 86.25 99 VAL B O 1
ATOM 3777 N N . SER B 1 100 ? -2.629 -23.156 -14.742 1 87.75 100 SER B N 1
ATOM 3778 C CA . SER B 1 100 ? -3.844 -22.578 -14.188 1 87.75 100 SER B CA 1
ATOM 3779 C C . SER B 1 100 ? -4.93 -23.625 -14.008 1 87.75 100 SER B C 1
ATOM 3781 O O . SER B 1 100 ? -5.633 -23.641 -12.992 1 87.75 100 SER B O 1
ATOM 3783 N N . HIS B 1 101 ? -5.043 -24.578 -14.906 1 89.56 101 HIS B N 1
ATOM 3784 C CA . HIS B 1 101 ? -6.004 -25.672 -14.812 1 89.56 101 HIS B CA 1
ATOM 3785 C C . HIS B 1 101 ? -5.727 -26.547 -13.594 1 89.56 101 HIS B C 1
ATOM 3787 O O . HIS B 1 101 ? -6.645 -26.875 -12.836 1 89.56 101 HIS B O 1
ATOM 3793 N N . ILE B 1 102 ? -4.504 -26.812 -13.445 1 90.25 102 ILE B N 1
ATOM 3794 C CA . ILE B 1 102 ? -4.117 -27.719 -12.359 1 90.25 102 ILE B CA 1
ATOM 3795 C C . ILE B 1 102 ? -4.348 -27.047 -11.016 1 90.25 102 ILE B C 1
ATOM 3797 O O . ILE B 1 102 ? -4.812 -27.672 -10.062 1 90.25 102 ILE B O 1
ATOM 3801 N N . LYS B 1 103 ? -4.008 -25.797 -10.969 1 90.44 103 LYS B N 1
ATOM 3802 C CA . LYS B 1 103 ? -4.262 -25.016 -9.758 1 90.44 103 LYS B CA 1
ATOM 3803 C C . LYS B 1 103 ? -5.746 -25.016 -9.406 1 90.44 103 LYS B C 1
ATOM 3805 O O . LYS B 1 103 ? -6.113 -25.188 -8.242 1 90.44 103 LYS B O 1
ATOM 3810 N N . GLN B 1 104 ? -6.469 -24.844 -10.367 1 91 104 GLN B N 1
ATOM 3811 C CA . GLN B 1 104 ? -7.91 -24.859 -10.164 1 91 104 GLN B CA 1
ATOM 3812 C C . GLN B 1 104 ? -8.391 -26.234 -9.711 1 91 104 GLN B C 1
ATOM 3814 O O . GLN B 1 104 ? -9.211 -26.344 -8.805 1 91 104 GLN B O 1
ATOM 3819 N N . LEU B 1 105 ? -7.863 -27.281 -10.32 1 90.94 105 LEU B N 1
ATOM 3820 C CA . LEU B 1 105 ? -8.203 -28.641 -9.922 1 90.94 105 LEU B CA 1
ATOM 3821 C C . LEU B 1 105 ? -7.871 -28.875 -8.453 1 90.94 105 LEU B C 1
ATOM 3823 O O . LEU B 1 105 ? -8.648 -29.516 -7.73 1 90.94 105 LEU B O 1
ATOM 3827 N N . SER B 1 106 ? -6.742 -28.344 -8.086 1 91 106 SER B N 1
ATOM 3828 C CA . SER B 1 106 ? -6.32 -28.469 -6.691 1 91 106 SER B CA 1
ATOM 3829 C C . SER B 1 106 ? -7.27 -27.734 -5.758 1 91 106 SER B C 1
ATOM 3831 O O . SER B 1 106 ? -7.656 -28.25 -4.711 1 91 106 SER B O 1
ATOM 3833 N N . THR B 1 107 ? -7.633 -26.578 -6.195 1 90 107 THR B N 1
ATOM 3834 C CA . THR B 1 107 ? -8.5 -25.719 -5.391 1 90 107 THR B CA 1
ATOM 3835 C C . THR B 1 107 ? -9.906 -26.312 -5.305 1 90 107 THR B C 1
ATOM 3837 O O . THR B 1 107 ? -10.555 -26.219 -4.262 1 90 107 THR B O 1
ATOM 3840 N N . PHE B 1 108 ? -10.367 -27 -6.363 1 88.81 108 PHE B N 1
ATOM 3841 C CA . PHE B 1 108 ? -11.75 -27.453 -6.449 1 88.81 108 PHE B CA 1
ATOM 3842 C C . PHE B 1 108 ? -11.883 -28.891 -6 1 88.81 108 PHE B C 1
ATOM 3844 O O . PHE B 1 108 ? -12.984 -29.438 -5.93 1 88.81 108 PHE B O 1
ATOM 3851 N N . ALA B 1 109 ? -10.805 -29.469 -5.711 1 90.12 109 ALA B N 1
ATOM 3852 C CA . ALA B 1 109 ? -10.836 -30.859 -5.25 1 90.12 109 ALA B CA 1
ATOM 3853 C C . ALA B 1 109 ? -11.695 -31 -3.996 1 90.12 109 ALA B C 1
ATOM 3855 O O . ALA B 1 109 ? -11.656 -30.141 -3.109 1 90.12 109 ALA B O 1
ATOM 3856 N N . PRO B 1 110 ? -12.523 -32.031 -3.945 1 90.88 110 PRO B N 1
ATOM 3857 C CA . PRO B 1 110 ? -13.406 -32.188 -2.787 1 90.88 110 PRO B CA 1
ATOM 3858 C C . PRO B 1 110 ? -12.633 -32.438 -1.494 1 90.88 110 PRO B C 1
ATOM 3860 O O . PRO B 1 110 ? -11.586 -33.094 -1.514 1 90.88 110 PRO B O 1
ATOM 3863 N N . ASP B 1 111 ? -13.125 -31.938 -0.397 1 88.25 111 ASP B N 1
ATOM 3864 C CA . ASP B 1 111 ? -12.516 -32.219 0.899 1 88.25 111 ASP B CA 1
ATOM 3865 C C . ASP B 1 111 ? -13.047 -33.531 1.488 1 88.25 111 ASP B C 1
ATOM 3867 O O . ASP B 1 111 ? -13.883 -34.188 0.875 1 88.25 111 ASP B O 1
ATOM 3871 N N . GLU B 1 112 ? -12.547 -33.844 2.652 1 85.25 112 GLU B N 1
ATOM 3872 C CA . GLU B 1 112 ? -12.852 -35.156 3.25 1 85.25 112 GLU B CA 1
ATOM 3873 C C . GLU B 1 112 ? -14.352 -35.281 3.525 1 85.25 112 GLU B C 1
ATOM 3875 O O . GLU B 1 112 ? -14.93 -36.344 3.309 1 85.25 112 GLU B O 1
ATOM 3880 N N . LEU B 1 113 ? -14.93 -34.188 3.9 1 87.88 113 LEU B N 1
ATOM 3881 C CA . LEU B 1 113 ? -16.359 -34.219 4.207 1 87.88 113 LEU B CA 1
ATOM 3882 C C . LEU B 1 113 ? -17.188 -34.375 2.936 1 87.88 113 LEU B C 1
ATOM 3884 O O . LEU B 1 113 ? -18.156 -35.125 2.916 1 87.88 113 LEU B O 1
ATOM 3888 N N . GLU B 1 114 ? -16.766 -33.719 1.972 1 89.38 114 GLU B N 1
ATOM 3889 C CA . GLU B 1 114 ? -17.453 -33.844 0.686 1 89.38 114 GLU B CA 1
ATOM 3890 C C . GLU B 1 114 ? -17.312 -35.25 0.107 1 89.38 114 GLU B C 1
ATOM 3892 O O . GLU B 1 114 ? -18.281 -35.781 -0.446 1 89.38 114 GLU B O 1
ATOM 3897 N N . VAL B 1 115 ? -16.188 -35.844 0.267 1 89.88 115 VAL B N 1
ATOM 3898 C CA . VAL B 1 115 ? -15.93 -37.188 -0.239 1 89.88 115 VAL B CA 1
ATOM 3899 C C . VAL B 1 115 ? -16.844 -38.188 0.46 1 89.88 115 VAL B C 1
ATOM 3901 O O . VAL B 1 115 ? -17.422 -39.062 -0.185 1 89.88 115 VAL B O 1
ATOM 3904 N N . LEU B 1 116 ? -16.984 -37.969 1.709 1 88.38 116 LEU B N 1
ATOM 3905 C CA . LEU B 1 116 ? -17.828 -38.844 2.482 1 88.38 116 LEU B CA 1
ATOM 3906 C C . LEU B 1 116 ? -19.281 -38.781 2.004 1 88.38 116 LEU B C 1
ATOM 3908 O O . LEU B 1 116 ? -19.953 -39.812 1.856 1 88.38 116 LEU B O 1
ATOM 3912 N N . LYS B 1 117 ? -19.719 -37.594 1.699 1 88.94 117 LYS B N 1
ATOM 3913 C CA . LYS B 1 117 ? -21.078 -37.406 1.219 1 88.94 117 LYS B CA 1
ATOM 3914 C C . LYS B 1 117 ? -21.25 -37.938 -0.196 1 88.94 117 LYS B C 1
ATOM 3916 O O . LYS B 1 117 ? -22.266 -38.562 -0.503 1 88.94 117 LYS B O 1
ATOM 3921 N N . LEU B 1 118 ? -20.266 -37.75 -0.968 1 90.62 118 LEU B N 1
ATOM 3922 C CA . LEU B 1 118 ? -20.312 -38.188 -2.365 1 90.62 118 LEU B CA 1
ATOM 3923 C C . LEU B 1 118 ? -20.281 -39.688 -2.484 1 90.62 118 LEU B C 1
ATOM 3925 O O . LEU B 1 118 ? -20.875 -40.25 -3.4 1 90.62 118 LEU B O 1
ATOM 3929 N N . ASP B 1 119 ? -19.625 -40.312 -1.525 1 88.88 119 ASP B N 1
ATOM 3930 C CA . ASP B 1 119 ? -19.453 -41.781 -1.545 1 88.88 119 ASP B CA 1
ATOM 3931 C C . ASP B 1 119 ? -20.797 -42.469 -1.477 1 88.88 119 ASP B C 1
ATOM 3933 O O . ASP B 1 119 ? -20.938 -43.594 -1.962 1 88.88 119 ASP B O 1
ATOM 3937 N N . GLN B 1 120 ? -21.766 -41.781 -0.99 1 86.38 120 GLN B N 1
ATOM 3938 C CA . GLN B 1 120 ? -23.109 -42.375 -0.86 1 86.38 120 GLN B CA 1
ATOM 3939 C C . GLN B 1 120 ? -23.781 -42.469 -2.221 1 86.38 120 GLN B C 1
ATOM 3941 O O . GLN B 1 120 ? -24.75 -43.25 -2.375 1 86.38 120 GLN B O 1
ATOM 3946 N N . PHE B 1 121 ? -23.172 -41.844 -3.162 1 86.5 121 PHE B N 1
ATOM 3947 C CA . PHE B 1 121 ? -23.828 -41.812 -4.469 1 86.5 121 PHE B CA 1
ATOM 3948 C C . PHE B 1 121 ? -22.984 -42.531 -5.516 1 86.5 121 PHE B C 1
ATOM 3950 O O . PHE B 1 121 ? -23.172 -42.344 -6.715 1 86.5 121 PHE B O 1
ATOM 3957 N N . THR B 1 122 ? -22.062 -43.438 -5.152 1 86.56 122 THR B N 1
ATOM 3958 C CA . THR B 1 122 ? -21.172 -44.125 -6.062 1 86.56 122 THR B CA 1
ATOM 3959 C C . THR B 1 122 ? -21.969 -44.969 -7.062 1 86.56 122 THR B C 1
ATOM 3961 O O . THR B 1 122 ? -21.594 -45.062 -8.234 1 86.56 122 THR B O 1
ATOM 3964 N N . SER B 1 123 ? -23.156 -45.5 -6.703 1 84.81 123 SER B N 1
ATOM 3965 C CA . SER B 1 123 ? -23.969 -46.344 -7.551 1 84.81 123 SER B CA 1
ATOM 3966 C C . SER B 1 123 ? -25 -45.531 -8.344 1 84.81 123 SER B C 1
ATOM 3968 O O . SER B 1 123 ? -25.656 -46.062 -9.242 1 84.81 123 SER B O 1
ATOM 3970 N N . LYS B 1 124 ? -25.125 -44.281 -8.047 1 83.88 124 LYS B N 1
ATOM 3971 C CA . LYS B 1 124 ? -26.109 -43.406 -8.688 1 83.88 124 LYS B CA 1
ATOM 3972 C C . LYS B 1 124 ? -25.438 -42.188 -9.305 1 83.88 124 LYS B C 1
ATOM 3974 O O . LYS B 1 124 ? -25.906 -41.062 -9.148 1 83.88 124 LYS B O 1
ATOM 3979 N N . LYS B 1 125 ? -24.375 -42.469 -9.977 1 85.75 125 LYS B N 1
ATOM 3980 C CA . LYS B 1 125 ? -23.562 -41.406 -10.531 1 85.75 125 LYS B CA 1
ATOM 3981 C C . LYS B 1 125 ? -24.359 -40.562 -11.523 1 85.75 125 LYS B C 1
ATOM 3983 O O . LYS B 1 125 ? -24.141 -39.344 -11.633 1 85.75 125 LYS B O 1
ATOM 3988 N N . SER B 1 126 ? -25.219 -41.125 -12.203 1 82.38 126 SER B N 1
ATOM 3989 C CA . SER B 1 126 ? -25.984 -40.469 -13.266 1 82.38 126 SER B CA 1
ATOM 3990 C C . SER B 1 126 ? -26.938 -39.438 -12.688 1 82.38 126 SER B C 1
ATOM 3992 O O . SER B 1 126 ? -27.391 -38.531 -13.406 1 82.38 126 SER B O 1
ATOM 3994 N N . GLN B 1 127 ? -27.125 -39.562 -11.328 1 84.62 127 GLN B N 1
ATOM 3995 C CA . GLN B 1 127 ? -28.062 -38.625 -10.688 1 84.62 127 GLN B CA 1
ATOM 3996 C C . GLN B 1 127 ? -27.344 -37.375 -10.188 1 84.62 127 GLN B C 1
ATOM 3998 O O . GLN B 1 127 ? -27.984 -36.406 -9.789 1 84.62 127 GLN B O 1
ATOM 4003 N N . LEU B 1 128 ? -26.094 -37.469 -10.195 1 89.5 128 LEU B N 1
ATOM 4004 C CA . LEU B 1 128 ? -25.312 -36.344 -9.695 1 89.5 128 LEU B CA 1
ATOM 4005 C C . LEU B 1 128 ? -25.156 -35.25 -10.766 1 89.5 128 LEU B C 1
ATOM 4007 O O . LEU B 1 128 ? -25.141 -35.562 -11.961 1 89.5 128 LEU B O 1
ATOM 4011 N N . SER B 1 129 ? -25.109 -34 -10.273 1 89 129 SER B N 1
ATOM 4012 C CA . SER B 1 129 ? -24.734 -32.938 -11.195 1 89 129 SER B CA 1
ATOM 4013 C C . SER B 1 129 ? -23.344 -33.188 -11.781 1 89 129 SER B C 1
ATOM 4015 O O . SER B 1 129 ? -22.562 -33.969 -11.234 1 89 129 SER B O 1
ATOM 4017 N N . GLU B 1 130 ? -23.016 -32.562 -12.891 1 89.19 130 GLU B N 1
ATOM 4018 C CA . GLU B 1 130 ? -21.719 -32.75 -13.547 1 89.19 130 GLU B CA 1
ATOM 4019 C C . GLU B 1 130 ? -20.562 -32.438 -12.602 1 89.19 130 GLU B C 1
ATOM 4021 O O . GLU B 1 130 ? -19.641 -33.219 -12.453 1 89.19 130 GLU B O 1
ATOM 4026 N N . PRO B 1 131 ? -20.641 -31.281 -11.891 1 91.69 131 PRO B N 1
ATOM 4027 C CA . PRO B 1 131 ? -19.562 -31 -10.945 1 91.69 131 PRO B CA 1
ATOM 4028 C C . PRO B 1 131 ? -19.453 -32.031 -9.836 1 91.69 131 PRO B C 1
ATOM 4030 O O . PRO B 1 131 ? -18.344 -32.406 -9.438 1 91.69 131 PRO B O 1
ATOM 4033 N N . ASP B 1 132 ? -20.562 -32.5 -9.406 1 92.81 132 ASP B N 1
ATOM 4034 C CA . ASP B 1 132 ? -20.562 -33.531 -8.359 1 92.81 132 ASP B CA 1
ATOM 4035 C C . ASP B 1 132 ? -20.047 -34.875 -8.891 1 92.81 132 ASP B C 1
ATOM 4037 O O . ASP B 1 132 ? -19.344 -35.594 -8.188 1 92.81 132 ASP B O 1
ATOM 4041 N N . ARG B 1 133 ? -20.453 -35.156 -10.07 1 92.06 133 ARG B N 1
ATOM 4042 C CA . ARG B 1 133 ? -19.938 -36.375 -10.703 1 92.06 133 ARG B CA 1
ATOM 4043 C C . ARG B 1 133 ? -18.422 -36.312 -10.859 1 92.06 133 ARG B C 1
ATOM 4045 O O . ARG B 1 133 ? -17.734 -37.312 -10.602 1 92.06 133 ARG B O 1
ATOM 4052 N N . PHE B 1 134 ? -18.016 -35.188 -11.289 1 94.19 134 PHE B N 1
ATOM 4053 C CA . PHE B 1 134 ? -16.578 -34.969 -11.422 1 94.19 134 PHE B CA 1
ATOM 4054 C C . PHE B 1 134 ? -15.883 -35.156 -10.078 1 94.19 134 PHE B C 1
ATOM 4056 O O . PHE B 1 134 ? -14.867 -35.844 -9.984 1 94.19 134 PHE B O 1
ATOM 4063 N N . ALA B 1 135 ? -16.406 -34.531 -9.047 1 93.25 135 ALA B N 1
ATOM 4064 C CA . ALA B 1 135 ? -15.828 -34.594 -7.707 1 93.25 135 ALA B CA 1
ATOM 4065 C C . ALA B 1 135 ? -15.789 -36.062 -7.227 1 93.25 135 ALA B C 1
ATOM 4067 O O . ALA B 1 135 ? -14.797 -36.5 -6.629 1 93.25 135 ALA B O 1
ATOM 4068 N N . LEU B 1 136 ? -16.828 -36.75 -7.508 1 93 136 LEU B N 1
ATOM 4069 C CA . LEU B 1 136 ? -16.906 -38.156 -7.117 1 93 136 LEU B CA 1
ATOM 4070 C C . LEU B 1 136 ? -15.852 -38.969 -7.859 1 93 136 LEU B C 1
ATOM 4072 O O . LEU B 1 136 ? -15.117 -39.75 -7.246 1 93 136 LEU B O 1
ATOM 4076 N N . GLU B 1 137 ? -15.773 -38.781 -9.156 1 91.81 137 GLU B N 1
ATOM 4077 C CA . GLU B 1 137 ? -14.797 -39.5 -9.953 1 91.81 137 GLU B CA 1
ATOM 4078 C C . GLU B 1 137 ? -13.375 -39.188 -9.5 1 91.81 137 GLU B C 1
ATOM 4080 O O . GLU B 1 137 ? -12.539 -40.094 -9.422 1 91.81 137 GLU B O 1
ATOM 4085 N N . LEU B 1 138 ? -13.164 -37.938 -9.203 1 91.69 138 LEU B N 1
ATOM 4086 C CA . LEU B 1 138 ? -11.852 -37.531 -8.727 1 91.69 138 LEU B CA 1
ATOM 4087 C C . LEU B 1 138 ? -11.523 -38.188 -7.387 1 91.69 138 LEU B C 1
ATOM 4089 O O . LEU B 1 138 ? -10.406 -38.656 -7.184 1 91.69 138 LEU B O 1
ATOM 4093 N N . SER B 1 139 ? -12.484 -38.219 -6.512 1 91.38 139 SER B N 1
ATOM 4094 C CA . SER B 1 139 ? -12.281 -38.719 -5.164 1 91.38 139 SER B CA 1
ATOM 4095 C C . SER B 1 139 ? -11.992 -40.219 -5.191 1 91.38 139 SER B C 1
ATOM 4097 O O . SER B 1 139 ? -11.453 -40.781 -4.234 1 91.38 139 SER B O 1
ATOM 4099 N N . GLN B 1 140 ? -12.32 -40.875 -6.32 1 89.31 140 GLN B N 1
ATOM 4100 C CA . GLN B 1 140 ? -12.117 -42.344 -6.453 1 89.31 140 GLN B CA 1
ATOM 4101 C C . GLN B 1 140 ? -10.68 -42.656 -6.867 1 89.31 140 GLN B C 1
ATOM 4103 O O . GLN B 1 140 ? -10.25 -43.812 -6.805 1 89.31 140 GLN B O 1
ATOM 4108 N N . ILE B 1 141 ? -10.016 -41.625 -7.25 1 88.25 141 ILE B N 1
ATOM 4109 C CA . ILE B 1 141 ? -8.602 -41.812 -7.562 1 88.25 141 ILE B CA 1
ATOM 4110 C C . ILE B 1 141 ? -7.793 -41.906 -6.266 1 88.25 141 ILE B C 1
ATOM 4112 O O . ILE B 1 141 ? -7.824 -40.969 -5.453 1 88.25 141 ILE B O 1
ATOM 4116 N N . PRO B 1 142 ? -7.109 -43 -6.086 1 86.44 142 PRO B N 1
ATOM 4117 C CA . PRO B 1 142 ? -6.289 -43.062 -4.875 1 86.44 142 PRO B CA 1
ATOM 4118 C C . PRO B 1 142 ? -5.281 -41.938 -4.766 1 86.44 142 PRO B C 1
ATOM 4120 O O . PRO B 1 142 ? -4.48 -41.719 -5.68 1 86.44 142 PRO B O 1
ATOM 4123 N N . GLY B 1 143 ? -5.391 -41.156 -3.688 1 87.81 143 GLY B N 1
ATOM 4124 C CA . GLY B 1 143 ? -4.461 -40.062 -3.455 1 87.81 143 GLY B CA 1
ATOM 4125 C C . GLY B 1 143 ? -4.66 -38.906 -4.41 1 87.81 143 GLY B C 1
ATOM 4126 O O . GLY B 1 143 ? -3.689 -38.281 -4.844 1 87.81 143 GLY B O 1
ATOM 4127 N N . TYR B 1 144 ? -5.859 -38.688 -4.805 1 90.81 144 TYR B N 1
ATOM 4128 C CA . TYR B 1 144 ? -6.129 -37.719 -5.848 1 90.81 144 TYR B CA 1
ATOM 4129 C C . TYR B 1 144 ? -5.574 -36.344 -5.469 1 90.81 144 TYR B C 1
ATOM 4131 O O . TYR B 1 144 ? -5.039 -35.625 -6.316 1 90.81 144 TYR B O 1
ATOM 4139 N N . LYS B 1 145 ? -5.645 -35.969 -4.191 1 90.25 145 LYS B N 1
ATOM 4140 C CA . LYS B 1 145 ? -5.109 -34.688 -3.773 1 90.25 145 LYS B CA 1
ATOM 4141 C C . LYS B 1 145 ? -3.594 -34.625 -3.955 1 90.25 145 LYS B C 1
ATOM 4143 O O . LYS B 1 145 ? -3.059 -33.656 -4.48 1 90.25 145 LYS B O 1
ATOM 4148 N N . LEU B 1 146 ? -2.971 -35.625 -3.508 1 89.5 146 LEU B N 1
ATOM 4149 C CA . LEU B 1 146 ? -1.522 -35.75 -3.652 1 89.5 146 LEU B CA 1
ATOM 4150 C C . LEU B 1 146 ? -1.119 -35.719 -5.121 1 89.5 146 LEU B C 1
ATOM 4152 O O . LEU B 1 146 ? -0.153 -35.031 -5.488 1 89.5 146 LEU B O 1
ATOM 4156 N N . ARG B 1 147 ? -1.905 -36.438 -5.945 1 89.5 147 ARG B N 1
ATOM 4157 C CA . ARG B 1 147 ? -1.606 -36.469 -7.371 1 89.5 147 ARG B CA 1
ATOM 4158 C C . ARG B 1 147 ? -1.692 -35.094 -7.996 1 89.5 147 ARG B C 1
ATOM 4160 O O . ARG B 1 147 ? -0.792 -34.688 -8.734 1 89.5 147 ARG B O 1
ATOM 4167 N N . ILE B 1 148 ? -2.689 -34.406 -7.648 1 91.62 148 ILE B N 1
ATOM 4168 C CA . ILE B 1 148 ? -2.904 -33.094 -8.211 1 91.62 148 ILE B CA 1
ATOM 4169 C C . ILE B 1 148 ? -1.823 -32.125 -7.711 1 91.62 148 ILE B C 1
ATOM 4171 O O . ILE B 1 148 ? -1.259 -31.359 -8.484 1 91.62 148 ILE B O 1
ATOM 4175 N N . ASP B 1 149 ? -1.527 -32.188 -6.457 1 90.5 149 ASP B N 1
ATOM 4176 C CA . ASP B 1 149 ? -0.505 -31.328 -5.875 1 90.5 149 ASP B CA 1
ATOM 4177 C C . ASP B 1 149 ? 0.869 -31.609 -6.473 1 90.5 149 ASP B C 1
ATOM 4179 O O . ASP B 1 149 ? 1.653 -30.703 -6.723 1 90.5 149 ASP B O 1
ATOM 4183 N N . ALA B 1 150 ? 1.128 -32.875 -6.645 1 89.38 150 ALA B N 1
ATOM 4184 C CA . ALA B 1 150 ? 2.385 -33.281 -7.27 1 89.38 150 ALA B CA 1
ATOM 4185 C C . ALA B 1 150 ? 2.473 -32.75 -8.703 1 89.38 150 ALA B C 1
ATOM 4187 O O . ALA B 1 150 ? 3.527 -32.281 -9.141 1 89.38 150 ALA B O 1
ATOM 4188 N N . LEU B 1 151 ? 1.347 -32.875 -9.391 1 87.94 151 LEU B N 1
ATOM 4189 C CA . LEU B 1 151 ? 1.287 -32.375 -10.758 1 87.94 151 LEU B CA 1
ATOM 4190 C C . LEU B 1 151 ? 1.53 -30.859 -10.789 1 87.94 151 LEU B C 1
ATOM 4192 O O . LEU B 1 151 ? 2.27 -30.359 -11.641 1 87.94 151 LEU B O 1
ATOM 4196 N N . LEU B 1 152 ? 0.9 -30.203 -9.867 1 88.81 152 LEU B N 1
ATOM 4197 C CA . LEU B 1 152 ? 1.061 -28.75 -9.789 1 88.81 152 LEU B CA 1
ATOM 4198 C C . LEU B 1 152 ? 2.512 -28.375 -9.5 1 88.81 152 LEU B C 1
ATOM 4200 O O . LEU B 1 152 ? 3.072 -27.5 -10.156 1 88.81 152 LEU B O 1
ATOM 4204 N N . PHE B 1 153 ? 3.102 -29 -8.57 1 90.62 153 PHE B N 1
ATOM 4205 C CA . PHE B 1 153 ? 4.492 -28.75 -8.211 1 90.62 153 PHE B CA 1
ATOM 4206 C C . PHE B 1 153 ? 5.41 -29 -9.398 1 90.62 153 PHE B C 1
ATOM 4208 O O . PHE B 1 153 ? 6.262 -28.156 -9.719 1 90.62 153 PHE B O 1
ATOM 4215 N N . LYS B 1 154 ? 5.129 -30.078 -10.031 1 86.75 154 LYS B N 1
ATOM 4216 C CA . LYS B 1 154 ? 5.953 -30.453 -11.172 1 86.75 154 LYS B CA 1
ATOM 4217 C C . LYS B 1 154 ? 5.836 -29.422 -12.297 1 86.75 154 LYS B C 1
ATOM 4219 O O . LYS B 1 154 ? 6.836 -29.047 -12.906 1 86.75 154 LYS B O 1
ATOM 4224 N N . ALA B 1 155 ? 4.695 -28.984 -12.477 1 84.75 155 ALA B N 1
ATOM 4225 C CA . ALA B 1 155 ? 4.422 -28.047 -13.57 1 84.75 155 ALA B CA 1
ATOM 4226 C C . ALA B 1 155 ? 5.047 -26.688 -13.297 1 84.75 155 ALA B C 1
ATOM 4228 O O . ALA B 1 155 ? 5.43 -25.969 -14.234 1 84.75 155 ALA B O 1
ATOM 4229 N N . THR B 1 156 ? 5.191 -26.344 -12.086 1 86.88 156 THR B N 1
ATOM 4230 C CA . THR B 1 156 ? 5.641 -25 -11.758 1 86.88 156 THR B CA 1
ATOM 4231 C C . THR B 1 156 ? 7.121 -25 -11.383 1 86.88 156 THR B C 1
ATOM 4233 O O . THR B 1 156 ? 7.809 -23.984 -11.539 1 86.88 156 THR B O 1
ATOM 4236 N N . PHE B 1 157 ? 7.695 -26.094 -10.992 1 90.88 157 PHE B N 1
ATOM 4237 C CA . PHE B 1 157 ? 9.023 -26.156 -10.391 1 90.88 157 PHE B CA 1
ATOM 4238 C C . PHE B 1 157 ? 10.102 -25.938 -11.438 1 90.88 157 PHE B C 1
ATOM 4240 O O . PHE B 1 157 ? 11.031 -25.156 -11.227 1 90.88 157 PHE B O 1
ATOM 4247 N N . LYS B 1 158 ? 9.883 -26.562 -12.508 1 84.94 158 LYS B N 1
ATOM 4248 C CA . LYS B 1 158 ? 10.961 -26.531 -13.492 1 84.94 158 LYS B CA 1
ATOM 4249 C C . LYS B 1 158 ? 11.25 -25.094 -13.945 1 84.94 158 LYS B C 1
ATOM 4251 O O . LYS B 1 158 ? 12.406 -24.672 -13.969 1 84.94 158 LYS B O 1
ATOM 4256 N N . GLU B 1 159 ? 10.203 -24.453 -14.258 1 86.12 159 GLU B N 1
ATOM 4257 C CA . GLU B 1 159 ? 10.367 -23.062 -14.703 1 86.12 159 GLU B CA 1
ATOM 4258 C C . GLU B 1 159 ? 10.977 -22.203 -13.594 1 86.12 159 GLU B C 1
ATOM 4260 O O . GLU B 1 159 ? 11.898 -21.422 -13.844 1 86.12 159 GLU B O 1
ATOM 4265 N N . ARG B 1 160 ? 10.531 -22.359 -12.438 1 90.62 160 ARG B N 1
ATOM 4266 C CA . ARG B 1 160 ? 11.023 -21.562 -11.312 1 90.62 160 ARG B CA 1
ATOM 4267 C C . ARG B 1 160 ? 12.477 -21.891 -11.008 1 90.62 160 ARG B C 1
ATOM 4269 O O . ARG B 1 160 ? 13.273 -21 -10.727 1 90.62 160 ARG B O 1
ATOM 4276 N N . GLN B 1 161 ? 12.734 -23.141 -11.094 1 91.69 161 GLN B N 1
ATOM 4277 C CA . GLN B 1 161 ? 14.102 -23.609 -10.883 1 91.69 161 GLN B CA 1
ATOM 4278 C C . GLN B 1 161 ? 15.062 -22.953 -11.859 1 91.69 161 GLN B C 1
ATOM 4280 O O . GLN B 1 161 ? 16.125 -22.469 -11.461 1 91.69 161 GLN B O 1
ATOM 4285 N N . GLU B 1 162 ? 14.719 -22.922 -13.109 1 91.81 162 GLU B N 1
ATOM 4286 C CA . GLU B 1 162 ? 15.562 -22.328 -14.141 1 91.81 162 GLU B CA 1
ATOM 4287 C C . GLU B 1 162 ? 15.758 -20.844 -13.891 1 91.81 162 GLU B C 1
ATOM 4289 O O . GLU B 1 162 ? 16.875 -20.328 -14.016 1 91.81 162 GLU B O 1
ATOM 4294 N N . GLU B 1 163 ? 14.758 -20.234 -13.477 1 93.06 163 GLU B N 1
ATOM 4295 C CA . GLU B 1 163 ? 14.828 -18.797 -13.195 1 93.06 163 GLU B CA 1
ATOM 4296 C C . GLU B 1 163 ? 15.742 -18.516 -12.008 1 93.06 163 GLU B C 1
ATOM 4298 O O . GLU B 1 163 ? 16.562 -17.594 -12.062 1 93.06 163 GLU B O 1
ATOM 4303 N N . MET B 1 164 ? 15.625 -19.281 -11 1 94.88 164 MET B N 1
ATOM 4304 C CA . MET B 1 164 ? 16.438 -19.109 -9.805 1 94.88 164 MET B CA 1
ATOM 4305 C C . MET B 1 164 ? 17.922 -19.344 -10.117 1 94.88 164 MET B C 1
ATOM 4307 O O . MET B 1 164 ? 18.781 -18.594 -9.648 1 94.88 164 MET B O 1
ATOM 4311 N N . GLU B 1 165 ? 18.078 -20.359 -10.906 1 94.62 165 GLU B N 1
ATOM 4312 C CA . GLU B 1 165 ? 19.453 -20.656 -11.297 1 94.62 165 GLU B CA 1
ATOM 4313 C C . GLU B 1 165 ? 20.078 -19.5 -12.078 1 94.62 165 GLU B C 1
ATOM 4315 O O . GLU B 1 165 ? 21.234 -19.141 -11.828 1 94.62 165 GLU B O 1
ATOM 4320 N N . GLU B 1 166 ? 19.312 -19 -12.922 1 94.5 166 GLU B N 1
ATOM 4321 C CA . GLU B 1 166 ? 19.797 -17.875 -13.719 1 94.5 166 GLU B CA 1
ATOM 4322 C C . GLU B 1 166 ? 20.094 -16.672 -12.844 1 94.5 166 GLU B C 1
ATOM 4324 O O . GLU B 1 166 ? 21.125 -16.016 -12.992 1 94.5 166 GLU B O 1
ATOM 4329 N N . GLU B 1 167 ? 19.281 -16.422 -11.945 1 94.94 167 GLU B N 1
ATOM 4330 C CA . GLU B 1 167 ? 19.453 -15.289 -11.039 1 94.94 167 GLU B CA 1
ATOM 4331 C C . GLU B 1 167 ? 20.703 -15.453 -10.188 1 94.94 167 GLU B C 1
ATOM 4333 O O . GLU B 1 167 ? 21.484 -14.516 -10.016 1 94.94 167 GLU B O 1
ATOM 4338 N N . LEU B 1 168 ? 20.859 -16.656 -9.695 1 97 168 LEU B N 1
ATOM 4339 C CA . LEU B 1 168 ? 22.016 -16.938 -8.867 1 97 168 LEU B CA 1
ATOM 4340 C C . LEU B 1 168 ? 23.312 -16.766 -9.672 1 97 168 LEU B C 1
ATOM 4342 O O . LEU B 1 168 ? 24.281 -16.188 -9.18 1 97 168 LEU B O 1
ATOM 4346 N N . ASN B 1 169 ? 23.234 -17.188 -10.898 1 96.75 169 ASN B N 1
ATOM 4347 C CA . ASN B 1 169 ? 24.406 -17.031 -11.766 1 96.75 169 ASN B CA 1
ATOM 4348 C C . ASN B 1 169 ? 24.719 -15.57 -12.047 1 96.75 169 ASN B C 1
ATOM 4350 O O . ASN B 1 169 ? 25.875 -15.156 -12.016 1 96.75 169 ASN B O 1
ATOM 4354 N N . MET B 1 170 ? 23.719 -14.875 -12.25 1 96.94 170 MET B N 1
ATOM 4355 C CA . MET B 1 170 ? 23.906 -13.461 -12.562 1 96.94 170 MET B CA 1
ATOM 4356 C C . MET B 1 170 ? 24.469 -12.711 -11.359 1 96.94 170 MET B C 1
ATOM 4358 O O . MET B 1 170 ? 25.344 -11.859 -11.508 1 96.94 170 MET B O 1
ATOM 4362 N N . ILE B 1 171 ? 24 -13.008 -10.18 1 97.62 171 ILE B N 1
ATOM 4363 C CA . ILE B 1 171 ? 24.484 -12.359 -8.961 1 97.62 171 ILE B CA 1
ATOM 4364 C C . ILE B 1 171 ? 25.953 -12.719 -8.727 1 97.62 171 ILE B C 1
ATOM 4366 O O . ILE B 1 171 ? 26.766 -11.852 -8.383 1 97.62 171 ILE B O 1
ATOM 4370 N N . LYS B 1 172 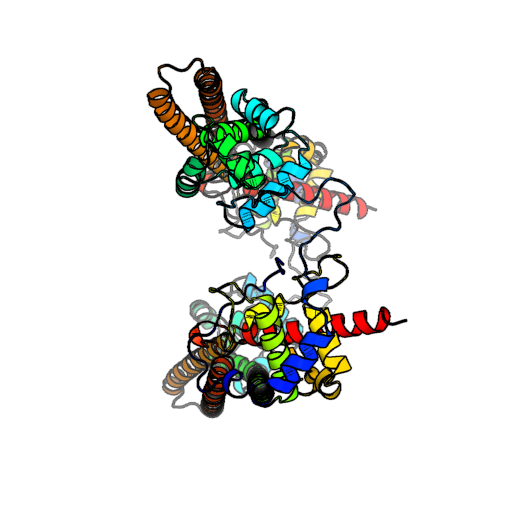? 26.219 -13.984 -8.93 1 97.25 172 LYS B N 1
ATOM 4371 C CA . LYS B 1 172 ? 27.594 -14.438 -8.789 1 97.25 172 LYS B CA 1
ATOM 4372 C C . LYS B 1 172 ? 28.516 -13.703 -9.75 1 97.25 172 LYS B C 1
ATOM 4374 O O . LYS B 1 172 ? 29.578 -13.219 -9.359 1 97.25 172 LYS B O 1
ATOM 4379 N N . GLU B 1 173 ? 28.062 -13.602 -10.945 1 97.19 173 GLU B N 1
ATOM 4380 C CA . GLU B 1 173 ? 28.859 -12.93 -11.969 1 97.19 173 GLU B CA 1
ATOM 4381 C C . GLU B 1 173 ? 28.984 -11.438 -11.672 1 97.19 173 GLU B C 1
ATOM 4383 O O . GLU B 1 173 ? 30.062 -10.867 -11.82 1 97.19 173 GLU B O 1
ATOM 4388 N N . ALA B 1 174 ? 27.938 -10.828 -11.273 1 98 174 ALA B N 1
ATOM 4389 C CA . ALA B 1 174 ? 27.969 -9.414 -10.914 1 98 174 ALA B CA 1
ATOM 4390 C C . ALA B 1 174 ? 28.969 -9.164 -9.789 1 98 174 ALA B C 1
ATOM 4392 O O . ALA B 1 174 ? 29.719 -8.188 -9.82 1 98 174 ALA B O 1
ATOM 4393 N N . SER B 1 175 ? 28.938 -10.031 -8.836 1 98 175 SER B N 1
ATOM 4394 C CA . SER B 1 175 ? 29.875 -9.938 -7.715 1 98 175 SER B CA 1
ATOM 4395 C C . SER B 1 175 ? 31.312 -10.023 -8.195 1 98 175 SER B C 1
ATOM 4397 O O . SER B 1 175 ? 32.156 -9.203 -7.816 1 98 175 SER B O 1
ATOM 4399 N N . LYS B 1 176 ? 31.516 -10.969 -9.023 1 97.5 176 LYS B N 1
ATOM 4400 C CA . LYS B 1 176 ? 32.844 -11.148 -9.562 1 97.5 176 LYS B CA 1
ATOM 4401 C C . LYS B 1 176 ? 33.281 -9.945 -10.398 1 97.5 176 LYS B C 1
ATOM 4403 O O . LYS B 1 176 ? 34.406 -9.453 -10.258 1 97.5 176 LYS B O 1
ATOM 4408 N N . GLN B 1 177 ? 32.406 -9.453 -11.211 1 97.5 177 GLN B N 1
ATOM 4409 C CA . GLN B 1 177 ? 32.688 -8.297 -12.055 1 97.5 177 GLN B CA 1
ATOM 4410 C C . GLN B 1 177 ? 33.094 -7.09 -11.211 1 97.5 177 GLN B C 1
ATOM 4412 O O . GLN B 1 177 ? 34.062 -6.402 -11.531 1 97.5 177 GLN B O 1
ATOM 4417 N N . LEU B 1 178 ? 32.469 -6.887 -10.141 1 97.88 178 LEU B N 1
ATOM 4418 C CA . LEU B 1 178 ? 32.719 -5.738 -9.281 1 97.88 178 LEU B CA 1
ATOM 4419 C C . LEU B 1 178 ? 34.125 -5.852 -8.648 1 97.88 178 LEU B C 1
ATOM 4421 O O . LEU B 1 178 ? 34.875 -4.875 -8.625 1 97.88 178 LEU B O 1
ATOM 4425 N N . ARG B 1 179 ? 34.438 -7.008 -8.234 1 96.31 179 ARG B N 1
ATOM 4426 C CA . ARG B 1 179 ? 35.719 -7.203 -7.555 1 96.31 179 ARG B CA 1
ATOM 4427 C C . ARG B 1 179 ? 36.875 -7.156 -8.547 1 96.31 179 ARG B C 1
ATOM 4429 O O . ARG B 1 179 ? 38 -6.746 -8.195 1 96.31 179 ARG B O 1
ATOM 4436 N N . GLU B 1 180 ? 36.562 -7.473 -9.766 1 96.5 180 GLU B N 1
ATOM 4437 C CA . GLU B 1 180 ? 37.625 -7.625 -10.734 1 96.5 180 GLU B CA 1
ATOM 4438 C C . GLU B 1 180 ? 37.75 -6.398 -11.633 1 96.5 180 GLU B C 1
ATOM 4440 O O . GLU B 1 180 ? 38.688 -6.277 -12.406 1 96.5 180 GLU B O 1
ATOM 4445 N N . SER B 1 181 ? 36.875 -5.516 -11.523 1 96.12 181 SER B N 1
ATOM 4446 C CA . SER B 1 181 ? 36.875 -4.344 -12.398 1 96.12 181 SER B CA 1
ATOM 4447 C C . SER B 1 181 ? 38 -3.395 -12.047 1 96.12 181 SER B C 1
ATOM 4449 O O . SER B 1 181 ? 37.969 -2.729 -11.008 1 96.12 181 SER B O 1
ATOM 4451 N N . GLN B 1 182 ? 38.938 -3.238 -12.93 1 94.38 182 GLN B N 1
ATOM 4452 C CA . GLN B 1 182 ? 40.062 -2.336 -12.727 1 94.38 182 GLN B CA 1
ATOM 4453 C C . GLN B 1 182 ? 39.656 -0.892 -13.023 1 94.38 182 GLN B C 1
ATOM 4455 O O . GLN B 1 182 ? 40.156 0.035 -12.375 1 94.38 182 GLN B O 1
ATOM 4460 N N . LYS B 1 183 ? 38.844 -0.757 -13.938 1 94.88 183 LYS B N 1
ATOM 4461 C CA . LYS B 1 183 ? 38.406 0.589 -14.297 1 94.88 183 LYS B CA 1
ATOM 4462 C C . LYS B 1 183 ? 37.625 1.234 -13.172 1 94.88 183 LYS B C 1
ATOM 4464 O O . LYS B 1 183 ? 37.812 2.404 -12.844 1 94.88 183 LYS B O 1
ATOM 4469 N N . LEU B 1 184 ? 36.781 0.402 -12.602 1 96.5 184 LEU B N 1
ATOM 4470 C CA . LEU B 1 184 ? 36 0.911 -11.469 1 96.5 184 LEU B CA 1
ATOM 4471 C C . LEU B 1 184 ? 36.938 1.284 -10.312 1 96.5 184 LEU B C 1
ATOM 4473 O O . LEU B 1 184 ? 36.781 2.33 -9.688 1 96.5 184 LEU B O 1
ATOM 4477 N N . ALA B 1 185 ? 37.875 0.476 -10.055 1 94.81 185 ALA B N 1
ATOM 4478 C CA . ALA B 1 185 ? 38.844 0.734 -8.992 1 94.81 185 ALA B CA 1
ATOM 4479 C C . ALA B 1 185 ? 39.531 2.076 -9.195 1 94.81 185 ALA B C 1
ATOM 4481 O O . ALA B 1 185 ? 39.719 2.84 -8.242 1 94.81 185 ALA B O 1
ATOM 4482 N N . LYS B 1 186 ? 39.812 2.338 -10.398 1 92.62 186 LYS B N 1
ATOM 4483 C CA . LYS B 1 186 ? 40.531 3.584 -10.711 1 92.62 186 LYS B CA 1
ATOM 4484 C C . LYS B 1 186 ? 39.625 4.789 -10.492 1 92.62 186 LYS B C 1
ATOM 4486 O O . LYS B 1 186 ? 40.062 5.824 -9.992 1 92.62 186 LYS B O 1
ATOM 4491 N N . VAL B 1 187 ? 38.406 4.66 -10.844 1 95 187 VAL B N 1
ATOM 4492 C CA . VAL B 1 187 ? 37.438 5.738 -10.625 1 95 187 VAL B CA 1
ATOM 4493 C C . VAL B 1 187 ? 37.281 5.992 -9.125 1 95 187 VAL B C 1
ATOM 4495 O O . VAL B 1 187 ? 37.312 7.145 -8.68 1 95 187 VAL B O 1
ATOM 4498 N N . LEU B 1 188 ? 37.188 4.914 -8.391 1 95.56 188 LEU B N 1
ATOM 4499 C CA . LEU B 1 188 ? 37 5.035 -6.945 1 95.56 188 LEU B CA 1
ATOM 4500 C C . LEU B 1 188 ? 38.25 5.648 -6.293 1 95.56 188 LEU B C 1
ATOM 4502 O O . LEU B 1 188 ? 38.125 6.406 -5.328 1 95.56 188 LEU B O 1
ATOM 4506 N N . GLU B 1 189 ? 39.312 5.355 -6.844 1 93.25 189 GLU B N 1
ATOM 4507 C CA . GLU B 1 189 ? 40.562 5.961 -6.387 1 93.25 189 GLU B CA 1
ATOM 4508 C C . GLU B 1 189 ? 40.531 7.477 -6.551 1 93.25 189 GLU B C 1
ATOM 4510 O O . GLU B 1 189 ? 40.938 8.211 -5.641 1 93.25 189 GLU B O 1
ATOM 4515 N N . LEU B 1 190 ? 40.094 7.875 -7.66 1 92 190 LEU B N 1
ATOM 4516 C CA . LEU B 1 190 ? 40 9.305 -7.945 1 92 190 LEU B CA 1
ATOM 4517 C C . LEU B 1 190 ? 38.969 9.977 -7.027 1 92 190 LEU B C 1
ATOM 4519 O O . LEU B 1 190 ? 39.219 11.062 -6.508 1 92 190 LEU B O 1
ATOM 4523 N N . VAL B 1 191 ? 37.844 9.305 -6.809 1 94.75 191 VAL B N 1
ATOM 4524 C CA . VAL B 1 191 ? 36.844 9.828 -5.902 1 94.75 191 VAL B CA 1
ATOM 4525 C C . VAL B 1 191 ? 37.438 10.016 -4.508 1 94.75 191 VAL B C 1
ATOM 4527 O O . VAL B 1 191 ? 37.25 11.062 -3.883 1 94.75 191 VAL B O 1
ATOM 4530 N N . LEU B 1 192 ? 38.156 8.992 -4.07 1 93.62 192 LEU B N 1
ATOM 4531 C CA . LEU B 1 192 ? 38.781 9.031 -2.746 1 93.62 192 LEU B CA 1
ATOM 4532 C C . LEU B 1 192 ? 39.781 10.172 -2.646 1 93.62 192 LEU B C 1
ATOM 4534 O O . LEU B 1 192 ? 39.75 10.945 -1.688 1 93.62 192 LEU B O 1
ATOM 4538 N N . ALA B 1 193 ? 40.625 10.328 -3.621 1 91.81 193 ALA B N 1
ATOM 4539 C CA . ALA B 1 193 ? 41.656 11.352 -3.625 1 91.81 193 ALA B CA 1
ATOM 4540 C C . ALA B 1 193 ? 41.031 12.75 -3.668 1 91.81 193 ALA B C 1
ATOM 4542 O O . ALA B 1 193 ? 41.406 13.625 -2.883 1 91.81 193 ALA B O 1
ATOM 4543 N N . MET B 1 194 ? 40.125 12.945 -4.535 1 92.19 194 MET B N 1
ATOM 4544 C CA . MET B 1 194 ? 39.469 14.242 -4.691 1 92.19 194 MET B CA 1
ATOM 4545 C C . MET B 1 194 ? 38.656 14.594 -3.443 1 92.19 194 MET B C 1
ATOM 4547 O O . MET B 1 194 ? 38.656 15.742 -3 1 92.19 194 MET B O 1
ATOM 4551 N N . GLY B 1 195 ? 37.969 13.586 -2.969 1 92.75 195 GLY B N 1
ATOM 4552 C CA . GLY B 1 195 ? 37.219 13.82 -1.745 1 92.75 195 GLY B CA 1
ATOM 4553 C C . GLY B 1 195 ? 38.094 14.18 -0.563 1 92.75 195 GLY B C 1
ATOM 4554 O O . GLY B 1 195 ? 37.75 15.086 0.209 1 92.75 195 GLY B O 1
ATOM 4555 N N . ASN B 1 196 ? 39.219 13.484 -0.401 1 90.38 196 ASN B N 1
ATOM 4556 C CA . ASN B 1 196 ? 40.156 13.797 0.673 1 90.38 196 ASN B CA 1
ATOM 4557 C C . ASN B 1 196 ? 40.719 15.211 0.531 1 90.38 196 ASN B C 1
ATOM 4559 O O . ASN B 1 196 ? 40.969 15.891 1.529 1 90.38 196 ASN B O 1
ATOM 4563 N N . TYR B 1 197 ? 40.938 15.586 -0.649 1 88.56 197 TYR B N 1
ATOM 4564 C CA . TYR B 1 197 ? 41.406 16.953 -0.901 1 88.56 197 TYR B CA 1
ATOM 4565 C C . TYR B 1 197 ? 40.375 17.969 -0.431 1 88.56 197 TYR B C 1
ATOM 4567 O O . TYR B 1 197 ? 40.719 18.953 0.228 1 88.56 197 TYR B O 1
ATOM 4575 N N . MET B 1 198 ? 39.094 17.703 -0.776 1 87.56 198 MET B N 1
ATOM 4576 C CA . MET B 1 198 ? 38 18.594 -0.404 1 87.56 198 MET B CA 1
ATOM 4577 C C . MET B 1 198 ? 37.781 18.594 1.106 1 87.56 198 MET B C 1
ATOM 4579 O O . MET B 1 198 ? 37.406 19.625 1.677 1 87.56 198 MET B O 1
ATOM 4583 N N . ASN B 1 199 ? 38.125 17.484 1.716 1 89.25 199 ASN B N 1
ATOM 4584 C CA . ASN B 1 199 ? 37.812 17.312 3.131 1 89.25 199 ASN B CA 1
ATOM 4585 C C . ASN B 1 199 ? 38.969 17.734 4.016 1 89.25 199 ASN B C 1
ATOM 4587 O O . ASN B 1 199 ? 38.906 17.625 5.242 1 89.25 199 ASN B O 1
ATOM 4591 N N . GLN B 1 200 ? 39.969 18.25 3.398 1 85.5 200 GLN B N 1
ATOM 4592 C CA . GLN B 1 200 ? 41.156 18.641 4.168 1 85.5 200 GLN B CA 1
ATOM 4593 C C . GLN B 1 200 ? 40.781 19.594 5.301 1 85.5 200 GLN B C 1
ATOM 4595 O O . GLN B 1 200 ? 39.969 20.5 5.117 1 85.5 200 GLN B O 1
ATOM 4600 N N . GLY B 1 201 ? 41.25 19.391 6.484 1 81.62 201 GLY B N 1
ATOM 4601 C CA . GLY B 1 201 ? 41.031 20.266 7.625 1 81.62 201 GLY B CA 1
ATOM 4602 C C . GLY B 1 201 ? 39.906 19.812 8.523 1 81.62 201 GLY B C 1
ATOM 4603 O O . GLY B 1 201 ? 39.719 20.328 9.625 1 81.62 201 GLY B O 1
ATOM 4604 N N . ASN B 1 202 ? 39.156 18.891 8.016 1 84.38 202 ASN B N 1
ATOM 4605 C CA . ASN B 1 202 ? 38.094 18.328 8.828 1 84.38 202 ASN B CA 1
ATOM 4606 C C . ASN B 1 202 ? 38.438 16.938 9.336 1 84.38 202 ASN B C 1
ATOM 4608 O O . ASN B 1 202 ? 38.469 15.977 8.555 1 84.38 202 ASN B O 1
ATOM 4612 N N . GLN B 1 203 ? 38.656 16.828 10.562 1 83 203 GLN B N 1
ATOM 4613 C CA . GLN B 1 203 ? 39.219 15.609 11.148 1 83 203 GLN B CA 1
ATOM 4614 C C . GLN B 1 203 ? 38.25 14.43 10.977 1 83 203 GLN B C 1
ATOM 4616 O O . GLN B 1 203 ? 38.688 13.297 10.781 1 83 203 GLN B O 1
ATOM 4621 N N . ARG B 1 204 ? 36.969 14.648 11.016 1 85.69 204 ARG B N 1
ATOM 4622 C CA . ARG B 1 204 ? 35.969 13.586 10.938 1 85.69 204 ARG B CA 1
ATOM 4623 C C . ARG B 1 204 ? 36 12.922 9.562 1 85.69 204 ARG B C 1
ATOM 4625 O O . ARG B 1 204 ? 35.875 11.703 9.453 1 85.69 204 ARG B O 1
ATOM 4632 N N . VAL B 1 205 ? 36.219 13.703 8.539 1 88.56 205 VAL B N 1
ATOM 4633 C CA . VAL B 1 205 ? 36.031 13.164 7.195 1 88.56 205 VAL B CA 1
ATOM 4634 C C . VAL B 1 205 ? 37.375 13.227 6.445 1 88.56 205 VAL B C 1
ATOM 4636 O O . VAL B 1 205 ? 37.531 12.555 5.418 1 88.56 205 VAL B O 1
ATOM 4639 N N . ALA B 1 206 ? 38.344 13.969 6.895 1 89.44 206 ALA B N 1
ATOM 4640 C CA . ALA B 1 206 ? 39.625 14.133 6.203 1 89.44 206 ALA B CA 1
ATOM 4641 C C . ALA B 1 206 ? 40.5 12.898 6.352 1 89.44 206 ALA B C 1
ATOM 4643 O O . ALA B 1 206 ? 40.344 12.141 7.32 1 89.44 206 ALA B O 1
ATOM 4644 N N . GLY B 1 207 ? 41.281 12.641 5.371 1 89.38 207 GLY B N 1
ATOM 4645 C CA . GLY B 1 207 ? 42.281 11.594 5.453 1 89.38 207 GLY B CA 1
ATOM 4646 C C . GLY B 1 207 ? 41.688 10.195 5.41 1 89.38 207 GLY B C 1
ATOM 4647 O O . GLY B 1 207 ? 42.188 9.289 6.078 1 89.38 207 GLY B O 1
ATOM 4648 N N . ALA B 1 208 ? 40.625 10.047 4.781 1 91.19 208 ALA B N 1
ATOM 4649 C CA . ALA B 1 208 ? 40 8.727 4.672 1 91.19 208 ALA B CA 1
ATOM 4650 C C . ALA B 1 208 ? 40.844 7.789 3.816 1 91.19 208 ALA B C 1
ATOM 4652 O O . ALA B 1 208 ? 41.344 8.18 2.756 1 91.19 208 ALA B O 1
ATOM 4653 N N . THR B 1 209 ? 41.062 6.566 4.34 1 91.12 209 THR B N 1
ATOM 4654 C CA . THR B 1 209 ? 41.719 5.535 3.551 1 91.12 209 THR B CA 1
ATOM 4655 C C . THR B 1 209 ? 40.719 4.738 2.742 1 91.12 209 THR B C 1
ATOM 4657 O O . THR B 1 209 ? 41.094 3.98 1.843 1 91.12 209 THR B O 1
ATOM 4660 N N . GLY B 1 210 ? 39.562 4.879 3.025 1 93.5 210 GLY B N 1
ATOM 4661 C CA . GLY B 1 210 ? 38.375 4.293 2.369 1 93.5 210 GLY B CA 1
ATOM 4662 C C . GLY B 1 210 ? 37.062 4.84 2.891 1 93.5 210 GLY B C 1
ATOM 4663 O O . GLY B 1 210 ? 37.031 5.512 3.924 1 93.5 210 GLY B O 1
ATOM 4664 N N . PHE B 1 211 ? 36.062 4.641 2.143 1 94.69 211 PHE B N 1
ATOM 4665 C CA . PHE B 1 211 ? 34.75 5.141 2.561 1 94.69 211 PHE B CA 1
ATOM 4666 C C . PHE B 1 211 ? 33.656 4.129 2.244 1 94.69 211 PHE B C 1
ATOM 4668 O O . PHE B 1 211 ? 33.844 3.244 1.407 1 94.69 211 PHE B O 1
ATOM 4675 N N . LYS B 1 212 ? 32.562 4.195 2.941 1 94.69 212 LYS B N 1
ATOM 4676 C CA . LYS B 1 212 ? 31.375 3.385 2.65 1 94.69 212 LYS B CA 1
ATOM 4677 C C . LYS B 1 212 ? 30.766 3.756 1.299 1 94.69 212 LYS B C 1
ATOM 4679 O O . LYS B 1 212 ? 30.656 4.938 0.965 1 94.69 212 LYS B O 1
ATOM 4684 N N . ILE B 1 213 ? 30.281 2.824 0.612 1 95.81 213 ILE B N 1
ATOM 4685 C CA . ILE B 1 213 ? 29.969 3.006 -0.802 1 95.81 213 ILE B CA 1
ATOM 4686 C C . ILE B 1 213 ? 28.641 3.756 -0.951 1 95.81 213 ILE B C 1
ATOM 4688 O O . ILE B 1 213 ? 28.328 4.246 -2.035 1 95.81 213 ILE B O 1
ATOM 4692 N N . SER B 1 214 ? 27.891 3.906 0.108 1 94.75 214 SER B N 1
ATOM 4693 C CA . SER B 1 214 ? 26.609 4.59 0.031 1 94.75 214 SER B CA 1
ATOM 4694 C C . SER B 1 214 ? 26.766 6.016 -0.493 1 94.75 214 SER B C 1
ATOM 4696 O O . SER B 1 214 ? 25.859 6.547 -1.14 1 94.75 214 SER B O 1
ATOM 4698 N N . ILE B 1 215 ? 27.938 6.656 -0.32 1 94.44 215 ILE B N 1
ATOM 4699 C CA . ILE B 1 215 ? 28.188 8.039 -0.701 1 94.44 215 ILE B CA 1
ATOM 4700 C C . ILE B 1 215 ? 28.188 8.164 -2.223 1 94.44 215 ILE B C 1
ATOM 4702 O O . ILE B 1 215 ? 27.953 9.242 -2.764 1 94.44 215 ILE B O 1
ATOM 4706 N N . LEU B 1 216 ? 28.438 7.074 -2.916 1 95.88 216 LEU B N 1
ATOM 4707 C CA . LEU B 1 216 ? 28.547 7.074 -4.371 1 95.88 216 LEU B CA 1
ATOM 4708 C C . LEU B 1 216 ? 27.25 7.551 -5.012 1 95.88 216 LEU B C 1
ATOM 4710 O O . LEU B 1 216 ? 27.266 8.164 -6.082 1 95.88 216 LEU B O 1
ATOM 4714 N N . THR B 1 217 ? 26.219 7.258 -4.336 1 94 217 THR B N 1
ATOM 4715 C CA . THR B 1 217 ? 24.922 7.641 -4.883 1 94 217 THR B CA 1
ATOM 4716 C C . THR B 1 217 ? 24.641 9.117 -4.621 1 94 217 THR B C 1
ATOM 4718 O O . THR B 1 217 ? 23.688 9.672 -5.168 1 94 217 THR B O 1
ATOM 4721 N N . GLU B 1 218 ? 25.469 9.758 -3.887 1 92.5 218 GLU B N 1
ATOM 4722 C CA . GLU B 1 218 ? 25.203 11.133 -3.479 1 92.5 218 GLU B CA 1
ATOM 4723 C C . GLU B 1 218 ? 26.219 12.102 -4.082 1 92.5 218 GLU B C 1
ATOM 4725 O O . GLU B 1 218 ? 26.141 13.312 -3.859 1 92.5 218 GLU B O 1
ATOM 4730 N N . LEU B 1 219 ? 27.062 11.695 -4.859 1 93.75 219 LEU B N 1
ATOM 4731 C CA . LEU B 1 219 ? 28.156 12.516 -5.402 1 93.75 219 LEU B CA 1
ATOM 4732 C C . LEU B 1 219 ? 27.609 13.547 -6.379 1 93.75 219 LEU B C 1
ATOM 4734 O O . LEU B 1 219 ? 28.281 14.539 -6.68 1 93.75 219 LEU B O 1
ATOM 4738 N N . ASP B 1 220 ? 26.422 13.297 -6.848 1 93.88 220 ASP B N 1
ATOM 4739 C CA . ASP B 1 220 ? 25.812 14.219 -7.805 1 93.88 220 ASP B CA 1
ATOM 4740 C C . ASP B 1 220 ? 25.031 15.312 -7.086 1 93.88 220 ASP B C 1
ATOM 4742 O O . ASP B 1 220 ? 24.453 16.188 -7.727 1 93.88 220 ASP B O 1
ATOM 4746 N N . THR B 1 221 ? 25.109 15.336 -5.762 1 91.38 221 THR B N 1
ATOM 4747 C CA . THR B 1 221 ? 24.344 16.312 -5 1 91.38 221 THR B CA 1
ATOM 4748 C C . THR B 1 221 ? 25.266 17.406 -4.441 1 91.38 221 THR B C 1
ATOM 4750 O O . THR B 1 221 ? 24.797 18.469 -4.023 1 91.38 221 THR B O 1
ATOM 4753 N N . THR B 1 222 ? 26.547 17.219 -4.367 1 88.94 222 THR B N 1
ATOM 4754 C CA . THR B 1 222 ? 27.516 18.219 -3.938 1 88.94 222 THR B CA 1
ATOM 4755 C C . THR B 1 222 ? 27.812 19.188 -5.07 1 88.94 222 THR B C 1
ATOM 4757 O O . THR B 1 222 ? 28.609 18.875 -5.969 1 88.94 222 THR B O 1
ATOM 4760 N N . LYS B 1 223 ? 27.266 20.375 -4.934 1 88.94 223 LYS B N 1
ATOM 4761 C CA . LYS B 1 223 ? 27.328 21.344 -6.035 1 88.94 223 LYS B CA 1
ATOM 4762 C C . LYS B 1 223 ? 28.562 22.219 -5.934 1 88.94 223 LYS B C 1
ATOM 4764 O O . LYS B 1 223 ? 29.078 22.453 -4.84 1 88.94 223 LYS B O 1
ATOM 4769 N N . THR B 1 224 ? 28.984 22.734 -7.016 1 87.69 224 THR B N 1
ATOM 4770 C CA . THR B 1 224 ? 30.031 23.734 -7.07 1 87.69 224 THR B CA 1
ATOM 4771 C C . THR B 1 224 ? 29.531 25.078 -6.531 1 87.69 224 THR B C 1
ATOM 4773 O O . THR B 1 224 ? 28.328 25.25 -6.324 1 87.69 224 THR B O 1
ATOM 4776 N N . SER B 1 225 ? 30.453 25.953 -6.281 1 83.06 225 SER B N 1
ATOM 4777 C CA . SER B 1 225 ? 30.109 27.25 -5.703 1 83.06 225 SER B CA 1
ATOM 4778 C C . SER B 1 225 ? 29.172 28.031 -6.613 1 83.06 225 SER B C 1
ATOM 4780 O O . SER B 1 225 ? 28.297 28.766 -6.133 1 83.06 225 SER B O 1
ATOM 4782 N N . ASP B 1 226 ? 29.297 27.859 -7.945 1 81.94 226 ASP B N 1
ATOM 4783 C CA . ASP B 1 226 ? 28.469 28.594 -8.906 1 81.94 226 ASP B CA 1
ATOM 4784 C C . ASP B 1 226 ? 27.172 27.859 -9.188 1 81.94 226 ASP B C 1
ATOM 4786 O O . ASP B 1 226 ? 26.375 28.297 -10.016 1 81.94 226 ASP B O 1
ATOM 4790 N N . ASN B 1 227 ? 27 26.656 -8.648 1 86.12 227 ASN B N 1
ATOM 4791 C CA . ASN B 1 227 ? 25.812 25.828 -8.727 1 86.12 227 ASN B CA 1
ATOM 4792 C C . ASN B 1 227 ? 25.562 25.328 -10.148 1 86.12 227 ASN B C 1
ATOM 4794 O O . ASN B 1 227 ? 24.422 25 -10.508 1 86.12 227 ASN B O 1
ATOM 4798 N N . LYS B 1 228 ? 26.547 25.25 -10.938 1 87.12 228 LYS B N 1
ATOM 4799 C CA . LYS B 1 228 ? 26.391 24.844 -12.328 1 87.12 228 LYS B CA 1
ATOM 4800 C C . LYS B 1 228 ? 26.781 23.375 -12.516 1 87.12 228 LYS B C 1
ATOM 4802 O O . LYS B 1 228 ? 26.359 22.734 -13.477 1 87.12 228 LYS B O 1
ATOM 4807 N N . SER B 1 229 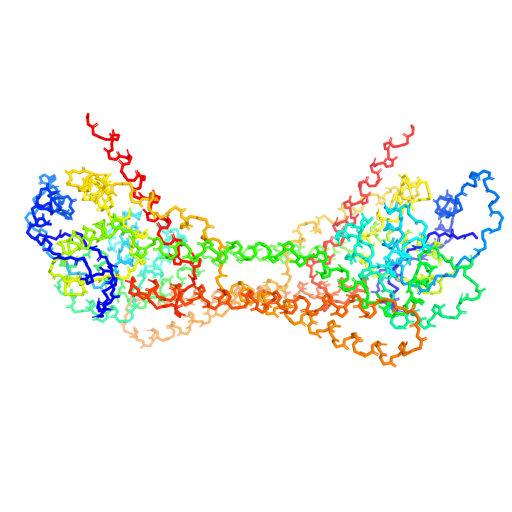? 27.594 22.906 -11.578 1 91.31 229 SER B N 1
ATOM 4808 C CA . SER B 1 229 ? 28.078 21.531 -11.664 1 91.31 229 SER B CA 1
ATOM 4809 C C . SER B 1 229 ? 28.125 20.875 -10.289 1 91.31 229 SER B C 1
ATOM 4811 O O . SER B 1 229 ? 27.688 21.453 -9.297 1 91.31 229 SER B O 1
ATOM 4813 N N . THR B 1 230 ? 28.469 19.562 -10.312 1 94.75 230 THR B N 1
ATOM 4814 C CA . THR B 1 230 ? 28.547 18.812 -9.062 1 94.75 230 THR B CA 1
ATOM 4815 C C . THR B 1 230 ? 29.906 18.141 -8.922 1 94.75 230 THR B C 1
ATOM 4817 O O . THR B 1 230 ? 30.719 18.172 -9.852 1 94.75 230 THR B O 1
ATOM 4820 N N . PHE B 1 231 ? 30.125 17.625 -7.75 1 94.81 231 PHE B N 1
ATOM 4821 C CA . PHE B 1 231 ? 31.344 16.875 -7.504 1 94.81 231 PHE B CA 1
ATOM 4822 C C . PHE B 1 231 ? 31.484 15.734 -8.508 1 94.81 231 PHE B C 1
ATOM 4824 O O . PHE B 1 231 ? 32.594 15.469 -9 1 94.81 231 PHE B O 1
ATOM 4831 N N . LEU B 1 232 ? 30.406 15.133 -8.891 1 96.06 232 LEU B N 1
ATOM 4832 C CA . LEU B 1 232 ? 30.453 14.016 -9.828 1 96.06 232 LEU B CA 1
ATOM 4833 C C . LEU B 1 232 ? 30.859 14.484 -11.219 1 96.06 232 LEU B C 1
ATOM 4835 O O . LEU B 1 232 ? 31.562 13.781 -11.93 1 96.06 232 LEU B O 1
ATOM 4839 N N . HIS B 1 233 ? 30.469 15.641 -11.539 1 95.38 233 HIS B N 1
ATOM 4840 C CA . HIS B 1 233 ? 30.922 16.234 -12.789 1 95.38 233 HIS B CA 1
ATOM 4841 C C . HIS B 1 233 ? 32.438 16.406 -12.805 1 95.38 233 HIS B C 1
ATOM 4843 O O . HIS B 1 233 ? 33.094 16.156 -13.82 1 95.38 233 HIS B O 1
ATOM 4849 N N . MET B 1 234 ? 32.906 16.859 -11.68 1 93.75 234 MET B N 1
ATOM 4850 C CA . MET B 1 234 ? 34.344 17.094 -11.57 1 93.75 234 MET B CA 1
ATOM 4851 C C . MET B 1 234 ? 35.094 15.773 -11.656 1 93.75 234 MET B C 1
ATOM 4853 O O . MET B 1 234 ? 36.156 15.7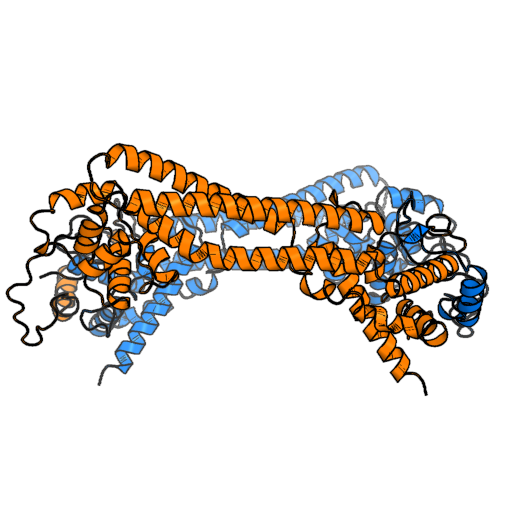03 -12.273 1 93.75 234 MET B O 1
ATOM 4857 N N . VAL B 1 235 ? 34.531 14.773 -11.07 1 94.94 235 VAL B N 1
ATOM 4858 C CA . VAL B 1 235 ? 35.156 13.461 -11.148 1 94.94 235 VAL B CA 1
ATOM 4859 C C . VAL B 1 235 ? 35.156 12.977 -12.594 1 94.94 235 VAL B C 1
ATOM 4861 O O . VAL B 1 235 ? 36.188 12.523 -13.094 1 94.94 235 VAL B O 1
ATOM 4864 N N . ALA B 1 236 ? 34.062 13.086 -13.234 1 95 236 ALA B N 1
ATOM 4865 C CA . ALA B 1 236 ? 33.969 12.656 -14.625 1 95 236 ALA B CA 1
ATOM 4866 C C . ALA B 1 236 ? 34.969 13.422 -15.508 1 95 236 ALA B C 1
ATOM 4868 O O . ALA B 1 236 ? 35.562 12.844 -16.406 1 95 236 ALA B O 1
ATOM 4869 N N . LYS B 1 237 ? 35.062 14.68 -15.211 1 92.69 237 LYS B N 1
ATOM 4870 C CA . LYS B 1 237 ? 36.031 15.508 -15.953 1 92.69 237 LYS B CA 1
ATOM 4871 C C . LYS B 1 237 ? 37.469 15.031 -15.711 1 92.69 237 LYS B C 1
ATOM 4873 O O . LYS B 1 237 ? 38.25 14.938 -16.656 1 92.69 237 LYS B O 1
ATOM 4878 N N . ALA B 1 238 ? 37.719 14.781 -14.477 1 89.88 238 ALA B N 1
ATOM 4879 C CA . ALA B 1 238 ? 39.062 14.289 -14.117 1 89.88 238 ALA B CA 1
ATOM 4880 C C . ALA B 1 238 ? 39.375 12.977 -14.828 1 89.88 238 ALA B C 1
ATOM 4882 O O . ALA B 1 238 ? 40.469 12.781 -15.344 1 89.88 238 ALA B O 1
ATOM 4883 N N . VAL B 1 239 ? 38.406 12.117 -14.867 1 90.75 239 VAL B N 1
ATOM 4884 C CA . VAL B 1 239 ? 38.594 10.828 -15.531 1 90.75 239 VAL B CA 1
ATOM 4885 C C . VAL B 1 239 ? 38.781 11.039 -17.031 1 90.75 239 VAL B C 1
ATOM 4887 O O . VAL B 1 239 ? 39.688 10.484 -17.625 1 90.75 239 VAL B O 1
ATOM 4890 N N . HIS B 1 240 ? 38 11.836 -17.594 1 90.31 240 HIS B N 1
ATOM 4891 C CA . HIS B 1 240 ? 38.062 12.109 -19.031 1 90.31 240 HIS B CA 1
ATOM 4892 C C . HIS B 1 240 ? 39.406 12.656 -19.438 1 90.31 240 HIS B C 1
ATOM 4894 O O . HIS B 1 240 ? 39.969 12.242 -20.469 1 90.31 240 HIS B O 1
ATOM 4900 N N . SER B 1 241 ? 39.938 13.484 -18.641 1 88.31 241 SER B N 1
ATOM 4901 C CA . SER B 1 241 ? 41.125 14.211 -19 1 88.31 241 SER B CA 1
ATOM 4902 C C . SER B 1 241 ? 42.375 13.383 -18.688 1 88.31 241 SER B C 1
ATOM 4904 O O . SER B 1 241 ? 43.406 13.492 -19.375 1 88.31 241 SER B O 1
ATOM 4906 N N . ASN B 1 242 ? 42.281 12.547 -17.734 1 85.12 242 ASN B N 1
ATOM 4907 C CA . ASN B 1 242 ? 43.5 11.953 -17.234 1 85.12 242 ASN B CA 1
ATOM 4908 C C . ASN B 1 242 ? 43.562 10.445 -17.484 1 85.12 242 ASN B C 1
ATOM 4910 O O . ASN B 1 242 ? 44.625 9.883 -17.719 1 85.12 242 ASN B O 1
ATOM 4914 N N . VAL B 1 243 ? 42.438 9.836 -17.375 1 87.25 243 VAL B N 1
ATOM 4915 C CA . VAL B 1 243 ? 42.375 8.391 -17.594 1 87.25 243 VAL B CA 1
ATOM 4916 C C . VAL B 1 243 ? 41.125 8.039 -18.391 1 87.25 243 VAL B C 1
ATOM 4918 O O . VAL B 1 243 ? 40.281 7.289 -17.906 1 87.25 243 VAL B O 1
ATOM 4921 N N . PRO B 1 244 ? 41.062 8.469 -19.625 1 90.06 244 PRO B N 1
ATOM 4922 C CA . PRO B 1 244 ? 39.844 8.328 -20.406 1 90.06 244 PRO B CA 1
ATOM 4923 C C . PRO B 1 244 ? 39.438 6.871 -20.625 1 90.06 244 PRO B C 1
ATOM 4925 O O . PRO B 1 244 ? 38.25 6.57 -20.812 1 90.06 244 PRO B O 1
ATOM 4928 N N . ASP B 1 245 ? 40.375 5.992 -20.484 1 91.19 245 ASP B N 1
ATOM 4929 C CA . ASP B 1 245 ? 40.094 4.574 -20.688 1 91.19 245 ASP B CA 1
ATOM 4930 C C . ASP B 1 245 ? 39.156 4.039 -19.625 1 91.19 245 ASP B C 1
ATOM 4932 O O . ASP B 1 245 ? 38.438 3.047 -19.859 1 91.19 245 ASP B O 1
ATOM 4936 N N . VAL B 1 246 ? 39.062 4.727 -18.562 1 93 246 VAL B N 1
ATOM 4937 C CA . VAL B 1 246 ? 38.312 4.227 -17.422 1 93 246 VAL B CA 1
ATOM 4938 C C . VAL B 1 246 ? 36.875 4.727 -17.5 1 93 246 VAL B C 1
ATOM 4940 O O . VAL B 1 246 ? 36 4.273 -16.734 1 93 246 VAL B O 1
ATOM 4943 N N . LEU B 1 247 ? 36.594 5.531 -18.484 1 91.69 247 LEU B N 1
ATOM 4944 C CA . LEU B 1 247 ? 35.25 6.09 -18.656 1 91.69 247 LEU B CA 1
ATOM 4945 C C . LEU B 1 247 ? 34.219 4.984 -18.922 1 91.69 247 LEU B C 1
ATOM 4947 O O . LEU B 1 247 ? 33.062 5.117 -18.547 1 91.69 247 LEU B O 1
ATOM 4951 N N . SER B 1 248 ? 34.75 3.885 -19.438 1 92.38 248 SER B N 1
ATOM 4952 C CA . SER B 1 248 ? 33.844 2.789 -19.828 1 92.38 248 SER B CA 1
ATOM 4953 C C . SER B 1 248 ? 33.812 1.712 -18.75 1 92.38 248 SER B C 1
ATOM 4955 O O . SER B 1 248 ? 33.656 0.527 -19.062 1 92.38 248 SER B O 1
ATOM 4957 N N . PHE B 1 249 ? 34 2.104 -17.516 1 95.38 249 PHE B N 1
ATOM 4958 C CA . PHE B 1 249 ? 34.031 1.106 -16.453 1 95.38 249 PHE B CA 1
ATOM 4959 C C . PHE B 1 249 ? 32.688 0.372 -16.359 1 95.38 249 PHE B C 1
ATOM 4961 O O . PHE B 1 249 ? 32.656 -0.777 -15.914 1 95.38 249 PHE B O 1
ATOM 4968 N N . GLY B 1 250 ? 31.641 0.974 -16.875 1 94.75 250 GLY B N 1
ATOM 4969 C CA . GLY B 1 250 ? 30.344 0.314 -16.922 1 94.75 250 GLY B CA 1
ATOM 4970 C C . GLY B 1 250 ? 30.359 -0.961 -17.734 1 94.75 250 GLY B C 1
ATOM 4971 O O . GLY B 1 250 ? 29.609 -1.895 -17.453 1 94.75 250 GLY B O 1
ATOM 4972 N N . ASN B 1 251 ? 31.203 -1.009 -18.719 1 93.5 251 ASN B N 1
ATOM 4973 C CA . ASN B 1 251 ? 31.328 -2.176 -19.578 1 93.5 251 ASN B CA 1
ATOM 4974 C C . ASN B 1 251 ? 31.922 -3.369 -18.844 1 93.5 251 ASN B C 1
ATOM 4976 O O . ASN B 1 251 ? 31.781 -4.512 -19.281 1 93.5 251 ASN B O 1
ATOM 4980 N N . GLU B 1 252 ? 32.625 -3.111 -17.719 1 95.56 252 GLU B N 1
ATOM 4981 C CA . GLU B 1 252 ? 33.219 -4.184 -16.953 1 95.56 252 GLU B CA 1
ATOM 4982 C C . GLU B 1 252 ? 32.25 -4.742 -15.906 1 95.56 252 GLU B C 1
ATOM 4984 O O . GLU B 1 252 ? 32.5 -5.801 -15.328 1 95.56 252 GLU B O 1
ATOM 4989 N N . ILE B 1 253 ? 31.188 -4.047 -15.711 1 97.38 253 ILE B N 1
ATOM 4990 C CA . ILE B 1 253 ? 30.266 -4.469 -14.656 1 97.38 253 ILE B CA 1
ATOM 4991 C C . ILE B 1 253 ? 28.844 -4.535 -15.219 1 97.38 253 ILE B C 1
ATOM 4993 O O . ILE B 1 253 ? 27.906 -4.027 -14.594 1 97.38 253 ILE B O 1
ATOM 4997 N N . THR B 1 254 ? 28.625 -5.227 -16.344 1 93.88 254 THR B N 1
ATOM 4998 C CA . THR B 1 254 ? 27.391 -5.242 -17.109 1 93.88 254 THR B CA 1
ATOM 4999 C C . THR B 1 254 ? 26.312 -6.031 -16.375 1 93.88 254 THR B C 1
ATOM 5001 O O . THR B 1 254 ? 25.109 -5.789 -16.578 1 93.88 254 THR B O 1
ATOM 5004 N N . MET B 1 255 ? 26.719 -6.918 -15.523 1 95.38 255 MET B N 1
ATOM 5005 C CA . MET B 1 255 ? 25.75 -7.789 -14.867 1 95.38 255 MET B CA 1
ATOM 5006 C C . MET B 1 255 ? 25.094 -7.078 -13.688 1 95.38 255 MET B C 1
ATOM 5008 O O . MET B 1 255 ? 24.047 -7.508 -13.203 1 95.38 255 MET B O 1
ATOM 5012 N N . VAL B 1 256 ? 25.688 -5.934 -13.242 1 97 256 VAL B N 1
ATOM 5013 C CA . VAL B 1 256 ? 25.25 -5.254 -12.031 1 97 256 VAL B CA 1
ATOM 5014 C C . VAL B 1 256 ? 23.828 -4.738 -12.211 1 97 256 VAL B C 1
ATOM 5016 O O . VAL B 1 256 ? 22.953 -4.961 -11.359 1 97 256 VAL B O 1
ATOM 5019 N N . ASN B 1 257 ? 23.5 -4.227 -13.406 1 93.12 257 ASN B N 1
ATOM 5020 C CA . ASN B 1 257 ? 22.172 -3.66 -13.664 1 93.12 257 ASN B CA 1
ATOM 5021 C C . ASN B 1 257 ? 21.109 -4.746 -13.742 1 93.12 257 ASN B C 1
ATOM 5023 O O . ASN B 1 257 ? 19.922 -4.48 -13.508 1 93.12 257 ASN B O 1
ATOM 5027 N N . LYS B 1 258 ? 21.484 -5.953 -14 1 93.5 258 LYS B N 1
ATOM 5028 C CA . LYS B 1 258 ? 20.531 -7.039 -14.211 1 93.5 258 LYS B CA 1
ATOM 5029 C C . LYS B 1 258 ? 20.094 -7.656 -12.883 1 93.5 258 LYS B C 1
ATOM 5031 O O . LYS B 1 258 ? 19.078 -8.352 -12.82 1 93.5 258 LYS B O 1
ATOM 5036 N N . VAL B 1 259 ? 20.812 -7.359 -11.797 1 95.75 259 VAL B N 1
ATOM 5037 C CA . VAL B 1 259 ? 20.547 -8.109 -10.57 1 95.75 259 VAL B CA 1
ATOM 5038 C C . VAL B 1 259 ? 20.016 -7.16 -9.492 1 95.75 259 VAL B C 1
ATOM 5040 O O . VAL B 1 259 ? 19.891 -7.539 -8.328 1 95.75 259 VAL B O 1
ATOM 5043 N N . VAL B 1 260 ? 19.703 -5.914 -9.828 1 93.56 260 VAL B N 1
ATOM 5044 C CA . VAL B 1 260 ? 19.297 -4.906 -8.852 1 93.56 260 VAL B CA 1
ATOM 5045 C C . VAL B 1 260 ? 17.922 -5.262 -8.281 1 93.56 260 VAL B C 1
ATOM 5047 O O . VAL B 1 260 ? 17.547 -4.781 -7.211 1 93.56 260 VAL B O 1
ATOM 5050 N N . LYS B 1 261 ? 17.203 -6.148 -8.93 1 89.38 261 LYS B N 1
ATOM 5051 C CA . LYS B 1 261 ? 15.859 -6.508 -8.461 1 89.38 261 LYS B CA 1
ATOM 5052 C C . LYS B 1 261 ? 15.859 -7.879 -7.789 1 89.38 261 LYS B C 1
ATOM 5054 O O . LYS B 1 261 ? 14.812 -8.359 -7.344 1 89.38 261 LYS B O 1
ATOM 5059 N N . SER B 1 262 ? 16.984 -8.5 -7.73 1 90.62 262 SER B N 1
ATOM 5060 C CA . SER B 1 262 ? 17.078 -9.844 -7.164 1 90.62 262 SER B CA 1
ATOM 5061 C C . SER B 1 262 ? 17.719 -9.812 -5.781 1 90.62 262 SER B C 1
ATOM 5063 O O . SER B 1 262 ? 18.797 -9.227 -5.602 1 90.62 262 SER B O 1
ATOM 5065 N N . SER B 1 263 ? 17.125 -10.445 -4.824 1 91.81 263 SER B N 1
ATOM 5066 C CA . SER B 1 263 ? 17.609 -10.5 -3.449 1 91.81 263 SER B CA 1
ATOM 5067 C C . SER B 1 263 ? 17.969 -11.922 -3.045 1 91.81 263 SER B C 1
ATOM 5069 O O . SER B 1 263 ? 17.141 -12.828 -3.143 1 91.81 263 SER B O 1
ATOM 5071 N N . LEU B 1 264 ? 19.188 -11.984 -2.572 1 95 264 LEU B N 1
ATOM 5072 C CA . LEU B 1 264 ? 19.609 -13.289 -2.078 1 95 264 LEU B CA 1
ATOM 5073 C C . LEU B 1 264 ? 18.719 -13.75 -0.925 1 95 264 LEU B C 1
ATOM 5075 O O . LEU B 1 264 ? 18.438 -14.938 -0.795 1 95 264 LEU B O 1
ATOM 5079 N N . GLY B 1 265 ? 18.297 -12.789 -0.183 1 93.19 265 GLY B N 1
ATOM 5080 C CA . GLY B 1 265 ? 17.375 -13.117 0.889 1 93.19 265 GLY B CA 1
ATOM 5081 C C . GLY B 1 265 ? 16.047 -13.672 0.389 1 93.19 265 GLY B C 1
ATOM 5082 O O . GLY B 1 265 ? 15.555 -14.672 0.91 1 93.19 265 GLY B O 1
ATOM 5083 N N . SER B 1 266 ? 15.523 -13.102 -0.615 1 92.31 266 SER B N 1
ATOM 5084 C CA . SER B 1 266 ? 14.266 -13.555 -1.199 1 92.31 266 SER B CA 1
ATOM 5085 C C . SER B 1 266 ? 14.414 -14.93 -1.847 1 92.31 266 SER B C 1
ATOM 5087 O O . SER B 1 266 ? 13.516 -15.766 -1.753 1 92.31 266 SER B O 1
ATOM 5089 N N . LEU B 1 267 ? 15.531 -15.188 -2.486 1 94.75 267 LEU B N 1
ATOM 5090 C CA . LEU B 1 267 ? 15.797 -16.469 -3.121 1 94.75 267 LEU B CA 1
ATOM 5091 C C . LEU B 1 267 ? 15.898 -17.578 -2.08 1 94.75 267 LEU B C 1
ATOM 5093 O O . LEU B 1 267 ? 15.391 -18.688 -2.291 1 94.75 267 LEU B O 1
ATOM 5097 N N . ARG B 1 268 ? 16.516 -17.234 -1 1 92.75 268 ARG B N 1
ATOM 5098 C CA . ARG B 1 268 ? 16.609 -18.203 0.083 1 92.75 268 ARG B CA 1
ATOM 5099 C C . ARG B 1 268 ? 15.234 -18.562 0.63 1 92.75 268 ARG B C 1
ATOM 5101 O O . ARG B 1 268 ? 14.93 -19.75 0.828 1 92.75 268 ARG B O 1
ATOM 5108 N N . GLU B 1 269 ? 14.484 -17.547 0.861 1 91.25 269 GLU B N 1
ATOM 5109 C CA . GLU B 1 269 ? 13.133 -17.781 1.363 1 91.25 269 GLU B CA 1
ATOM 5110 C C . GLU B 1 269 ? 12.32 -18.641 0.405 1 91.25 269 GLU B C 1
ATOM 5112 O O . GLU B 1 269 ? 11.609 -19.562 0.833 1 91.25 269 GLU B O 1
ATOM 5117 N N . GLU B 1 270 ? 12.43 -18.406 -0.828 1 92.06 270 GLU B N 1
ATOM 5118 C CA . GLU B 1 270 ? 11.703 -19.156 -1.846 1 92.06 270 GLU B CA 1
ATOM 5119 C C . GLU B 1 270 ? 12.156 -20.609 -1.881 1 92.06 270 GLU B C 1
ATOM 5121 O O . GLU B 1 270 ? 11.328 -21.516 -1.978 1 92.06 270 GLU B O 1
ATOM 5126 N N . LEU B 1 271 ? 13.398 -20.828 -1.78 1 92.25 271 LEU B N 1
ATOM 5127 C CA . LEU B 1 271 ? 13.938 -22.188 -1.772 1 92.25 271 LEU B CA 1
ATOM 5128 C C . LEU B 1 271 ? 13.453 -22.953 -0.552 1 92.25 271 LEU B C 1
ATOM 5130 O O . LEU B 1 271 ? 13.125 -24.141 -0.654 1 92.25 271 LEU B O 1
ATOM 5134 N N . ASP B 1 272 ? 13.391 -22.203 0.529 1 90.56 272 ASP B N 1
ATOM 5135 C CA . ASP B 1 272 ? 12.891 -22.844 1.747 1 90.56 272 ASP B CA 1
ATOM 5136 C C . ASP B 1 272 ? 11.422 -23.234 1.596 1 90.56 272 ASP B C 1
ATOM 5138 O O . ASP B 1 272 ? 11.023 -24.328 2.025 1 90.56 272 ASP B O 1
ATOM 5142 N N . GLU B 1 273 ? 10.719 -22.422 0.983 1 90.44 273 GLU B N 1
ATOM 5143 C CA . GLU B 1 273 ? 9.305 -22.703 0.755 1 90.44 273 GLU B CA 1
ATOM 5144 C C . GLU B 1 273 ? 9.125 -23.906 -0.163 1 90.44 273 GLU B C 1
ATOM 5146 O O . GLU B 1 273 ? 8.297 -24.781 0.103 1 90.44 273 GLU B O 1
ATOM 5151 N N . LEU B 1 274 ? 9.836 -24.031 -1.224 1 91.12 274 LEU B N 1
ATOM 5152 C CA . LEU B 1 274 ? 9.781 -25.156 -2.156 1 91.12 274 LEU B CA 1
ATOM 5153 C C . LEU B 1 274 ? 10.172 -26.453 -1.464 1 91.12 274 LEU B C 1
ATOM 5155 O O . LEU B 1 274 ? 9.539 -27.484 -1.682 1 91.12 274 LEU B O 1
ATOM 5159 N N . SER B 1 275 ? 11.148 -26.312 -0.621 1 90.62 275 SER B N 1
ATOM 5160 C CA . SER B 1 275 ? 11.594 -27.5 0.121 1 90.62 275 SER B CA 1
ATOM 5161 C C . SER B 1 275 ? 10.516 -27.984 1.081 1 90.62 275 SER B C 1
ATOM 5163 O O . SER B 1 275 ? 10.289 -29.188 1.209 1 90.62 275 SER B O 1
ATOM 5165 N N . ALA B 1 276 ? 9.906 -27.016 1.693 1 89.38 276 ALA B N 1
ATOM 5166 C CA . ALA B 1 276 ? 8.828 -27.359 2.609 1 89.38 276 ALA B CA 1
ATOM 5167 C C . ALA B 1 276 ? 7.68 -28.047 1.869 1 89.38 276 ALA B C 1
ATOM 5169 O O . ALA B 1 276 ? 7.141 -29.047 2.336 1 89.38 276 ALA B O 1
ATOM 5170 N N . GLN B 1 277 ? 7.324 -27.547 0.736 1 88.81 277 GLN B N 1
ATOM 5171 C CA . GLN B 1 277 ? 6.258 -28.109 -0.079 1 88.81 277 GLN B CA 1
ATOM 5172 C C . GLN B 1 277 ? 6.609 -29.531 -0.527 1 88.81 277 GLN B C 1
ATOM 5174 O O . GLN B 1 277 ? 5.758 -30.422 -0.514 1 88.81 277 GLN B O 1
ATOM 5179 N N . LEU B 1 278 ? 7.836 -29.766 -0.897 1 90.44 278 LEU B N 1
ATOM 5180 C CA . LEU B 1 278 ? 8.305 -31.078 -1.338 1 90.44 278 LEU B CA 1
ATOM 5181 C C . LEU B 1 278 ? 8.266 -32.094 -0.192 1 90.44 278 LEU B C 1
ATOM 5183 O O . LEU B 1 278 ? 7.922 -33.25 -0.396 1 90.44 278 LEU B O 1
ATOM 5187 N N . GLN B 1 279 ? 8.539 -31.562 0.961 1 88.06 279 GLN B N 1
ATOM 5188 C CA . GLN B 1 279 ? 8.5 -32.438 2.127 1 88.06 279 GLN B CA 1
ATOM 5189 C C . GLN B 1 279 ? 7.074 -32.906 2.424 1 88.06 279 GLN B C 1
ATOM 5191 O O . GLN B 1 279 ? 6.855 -34.062 2.791 1 88.06 279 GLN B O 1
ATOM 5196 N N . VAL B 1 280 ? 6.188 -32 2.268 1 88 280 VAL B N 1
ATOM 5197 C CA . VAL B 1 280 ? 4.781 -32.344 2.459 1 88 280 VAL B CA 1
ATOM 5198 C C . VAL B 1 280 ? 4.371 -33.406 1.443 1 88 280 VAL B C 1
ATOM 5200 O O . VAL B 1 280 ? 3.723 -34.406 1.799 1 88 280 VAL B O 1
ATOM 5203 N N . LEU B 1 281 ? 4.754 -33.281 0.192 1 89.25 281 LEU B N 1
ATOM 5204 C CA . LEU B 1 281 ? 4.449 -34.25 -0.854 1 89.25 281 LEU B CA 1
ATOM 5205 C C . LEU B 1 281 ? 5.062 -35.625 -0.532 1 89.25 281 LEU B C 1
ATOM 5207 O O . LEU B 1 281 ? 4.422 -36.656 -0.723 1 89.25 281 LEU B O 1
ATOM 5211 N N . LYS B 1 282 ? 6.262 -35.562 -0.04 1 88.75 282 LYS B N 1
ATOM 5212 C CA . LYS B 1 282 ? 6.957 -36.781 0.317 1 88.75 282 LYS B CA 1
ATOM 5213 C C . LYS B 1 282 ? 6.23 -37.531 1.437 1 88.75 282 LYS B C 1
ATOM 5215 O O . LYS B 1 282 ? 6.023 -38.75 1.356 1 88.75 282 LYS B O 1
ATOM 5220 N N . THR B 1 283 ? 5.789 -36.75 2.434 1 88.19 283 THR B N 1
ATOM 5221 C CA . THR B 1 283 ? 5.074 -37.312 3.564 1 88.19 283 THR B CA 1
ATOM 5222 C C . THR B 1 283 ? 3.744 -37.938 3.115 1 88.19 283 THR B C 1
ATOM 5224 O O . THR B 1 283 ? 3.4 -39.031 3.492 1 88.19 283 THR B O 1
ATOM 5227 N N . ASP B 1 284 ? 3.08 -37.219 2.262 1 86.25 284 ASP B N 1
ATOM 5228 C CA . ASP B 1 284 ? 1.793 -37.688 1.749 1 86.25 284 ASP B CA 1
ATOM 5229 C C . ASP B 1 284 ? 1.959 -38.938 0.902 1 86.25 284 ASP B C 1
ATOM 5231 O O . ASP B 1 284 ? 1.113 -39.844 0.94 1 86.25 284 ASP B O 1
ATOM 5235 N N . LEU B 1 285 ? 2.992 -39.062 0.137 1 87.69 285 LEU B N 1
ATOM 5236 C CA . LEU B 1 285 ? 3.275 -40.219 -0.686 1 87.69 285 LEU B CA 1
ATOM 5237 C C . LEU B 1 285 ? 3.527 -41.438 0.184 1 87.69 285 LEU B C 1
ATOM 5239 O O . LEU B 1 285 ? 3.029 -42.531 -0.112 1 87.69 285 LEU B O 1
ATOM 5243 N N . GLU B 1 286 ? 4.227 -41.25 1.222 1 85.06 286 GLU B N 1
ATOM 5244 C CA . GLU B 1 286 ? 4.508 -42.344 2.133 1 85.06 286 GLU B CA 1
ATOM 5245 C C . GLU B 1 286 ? 3.225 -42.906 2.758 1 85.06 286 GLU B C 1
ATOM 5247 O O . GLU B 1 286 ? 3.049 -44.125 2.869 1 85.06 286 GLU B O 1
ATOM 5252 N N . LEU B 1 287 ? 2.369 -41.969 3.061 1 83 287 LEU B N 1
ATOM 5253 C CA . LEU B 1 287 ? 1.089 -42.375 3.637 1 83 287 LEU B CA 1
ATOM 5254 C C . LEU B 1 287 ? 0.244 -43.125 2.611 1 83 287 LEU B C 1
ATOM 5256 O O . LEU B 1 287 ? -0.406 -44.125 2.945 1 83 287 LEU B O 1
ATOM 5260 N N . LEU B 1 288 ? 0.334 -42.719 1.394 1 82.62 288 LEU B N 1
ATOM 5261 C CA . LEU B 1 288 ? -0.424 -43.344 0.323 1 82.62 288 LEU B CA 1
ATOM 5262 C C . LEU B 1 288 ? 0.115 -44.75 0.033 1 82.62 288 LEU B C 1
ATOM 5264 O O . LEU B 1 288 ? -0.657 -45.688 -0.213 1 82.62 288 LEU B O 1
ATOM 5268 N N . LEU B 1 289 ? 1.383 -44.938 -0.003 1 81.25 289 LEU B N 1
ATOM 5269 C CA . LEU B 1 289 ? 2.025 -46.219 -0.271 1 81.25 289 LEU B CA 1
ATOM 5270 C C . LEU B 1 289 ? 1.619 -47.25 0.768 1 81.25 289 LEU B C 1
ATOM 5272 O O . LEU B 1 289 ? 1.446 -48.438 0.44 1 81.25 289 LEU B O 1
ATOM 5276 N N . GLU B 1 290 ? 1.415 -46.781 1.914 1 78.25 290 GLU B N 1
ATOM 5277 C CA . GLU B 1 290 ? 0.968 -47.688 2.969 1 78.25 290 GLU B CA 1
ATOM 5278 C C . GLU B 1 290 ? -0.446 -48.188 2.701 1 78.25 290 GLU B C 1
ATOM 5280 O O . GLU B 1 290 ? -0.764 -49.344 2.992 1 78.25 290 GLU B O 1
ATOM 5285 N N . GLU B 1 291 ? -1.147 -47.344 1.981 1 73.19 291 GLU B N 1
ATOM 5286 C CA . GLU B 1 291 ? -2.547 -47.688 1.72 1 73.19 291 GLU B CA 1
ATOM 5287 C C . GLU B 1 291 ? -2.691 -48.5 0.447 1 73.19 291 GLU B C 1
ATOM 5289 O O . GLU B 1 291 ? -3.562 -49.375 0.361 1 73.19 291 GLU B O 1
ATOM 5294 N N . LEU B 1 292 ? -1.856 -48.25 -0.642 1 70.19 292 LEU B N 1
ATOM 5295 C CA . LEU B 1 292 ? -2.002 -48.844 -1.967 1 70.19 292 LEU B CA 1
ATOM 5296 C C . LEU B 1 292 ? -1.234 -50.156 -2.061 1 70.19 292 LEU B C 1
ATOM 5298 O O . LEU B 1 292 ? -1.184 -50.781 -3.125 1 70.19 292 LEU B O 1
ATOM 5302 N N . ALA B 1 293 ? -0.552 -50.875 -1.133 1 61 293 ALA B N 1
ATOM 5303 C CA . ALA B 1 293 ? 0.349 -52 -1.205 1 61 293 ALA B CA 1
ATOM 5304 C C . ALA B 1 293 ? -0.11 -53 -2.271 1 61 293 ALA B C 1
ATOM 5306 O O . ALA B 1 293 ? 0.714 -53.656 -2.91 1 61 293 ALA B O 1
ATOM 5307 N N . ASP B 1 294 ? -1.301 -53 -2.658 1 57.5 294 ASP B N 1
ATOM 5308 C CA . ASP B 1 294 ? -1.715 -54.125 -3.51 1 57.5 294 ASP B CA 1
ATOM 5309 C C . ASP B 1 294 ? -2.086 -53.625 -4.906 1 57.5 294 ASP B C 1
ATOM 5311 O O . ASP B 1 294 ? -2.498 -54.438 -5.758 1 57.5 294 ASP B O 1
ATOM 5315 N N . ALA B 1 295 ? -1.947 -52.281 -5.211 1 58.75 295 ALA B N 1
ATOM 5316 C CA . ALA B 1 295 ? -2.586 -51.812 -6.445 1 58.75 295 ALA B CA 1
ATOM 5317 C C . ALA B 1 295 ? -1.556 -51.594 -7.547 1 58.75 295 ALA B C 1
ATOM 5319 O O . ALA B 1 295 ? -0.397 -51.281 -7.27 1 58.75 295 ALA B O 1
ATOM 5320 N N . GLN B 1 296 ? -1.794 -52.094 -8.695 1 63.53 296 GLN B N 1
ATOM 5321 C CA . GLN B 1 296 ? -1.053 -51.906 -9.938 1 63.53 296 GLN B CA 1
ATOM 5322 C C . GLN B 1 296 ? -1.012 -50.438 -10.352 1 63.53 296 GLN B C 1
ATOM 5324 O O . GLN B 1 296 ? -1.336 -50.094 -11.492 1 63.53 296 GLN B O 1
ATOM 5329 N N . ASP B 1 297 ? -0.821 -49.531 -9.375 1 73.88 297 ASP B N 1
ATOM 5330 C CA . ASP B 1 297 ? -0.794 -48.094 -9.617 1 73.88 297 ASP B CA 1
ATOM 5331 C C . ASP B 1 297 ? 0.639 -47.594 -9.781 1 73.88 297 ASP B C 1
ATOM 5333 O O . ASP B 1 297 ? 1.472 -47.781 -8.891 1 73.88 297 ASP B O 1
ATOM 5337 N N . ASN B 1 298 ? 0.984 -47.156 -11.031 1 76.38 298 ASN B N 1
ATOM 5338 C CA . ASN B 1 298 ? 2.328 -46.688 -11.344 1 76.38 298 ASN B CA 1
ATOM 5339 C C . ASN B 1 298 ? 2.598 -45.312 -10.719 1 76.38 298 ASN B C 1
ATOM 5341 O O . ASN B 1 298 ? 3.725 -44.812 -10.766 1 76.38 298 ASN B O 1
ATOM 5345 N N . PHE B 1 299 ? 1.608 -44.781 -10 1 82.12 299 PHE B N 1
ATOM 5346 C CA . PHE B 1 299 ? 1.711 -43.406 -9.492 1 82.12 299 PHE B CA 1
ATOM 5347 C C . PHE B 1 299 ? 2.777 -43.312 -8.414 1 82.12 299 PHE B C 1
ATOM 5349 O O . PHE B 1 299 ? 3.645 -42.438 -8.461 1 82.12 299 PHE B O 1
ATOM 5356 N N . PRO B 1 300 ? 2.773 -44.219 -7.477 1 80.88 300 PRO B N 1
ATOM 5357 C CA . PRO B 1 300 ? 3.777 -44.094 -6.418 1 80.88 300 PRO B CA 1
ATOM 5358 C C . PRO B 1 300 ? 5.207 -44.125 -6.949 1 80.88 300 PRO B C 1
ATOM 5360 O O . PRO B 1 300 ? 6.066 -43.375 -6.48 1 80.88 300 PRO B O 1
ATOM 5363 N N . ALA B 1 301 ? 5.336 -44.969 -8.016 1 81.81 301 ALA B N 1
ATOM 5364 C CA . ALA B 1 301 ? 6.68 -45.062 -8.578 1 81.81 301 ALA B CA 1
ATOM 5365 C C . ALA B 1 301 ? 7.066 -43.781 -9.312 1 81.81 301 ALA B C 1
ATOM 5367 O O . ALA B 1 301 ? 8.172 -43.25 -9.125 1 81.81 301 ALA B O 1
ATOM 5368 N N . VAL B 1 302 ? 6.172 -43.25 -10.016 1 80.56 302 VAL B N 1
ATOM 5369 C CA . VAL B 1 302 ? 6.438 -42.062 -10.828 1 80.56 302 VAL B CA 1
ATOM 5370 C C . VAL B 1 302 ? 6.637 -40.844 -9.922 1 80.56 302 VAL B C 1
ATOM 5372 O O . VAL B 1 302 ? 7.578 -40.094 -10.117 1 80.56 302 VAL B O 1
ATOM 5375 N N . VAL B 1 303 ? 5.84 -40.75 -8.922 1 85.06 303 VAL B N 1
ATOM 5376 C CA . VAL B 1 303 ? 5.898 -39.562 -8.055 1 85.06 303 VAL B CA 1
ATOM 5377 C C . VAL B 1 303 ? 7.117 -39.656 -7.137 1 85.06 303 VAL B C 1
ATOM 5379 O O . VAL B 1 303 ? 7.742 -38.656 -6.816 1 85.06 303 VAL B O 1
ATOM 5382 N N . SER B 1 304 ? 7.383 -40.875 -6.766 1 85.81 304 SER B N 1
ATOM 5383 C CA . SER B 1 304 ? 8.578 -41.062 -5.949 1 85.81 304 SER B CA 1
ATOM 5384 C C . SER B 1 304 ? 9.836 -40.625 -6.695 1 85.81 304 SER B C 1
ATOM 5386 O O . SER B 1 304 ? 10.703 -39.969 -6.125 1 85.81 304 SER B O 1
ATOM 5388 N N . GLU B 1 305 ? 9.867 -41 -7.965 1 86 305 GLU B N 1
ATOM 5389 C CA . GLU B 1 305 ? 11.008 -40.594 -8.789 1 86 305 GLU B CA 1
ATOM 5390 C C . GLU B 1 305 ? 11.062 -39.094 -8.945 1 86 305 GLU B C 1
ATOM 5392 O O . GLU B 1 305 ? 12.133 -38.5 -8.836 1 86 305 GLU B O 1
ATOM 5397 N N . PHE B 1 306 ? 9.945 -38.531 -9.172 1 86.56 306 PHE B N 1
ATOM 5398 C CA . PHE B 1 306 ? 9.859 -37.062 -9.297 1 86.56 306 PHE B CA 1
ATOM 5399 C C . PHE B 1 306 ? 10.32 -36.375 -8.016 1 86.56 306 PHE B C 1
ATOM 5401 O O . PHE B 1 306 ? 11.102 -35.438 -8.062 1 86.56 306 PHE B O 1
ATOM 5408 N N . ILE B 1 307 ? 9.852 -36.875 -6.902 1 88 307 ILE B N 1
ATOM 5409 C CA . ILE B 1 307 ? 10.18 -36.25 -5.613 1 88 307 ILE B CA 1
ATOM 5410 C C . ILE B 1 307 ? 11.68 -36.375 -5.359 1 88 307 ILE B C 1
ATOM 5412 O O . ILE B 1 307 ? 12.328 -35.406 -4.961 1 88 307 ILE B O 1
ATOM 5416 N N . GLU B 1 308 ? 12.219 -37.562 -5.668 1 88.31 308 GLU B N 1
ATOM 5417 C CA . GLU B 1 308 ? 13.648 -37.781 -5.453 1 88.31 308 GLU B CA 1
ATOM 5418 C C . GLU B 1 308 ? 14.484 -36.875 -6.352 1 88.31 308 GLU B C 1
ATOM 5420 O O . GLU B 1 308 ? 15.461 -36.281 -5.898 1 88.31 308 GLU B O 1
ATOM 5425 N N . ASP B 1 309 ? 14.078 -36.812 -7.598 1 90.81 309 ASP B N 1
ATOM 5426 C CA . ASP B 1 309 ? 14.766 -35.938 -8.547 1 90.81 309 ASP B CA 1
ATOM 5427 C C . ASP B 1 309 ? 14.695 -34.469 -8.094 1 90.81 309 ASP B C 1
ATOM 5429 O O . ASP B 1 309 ? 15.695 -33.75 -8.164 1 90.81 309 ASP B O 1
ATOM 5433 N N . THR B 1 310 ? 13.594 -34.094 -7.59 1 90.44 310 THR B N 1
ATOM 5434 C CA . THR B 1 310 ? 13.383 -32.688 -7.176 1 90.44 310 THR B CA 1
ATOM 5435 C C . THR B 1 310 ? 14.18 -32.375 -5.922 1 90.44 310 THR B C 1
ATOM 5437 O O . THR B 1 310 ? 14.727 -31.281 -5.789 1 90.44 310 THR B O 1
ATOM 5440 N N . ILE B 1 311 ? 14.227 -33.344 -5.062 1 89.12 311 ILE B N 1
ATOM 5441 C CA . ILE B 1 311 ? 15.039 -33.156 -3.861 1 89.12 311 ILE B CA 1
ATOM 5442 C C . ILE B 1 311 ? 16.484 -32.906 -4.254 1 89.12 311 ILE B C 1
ATOM 5444 O O . ILE B 1 311 ? 17.125 -32 -3.707 1 89.12 311 ILE B O 1
ATOM 5448 N N . ASN B 1 312 ? 16.922 -33.688 -5.25 1 91.38 312 ASN B N 1
ATOM 5449 C CA . ASN B 1 312 ? 18.281 -33.5 -5.738 1 91.38 312 ASN B CA 1
ATOM 5450 C C . ASN B 1 312 ? 18.484 -32.125 -6.371 1 91.38 312 ASN B C 1
ATOM 5452 O O . ASN B 1 312 ? 19.484 -31.453 -6.102 1 91.38 312 ASN B O 1
ATOM 5456 N N . GLN B 1 313 ? 17.547 -31.734 -7.145 1 91.38 313 GLN B N 1
ATOM 5457 C CA . GLN B 1 313 ? 17.641 -30.438 -7.816 1 91.38 313 GLN B CA 1
ATOM 5458 C C . GLN B 1 313 ? 17.594 -29.297 -6.809 1 91.38 313 GLN B C 1
ATOM 5460 O O . GLN B 1 313 ? 18.344 -28.312 -6.941 1 91.38 313 GLN B O 1
ATOM 5465 N N . LEU B 1 314 ? 16.75 -29.422 -5.812 1 91.88 314 LEU B N 1
ATOM 5466 C CA . LEU B 1 314 ? 16.672 -28.406 -4.766 1 91.88 314 LEU B CA 1
ATOM 5467 C C . LEU B 1 314 ? 17.969 -28.359 -3.959 1 91.88 314 LEU B C 1
ATOM 5469 O O . LEU B 1 314 ? 18.406 -27.281 -3.547 1 91.88 314 LEU B O 1
ATOM 5473 N N . GLY B 1 315 ? 18.516 -29.547 -3.766 1 91.94 315 GLY B N 1
ATOM 5474 C CA . GLY B 1 315 ? 19.797 -29.609 -3.104 1 91.94 315 GLY B CA 1
ATOM 5475 C C . GLY B 1 315 ? 20.891 -28.859 -3.852 1 91.94 315 GLY B C 1
ATOM 5476 O O . GLY B 1 315 ? 21.672 -28.125 -3.252 1 91.94 315 GLY B O 1
ATOM 5477 N N . LEU B 1 316 ? 20.938 -29.062 -5.172 1 92.75 316 LEU B N 1
ATOM 5478 C CA . LEU B 1 316 ? 21.922 -28.391 -6.02 1 92.75 316 LEU B CA 1
ATOM 5479 C C . LEU B 1 316 ? 21.703 -26.875 -5.996 1 92.75 316 LEU B C 1
ATOM 5481 O O . LEU B 1 316 ? 22.656 -26.109 -5.934 1 92.75 316 LEU B O 1
ATOM 5485 N N . LEU B 1 317 ? 20.453 -26.469 -5.977 1 94.19 317 LEU B N 1
ATOM 5486 C CA . LEU B 1 317 ? 20.109 -25.047 -5.93 1 94.19 317 LEU B CA 1
ATOM 5487 C C . LEU B 1 317 ? 20.531 -24.438 -4.594 1 94.19 317 LEU B C 1
ATOM 5489 O O . LEU B 1 317 ? 21.016 -23.312 -4.551 1 94.19 317 LEU B O 1
ATOM 5493 N N . THR B 1 318 ? 20.297 -25.203 -3.557 1 93.62 318 THR B N 1
ATOM 5494 C CA . THR B 1 318 ? 20.672 -24.734 -2.223 1 93.62 318 THR B CA 1
ATOM 5495 C C . THR B 1 318 ? 22.188 -24.562 -2.121 1 93.62 318 THR B C 1
ATOM 5497 O O . THR B 1 318 ? 22.656 -23.578 -1.542 1 93.62 318 THR B O 1
ATOM 5500 N N . GLN B 1 319 ? 22.859 -25.469 -2.727 1 93.94 319 GLN B N 1
ATOM 5501 C CA . GLN B 1 319 ? 24.312 -25.375 -2.766 1 93.94 319 GLN B CA 1
ATOM 5502 C C . GLN B 1 319 ? 24.766 -24.141 -3.562 1 93.94 319 GLN B C 1
ATOM 5504 O O . GLN B 1 319 ? 25.641 -23.391 -3.125 1 93.94 319 GLN B O 1
ATOM 5509 N N . LYS B 1 320 ? 24.203 -23.969 -4.676 1 95.81 320 LYS B N 1
ATOM 5510 C CA . LYS B 1 320 ? 24.516 -22.828 -5.52 1 95.81 320 LYS B CA 1
ATOM 5511 C C . LYS B 1 320 ? 24.234 -21.516 -4.793 1 95.81 320 LYS B C 1
ATOM 5513 O O . LYS B 1 320 ? 25.016 -20.562 -4.891 1 95.81 320 LYS B O 1
ATOM 5518 N N . LEU B 1 321 ? 23.125 -21.5 -4.086 1 96.38 321 LEU B N 1
ATOM 5519 C CA . LEU B 1 321 ? 22.797 -20.328 -3.289 1 96.38 321 LEU B CA 1
ATOM 5520 C C . LEU B 1 321 ? 23.875 -20.047 -2.252 1 96.38 321 LEU B C 1
ATOM 5522 O O . LEU B 1 321 ? 24.312 -18.906 -2.104 1 96.38 321 LEU B O 1
ATOM 5526 N N . GLY B 1 322 ? 24.266 -21.062 -1.593 1 95.44 322 GLY B N 1
ATOM 5527 C CA . GLY B 1 322 ? 25.344 -20.906 -0.619 1 95.44 322 GLY B CA 1
ATOM 5528 C C . GLY B 1 322 ? 26.609 -20.344 -1.217 1 95.44 322 GLY B C 1
ATOM 5529 O O . GLY B 1 322 ? 27.234 -19.469 -0.632 1 95.44 322 GLY B O 1
ATOM 5530 N N . GLU B 1 323 ? 27 -20.812 -2.389 1 96.75 323 GLU B N 1
ATOM 5531 C CA . GLU B 1 323 ? 28.188 -20.328 -3.096 1 96.75 323 GLU B CA 1
ATOM 5532 C C . GLU B 1 323 ? 28.016 -18.859 -3.492 1 96.75 323 GLU B C 1
ATOM 5534 O O . GLU B 1 323 ? 28.953 -18.078 -3.369 1 96.75 323 GLU B O 1
ATOM 5539 N N . THR B 1 324 ? 26.859 -18.578 -3.973 1 97.19 324 THR B N 1
ATOM 5540 C CA . THR B 1 324 ? 26.578 -17.219 -4.406 1 97.19 324 THR B CA 1
ATOM 5541 C C . THR B 1 324 ? 26.594 -16.25 -3.217 1 97.19 324 THR B C 1
ATOM 5543 O O . THR B 1 324 ? 27.141 -15.148 -3.312 1 97.19 324 THR B O 1
ATOM 5546 N N . GLU B 1 325 ? 26.016 -16.688 -2.113 1 95.88 325 GLU B N 1
ATOM 5547 C CA . GLU B 1 325 ? 26.047 -15.898 -0.889 1 95.88 325 GLU B CA 1
ATOM 5548 C C . GLU B 1 325 ? 27.484 -15.641 -0.435 1 95.88 325 GLU B C 1
ATOM 5550 O O . GLU B 1 325 ? 27.812 -14.539 0.002 1 95.88 325 GLU B O 1
ATOM 5555 N N . ALA B 1 326 ? 28.297 -16.641 -0.56 1 96.31 326 ALA B N 1
ATOM 5556 C CA . ALA B 1 326 ? 29.703 -16.484 -0.196 1 96.31 326 ALA B CA 1
ATOM 5557 C C . ALA B 1 326 ? 30.406 -15.477 -1.098 1 96.31 326 ALA B C 1
ATOM 5559 O O . ALA B 1 326 ? 31.188 -14.648 -0.623 1 96.31 326 ALA B O 1
ATOM 5560 N N . GLU B 1 327 ? 30.109 -15.562 -2.377 1 96.81 327 GLU B N 1
ATOM 5561 C CA . GLU B 1 327 ? 30.688 -14.617 -3.33 1 96.81 327 GLU B CA 1
ATOM 5562 C C . GLU B 1 327 ? 30.234 -13.188 -3.025 1 96.81 327 GLU B C 1
ATOM 5564 O O . GLU B 1 327 ? 31.047 -12.258 -3.082 1 96.81 327 GLU B O 1
ATOM 5569 N N . PHE B 1 328 ? 29.016 -13.07 -2.703 1 97.44 328 PHE B N 1
ATOM 5570 C CA . PHE B 1 328 ? 28.484 -11.758 -2.352 1 97.44 328 PHE B CA 1
ATOM 5571 C C . PHE B 1 328 ? 29.141 -11.227 -1.09 1 97.44 328 PHE B C 1
ATOM 5573 O O . PHE B 1 328 ? 29.547 -10.062 -1.04 1 97.44 328 PHE B O 1
ATOM 5580 N N . GLN B 1 329 ? 29.219 -12.07 -0.104 1 96.19 329 GLN B N 1
ATOM 5581 C CA . GLN B 1 329 ? 29.844 -11.68 1.148 1 96.19 329 GLN B CA 1
ATOM 5582 C C . GLN B 1 329 ? 31.281 -11.211 0.914 1 96.19 329 GLN B C 1
ATOM 5584 O O . GLN B 1 329 ? 31.703 -10.195 1.461 1 96.19 329 GLN B O 1
ATOM 5589 N N . LYS B 1 330 ? 32 -11.961 0.116 1 96.56 330 LYS B N 1
ATOM 5590 C CA . LYS B 1 330 ? 33.375 -11.602 -0.26 1 96.56 330 LYS B CA 1
ATOM 5591 C C . LYS B 1 330 ? 33.406 -10.234 -0.939 1 96.56 330 LYS B C 1
ATOM 5593 O O . LYS B 1 330 ? 34.281 -9.414 -0.643 1 96.56 330 LYS B O 1
ATOM 5598 N N . THR B 1 331 ? 32.469 -10.008 -1.77 1 97.62 331 THR B N 1
ATOM 5599 C CA . THR B 1 331 ? 32.438 -8.758 -2.521 1 97.62 331 THR B CA 1
ATOM 5600 C C . THR B 1 331 ? 32.062 -7.594 -1.607 1 97.62 331 THR B C 1
ATOM 5602 O O . THR B 1 331 ? 32.688 -6.535 -1.669 1 97.62 331 THR B O 1
ATOM 5605 N N . ALA B 1 332 ? 31.047 -7.832 -0.789 1 96.31 332 ALA B N 1
ATOM 5606 C CA . ALA B 1 332 ? 30.688 -6.793 0.167 1 96.31 332 ALA B CA 1
ATOM 5607 C C . ALA B 1 332 ? 31.859 -6.414 1.057 1 96.31 332 ALA B C 1
ATOM 5609 O O . ALA B 1 332 ? 32.156 -5.23 1.244 1 96.31 332 ALA B O 1
ATOM 5610 N N . LYS B 1 333 ? 32.562 -7.371 1.526 1 95 333 LYS B N 1
ATOM 5611 C CA . LYS B 1 333 ? 33.75 -7.145 2.35 1 95 333 LYS B CA 1
ATOM 5612 C C . LYS B 1 333 ? 34.812 -6.406 1.563 1 95 333 LYS B C 1
ATOM 5614 O O . LYS B 1 333 ? 35.469 -5.508 2.094 1 95 333 LYS B O 1
ATOM 5619 N N . TYR B 1 334 ? 34.969 -6.746 0.314 1 96.44 334 TYR B N 1
ATOM 5620 C CA . TYR B 1 334 ? 35.938 -6.121 -0.569 1 96.44 334 TYR B CA 1
ATOM 5621 C C . TYR B 1 334 ? 35.719 -4.621 -0.681 1 96.44 334 TYR B C 1
ATOM 5623 O O . TYR B 1 334 ? 36.656 -3.834 -0.771 1 96.44 334 TYR B O 1
ATOM 5631 N N . PHE B 1 335 ? 34.5 -4.215 -0.552 1 96.62 335 PHE B N 1
ATOM 5632 C CA . PHE B 1 335 ? 34.156 -2.799 -0.67 1 96.62 335 PHE B CA 1
ATOM 5633 C C . PHE B 1 335 ? 33.938 -2.182 0.704 1 96.62 335 PHE B C 1
ATOM 5635 O O . PHE B 1 335 ? 33.375 -1.085 0.812 1 96.62 335 PHE B O 1
ATOM 5642 N N . GLY B 1 336 ? 34.312 -2.893 1.738 1 93.38 336 GLY B N 1
ATOM 5643 C CA . GLY B 1 336 ? 34.281 -2.371 3.094 1 93.38 336 GLY B CA 1
ATOM 5644 C C . GLY B 1 336 ? 32.875 -2.395 3.711 1 93.38 336 GLY B C 1
ATOM 5645 O O . GLY B 1 336 ? 32.594 -1.643 4.645 1 93.38 336 GLY B O 1
ATOM 5646 N N . GLU B 1 337 ? 31.984 -3.238 3.143 1 93.75 337 GLU B N 1
ATOM 5647 C CA . GLU B 1 337 ? 30.625 -3.359 3.643 1 93.75 337 GLU B CA 1
ATOM 5648 C C . GLU B 1 337 ? 30.438 -4.652 4.438 1 93.75 337 GLU B C 1
ATOM 5650 O O . GLU B 1 337 ? 31.219 -5.598 4.277 1 93.75 337 GLU B O 1
ATOM 5655 N N . ASP B 1 338 ? 29.484 -4.543 5.332 1 90.19 338 ASP B N 1
ATOM 5656 C CA . ASP B 1 338 ? 29.062 -5.742 6.051 1 90.19 338 ASP B CA 1
ATOM 5657 C C . ASP B 1 338 ? 27.844 -6.379 5.391 1 90.19 338 ASP B C 1
ATOM 5659 O O . ASP B 1 338 ? 26.734 -5.82 5.438 1 90.19 338 ASP B O 1
ATOM 5663 N N . ALA B 1 339 ? 28.156 -7.527 4.91 1 87.12 339 ALA B N 1
ATOM 5664 C CA . ALA B 1 339 ? 27.109 -8.227 4.164 1 87.12 339 ALA B CA 1
ATOM 5665 C C . ALA B 1 339 ? 25.891 -8.5 5.047 1 87.12 339 ALA B C 1
ATOM 5667 O O . ALA B 1 339 ? 24.797 -8.727 4.543 1 87.12 339 ALA B O 1
ATOM 5668 N N . ALA B 1 340 ? 26.031 -8.5 6.316 1 87.38 340 ALA B N 1
ATOM 5669 C CA . ALA B 1 340 ? 24.922 -8.742 7.238 1 87.38 340 ALA B CA 1
ATOM 5670 C C . ALA B 1 340 ? 24.031 -7.512 7.352 1 87.38 340 ALA B C 1
ATOM 5672 O O . ALA B 1 340 ? 22.875 -7.613 7.762 1 87.38 340 ALA B O 1
ATOM 5673 N N . ASN B 1 341 ? 24.594 -6.445 6.934 1 87.5 341 ASN B N 1
ATOM 5674 C CA . ASN B 1 341 ? 23.859 -5.203 7.168 1 87.5 341 ASN B CA 1
ATOM 5675 C C . ASN B 1 341 ? 23.312 -4.621 5.867 1 87.5 341 ASN B C 1
ATOM 5677 O O . ASN B 1 341 ? 22.719 -3.543 5.867 1 87.5 341 ASN B O 1
ATOM 5681 N N . ILE B 1 342 ? 23.578 -5.359 4.734 1 89.38 342 ILE B N 1
ATOM 5682 C CA . ILE B 1 342 ? 23.109 -4.816 3.465 1 89.38 342 ILE B CA 1
ATOM 5683 C C . ILE B 1 342 ? 22.562 -5.941 2.59 1 89.38 342 ILE B C 1
ATOM 5685 O O . ILE B 1 342 ? 23.203 -6.969 2.41 1 89.38 342 ILE B O 1
ATOM 5689 N N . GLU B 1 343 ? 21.391 -5.734 2.055 1 91.56 343 GLU B N 1
ATOM 5690 C CA . GLU B 1 343 ? 20.797 -6.688 1.126 1 91.56 343 GLU B CA 1
ATOM 5691 C C . GLU B 1 343 ? 21.484 -6.629 -0.239 1 91.56 343 GLU B C 1
ATOM 5693 O O . GLU B 1 343 ? 21.906 -5.559 -0.684 1 91.56 343 GLU B O 1
ATOM 5698 N N . SER B 1 344 ? 21.5 -7.738 -0.894 1 95.56 344 SER B N 1
ATOM 5699 C CA . SER B 1 344 ? 22.219 -7.832 -2.158 1 95.56 344 SER B CA 1
ATOM 5700 C C . SER B 1 344 ? 21.641 -6.871 -3.193 1 95.56 344 SER B C 1
ATOM 5702 O O . SER B 1 344 ? 22.391 -6.203 -3.91 1 95.56 344 SER B O 1
ATOM 5704 N N . ASP B 1 345 ? 20.344 -6.812 -3.271 1 94.62 345 ASP B N 1
ATOM 5705 C CA . ASP B 1 345 ? 19.703 -5.922 -4.242 1 94.62 345 ASP B CA 1
ATOM 5706 C C . ASP B 1 345 ? 20.094 -4.469 -3.982 1 94.62 345 ASP B C 1
ATOM 5708 O O . ASP B 1 345 ? 20.438 -3.738 -4.914 1 94.62 345 ASP B O 1
ATOM 5712 N N . ASN B 1 346 ? 20.125 -4.07 -2.727 1 94.62 346 ASN B N 1
ATOM 5713 C CA . ASN B 1 346 ? 20.516 -2.715 -2.365 1 94.62 346 ASN B CA 1
ATOM 5714 C C . ASN B 1 346 ? 21.984 -2.451 -2.689 1 94.62 346 ASN B C 1
ATOM 5716 O O . ASN B 1 346 ? 22.328 -1.382 -3.193 1 94.62 346 ASN B O 1
ATOM 5720 N N . PHE B 1 347 ? 22.859 -3.334 -2.43 1 97.31 347 PHE B N 1
ATOM 5721 C CA . PHE B 1 347 ? 24.297 -3.242 -2.688 1 97.31 347 PHE B CA 1
ATOM 5722 C C . PHE B 1 347 ? 24.562 -3.002 -4.168 1 97.31 347 PHE B C 1
ATOM 5724 O O . PHE B 1 347 ? 25.25 -2.049 -4.535 1 97.31 347 PHE B O 1
ATOM 5731 N N . PHE B 1 348 ? 23.938 -3.834 -4.992 1 97.69 348 PHE B N 1
ATOM 5732 C CA . PHE B 1 348 ? 24.172 -3.717 -6.426 1 97.69 348 PHE B CA 1
ATOM 5733 C C . PHE B 1 348 ? 23.531 -2.455 -6.98 1 97.69 348 PHE B C 1
ATOM 5735 O O . PHE B 1 348 ? 24.047 -1.842 -7.914 1 97.69 348 PHE B O 1
ATOM 5742 N N . ASN B 1 349 ? 22.453 -2.088 -6.34 1 96.69 349 ASN B N 1
ATOM 5743 C CA . ASN B 1 349 ? 21.766 -0.878 -6.781 1 96.69 349 ASN B CA 1
ATOM 5744 C C . ASN B 1 349 ? 22.641 0.359 -6.594 1 96.69 349 ASN B C 1
ATOM 5746 O O . ASN B 1 349 ? 22.578 1.297 -7.391 1 96.69 349 ASN B O 1
ATOM 5750 N N . ILE B 1 350 ? 23.469 0.37 -5.586 1 97.38 350 ILE B N 1
ATOM 5751 C CA . ILE B 1 350 ? 24.391 1.484 -5.348 1 97.38 350 ILE B CA 1
ATOM 5752 C C . ILE B 1 350 ? 25.312 1.664 -6.551 1 97.38 350 ILE B C 1
ATOM 5754 O O . ILE B 1 350 ? 25.453 2.771 -7.078 1 97.38 350 ILE B O 1
ATOM 5758 N N . PHE B 1 351 ? 25.844 0.665 -7.09 1 97.81 351 PHE B N 1
ATOM 5759 C CA . PHE B 1 351 ? 26.781 0.735 -8.211 1 97.81 351 PHE B CA 1
ATOM 5760 C C . PHE B 1 351 ? 26.047 1.031 -9.508 1 97.81 351 PHE B C 1
ATOM 5762 O O . PHE B 1 351 ? 26.547 1.75 -10.375 1 97.81 351 PHE B O 1
ATOM 5769 N N . ALA B 1 352 ? 24.875 0.418 -9.602 1 96.5 352 ALA B N 1
ATOM 5770 C CA . ALA B 1 352 ? 24.078 0.702 -10.789 1 96.5 352 ALA B CA 1
ATOM 5771 C C . ALA B 1 352 ? 23.734 2.188 -10.883 1 96.5 352 ALA B C 1
ATOM 5773 O O . ALA B 1 352 ? 23.906 2.803 -11.938 1 96.5 352 ALA B O 1
ATOM 5774 N N . LEU B 1 353 ? 23.359 2.699 -9.789 1 96.12 353 LEU B N 1
ATOM 5775 C CA . LEU B 1 353 ? 23.016 4.121 -9.742 1 96.12 353 LEU B CA 1
ATOM 5776 C C . LEU B 1 353 ? 24.266 4.977 -9.977 1 96.12 353 LEU B C 1
ATOM 5778 O O . LEU B 1 353 ? 24.219 5.953 -10.727 1 96.12 353 LEU B O 1
ATOM 5782 N N . PHE B 1 354 ? 25.375 4.684 -9.414 1 97.75 354 PHE B N 1
ATOM 5783 C CA . PHE B 1 354 ? 26.625 5.41 -9.594 1 97.75 354 PHE B CA 1
ATOM 5784 C C . PHE B 1 354 ? 27.031 5.434 -11.062 1 97.75 354 PHE B C 1
ATOM 5786 O O . PHE B 1 354 ? 27.375 6.488 -11.602 1 97.75 354 PHE B O 1
ATOM 5793 N N . THR B 1 355 ? 26.891 4.273 -11.641 1 96.38 355 THR B N 1
ATOM 5794 C CA . THR B 1 355 ? 27.281 4.156 -13.047 1 96.38 355 THR B CA 1
ATOM 5795 C C . THR B 1 355 ? 26.391 5.043 -13.922 1 96.38 355 THR B C 1
ATOM 5797 O O . THR B 1 355 ? 26.891 5.777 -14.773 1 96.38 355 THR B O 1
ATOM 5800 N N . SER B 1 356 ? 25.156 4.957 -13.672 1 95.62 356 SER B N 1
ATOM 5801 C CA . SER B 1 356 ? 24.203 5.758 -14.445 1 95.62 356 SER B CA 1
ATOM 5802 C C . SER B 1 356 ? 24.453 7.25 -14.234 1 95.62 356 SER B C 1
ATOM 5804 O O . SER B 1 356 ? 24.5 8.016 -15.195 1 95.62 356 SER B O 1
ATOM 5806 N N . LYS B 1 357 ? 24.625 7.633 -13.031 1 96 357 LYS B N 1
ATOM 5807 C CA . LYS B 1 357 ? 24.844 9.039 -12.695 1 96 357 LYS B CA 1
ATOM 5808 C C . LYS B 1 357 ? 26.172 9.539 -13.258 1 96 357 LYS B C 1
ATOM 5810 O O . LYS B 1 357 ? 26.266 10.672 -13.742 1 96 357 LYS B O 1
ATOM 5815 N N . PHE B 1 358 ? 27.172 8.711 -13.219 1 96.75 358 PHE B N 1
ATOM 5816 C CA . PHE B 1 358 ? 28.484 9.047 -13.766 1 96.75 358 PHE B CA 1
ATOM 5817 C C . PHE B 1 358 ? 28.406 9.289 -15.266 1 96.75 358 PHE B C 1
ATOM 5819 O O . PHE B 1 358 ? 28.906 10.289 -15.773 1 96.75 358 PHE B O 1
ATOM 5826 N N . CYS B 1 359 ? 27.688 8.383 -15.891 1 94.25 359 CYS B N 1
ATOM 5827 C CA . CYS B 1 359 ? 27.516 8.516 -17.328 1 94.25 359 CYS B CA 1
ATOM 5828 C C . CYS B 1 359 ? 26.75 9.789 -17.688 1 94.25 359 CYS B C 1
ATOM 5830 O O . CYS B 1 359 ? 27.125 10.5 -18.609 1 94.25 359 CYS B O 1
ATOM 5832 N N . LYS B 1 360 ? 25.781 10.047 -16.938 1 94.81 360 LYS B N 1
ATOM 5833 C CA . LYS B 1 360 ? 25 11.273 -17.156 1 94.81 360 LYS B CA 1
ATOM 5834 C C . LYS B 1 360 ? 25.875 12.508 -16.969 1 94.81 360 LYS B C 1
ATOM 5836 O O . LYS B 1 360 ? 25.859 13.422 -17.797 1 94.81 360 LYS B O 1
ATOM 5841 N N . ALA B 1 361 ? 26.656 12.547 -15.891 1 95.38 361 ALA B N 1
ATOM 5842 C CA . ALA B 1 361 ? 27.562 13.664 -15.609 1 95.38 361 ALA B CA 1
ATOM 5843 C C . ALA B 1 361 ? 28.594 13.836 -16.719 1 95.38 361 ALA B C 1
ATOM 5845 O O . ALA B 1 361 ? 28.859 14.961 -17.156 1 95.38 361 ALA B O 1
ATOM 5846 N N . HIS B 1 362 ? 29.109 12.75 -17.203 1 93.69 362 HIS B N 1
ATOM 5847 C CA . HIS B 1 362 ? 30.078 12.781 -18.281 1 93.69 362 HIS B CA 1
ATOM 5848 C C . HIS B 1 362 ? 29.469 13.352 -19.562 1 93.69 362 HIS B C 1
ATOM 5850 O O . HIS B 1 362 ? 30.062 14.211 -20.219 1 93.69 362 HIS B O 1
ATOM 5856 N N . ASN B 1 363 ? 28.297 12.945 -19.859 1 91.62 363 ASN B N 1
ATOM 5857 C CA . ASN B 1 363 ? 27.609 13.414 -21.047 1 91.62 363 ASN B CA 1
ATOM 5858 C C . ASN B 1 363 ? 27.281 14.906 -20.969 1 91.62 363 ASN B C 1
ATOM 5860 O O . ASN B 1 363 ? 27.406 15.633 -21.953 1 91.62 363 ASN B O 1
ATOM 5864 N N . GLU B 1 364 ? 26.922 15.289 -19.844 1 93.12 364 GLU B N 1
ATOM 5865 C CA . GLU B 1 364 ? 26.641 16.703 -19.641 1 93.12 364 GLU B CA 1
ATOM 5866 C C . GLU B 1 364 ? 27.906 17.547 -19.781 1 93.12 364 GLU B C 1
ATOM 5868 O O . GLU B 1 364 ? 27.875 18.641 -20.312 1 93.12 364 GLU B O 1
ATOM 5873 N N . ASN B 1 365 ? 29.062 17.031 -19.234 1 92 365 ASN B N 1
ATOM 5874 C CA . ASN B 1 365 ? 30.344 17.688 -19.422 1 92 365 ASN B CA 1
ATOM 5875 C C . ASN B 1 365 ? 30.703 17.844 -20.891 1 92 365 ASN B C 1
ATOM 5877 O O . ASN B 1 365 ? 31.234 18.875 -21.297 1 92 365 ASN B O 1
ATOM 5881 N N . LEU B 1 366 ? 30.406 16.859 -21.688 1 88.38 366 LEU B N 1
ATOM 5882 C CA . LEU B 1 366 ? 30.734 16.875 -23.109 1 88.38 366 LEU B CA 1
ATOM 5883 C C . LEU B 1 366 ? 29.891 17.906 -23.844 1 88.38 366 LEU B C 1
ATOM 5885 O O . LEU B 1 366 ? 30.375 18.562 -24.766 1 88.38 366 LEU B O 1
ATOM 5889 N N . LYS B 1 367 ? 28.688 18.109 -23.375 1 85.75 367 LYS B N 1
ATOM 5890 C CA . LYS B 1 367 ? 27.797 19.078 -24.016 1 85.75 367 LYS B CA 1
ATOM 5891 C C . LYS B 1 367 ? 28.219 20.5 -23.672 1 85.75 367 LYS B C 1
ATOM 5893 O O . LYS B 1 367 ? 27.969 21.422 -24.453 1 85.75 367 LYS B O 1
ATOM 5898 N N . SER B 1 368 ? 28.797 20.688 -22.547 1 77.94 368 SER B N 1
ATOM 5899 C CA . SER B 1 368 ? 29.188 22.031 -22.094 1 77.94 368 SER B CA 1
ATOM 5900 C C . SER B 1 368 ? 30.562 22.406 -22.609 1 77.94 368 SER B C 1
ATOM 5902 O O . SER B 1 368 ? 31 23.547 -22.469 1 77.94 368 SER B O 1
ATOM 5904 N N . MET B 1 369 ? 31.312 21.469 -23.125 1 63.06 369 MET B N 1
ATOM 5905 C CA . MET B 1 369 ? 32.594 21.781 -23.719 1 63.06 369 MET B CA 1
ATOM 5906 C C . MET B 1 369 ? 32.438 22.484 -25.062 1 63.06 369 MET B C 1
ATOM 5908 O O . MET B 1 369 ? 31.578 22.125 -25.859 1 63.06 369 MET B O 1
ATOM 5912 N N . PRO B 1 370 ? 32.906 23.797 -25.234 1 57.62 370 PRO B N 1
ATOM 5913 C CA . PRO B 1 370 ? 32.812 24.484 -26.516 1 57.62 370 PRO B CA 1
ATOM 5914 C C . PRO B 1 370 ? 33.344 23.625 -27.672 1 57.62 370 PRO B C 1
ATOM 5916 O O . PRO B 1 370 ? 34.156 22.75 -27.469 1 57.62 370 PRO B O 1
#

Nearest PDB structures (foldseek):
  2j1d-assembly1_G-2  TM=7.709E-01  e=1.004E-18  Homo sapiens
  2z6e-assembly2_D  TM=7.753E-01  e=1.552E-18  unclassified
  2z6e-assembly1_A  TM=7.790E-01  e=2.400E-18  unclassified
  2z6e-assembly2_C  TM=7.787E-01  e=2.400E-18  unclassified
  2z6e-assembly1_B  TM=7.719E-01  e=1.313E-17  unclassified